Protein AF-A0AAD1W2Z3-F1 (afdb_monomer_lite)

Structure (mmCIF, N/CA/C/O backbone):
data_AF-A0AAD1W2Z3-F1
#
_entry.id   AF-A0AAD1W2Z3-F1
#
loop_
_atom_site.group_PDB
_atom_site.id
_atom_site.type_symbol
_atom_site.label_atom_id
_atom_site.label_alt_id
_atom_site.label_comp_id
_atom_site.label_asym_id
_atom_site.label_entity_id
_atom_site.label_seq_id
_atom_site.pdbx_PDB_ins_code
_atom_site.Cartn_x
_atom_site.Cartn_y
_atom_site.Cartn_z
_atom_site.occupancy
_atom_site.B_iso_or_equiv
_atom_site.auth_seq_id
_atom_site.auth_comp_id
_atom_site.auth_asym_id
_atom_site.auth_atom_id
_atom_site.pdbx_PDB_model_num
ATOM 1 N N . MET A 1 1 ? 22.265 2.080 -60.179 1.00 33.03 1 MET A N 1
ATOM 2 C CA . MET A 1 1 ? 21.782 0.934 -60.979 1.00 33.03 1 MET A CA 1
ATOM 3 C C . MET A 1 1 ? 21.165 -0.090 -60.041 1.00 33.03 1 MET A C 1
ATOM 5 O O . MET A 1 1 ? 21.744 -0.321 -58.994 1.00 33.03 1 MET A O 1
ATOM 9 N N . SER A 1 2 ? 20.045 -0.688 -60.456 1.00 28.44 2 SER A N 1
ATOM 10 C CA . SER A 1 2 ? 19.477 -1.958 -59.969 1.00 28.44 2 SER A CA 1
ATOM 11 C C . SER A 1 2 ? 18.950 -2.053 -58.526 1.00 28.44 2 SER A C 1
ATOM 13 O O . SER A 1 2 ? 19.674 -1.881 -57.555 1.00 28.44 2 SER A O 1
ATOM 15 N N . LYS A 1 3 ? 17.680 -2.465 -58.402 1.00 40.75 3 LYS A N 1
ATOM 16 C CA . LYS A 1 3 ? 17.172 -3.229 -57.248 1.00 40.75 3 LYS A CA 1
ATOM 17 C C . LYS A 1 3 ? 17.923 -4.574 -57.151 1.00 40.75 3 LYS A C 1
ATOM 19 O O . LYS A 1 3 ? 18.176 -5.181 -58.188 1.00 40.75 3 LYS A O 1
ATOM 24 N N . GLY A 1 4 ? 18.210 -5.054 -55.938 1.00 30.83 4 GLY A N 1
ATOM 25 C CA . GLY A 1 4 ? 18.712 -6.411 -55.634 1.00 30.83 4 GLY A CA 1
ATOM 26 C C . GLY A 1 4 ? 19.155 -6.553 -54.162 1.00 30.83 4 GLY A C 1
ATOM 27 O O . GLY A 1 4 ? 19.509 -5.535 -53.583 1.00 30.83 4 GLY A O 1
ATOM 28 N N . PRO A 1 5 ? 19.062 -7.739 -53.528 1.00 42.84 5 PRO A N 1
ATOM 29 C CA . PRO A 1 5 ? 18.796 -7.929 -52.090 1.00 42.84 5 PRO A CA 1
ATOM 30 C C . PRO A 1 5 ? 20.036 -7.811 -51.180 1.00 42.84 5 PRO A C 1
ATOM 32 O O . PRO A 1 5 ? 21.149 -7.999 -51.646 1.00 42.84 5 PRO A O 1
ATOM 35 N N . ASN A 1 6 ? 19.815 -7.533 -49.884 1.00 39.03 6 ASN A N 1
ATOM 36 C CA . ASN A 1 6 ? 20.781 -7.610 -48.771 1.00 39.03 6 ASN A CA 1
ATOM 37 C C . ASN A 1 6 ? 22.239 -7.247 -49.120 1.00 39.03 6 ASN A C 1
ATOM 39 O O . ASN A 1 6 ? 23.076 -8.123 -49.318 1.00 39.03 6 ASN A O 1
ATOM 43 N N . SER A 1 7 ? 22.569 -5.953 -49.131 1.00 40.53 7 SER A N 1
ATOM 44 C CA . SER A 1 7 ? 23.970 -5.526 -49.168 1.00 40.53 7 SER A CA 1
ATOM 45 C C . SER A 1 7 ? 24.615 -5.719 -47.790 1.00 40.53 7 SER A C 1
ATOM 47 O O . SER A 1 7 ? 24.465 -4.873 -46.906 1.00 40.53 7 SER A O 1
ATOM 49 N N . GLU A 1 8 ? 25.340 -6.818 -47.598 1.00 36.75 8 GLU A N 1
ATOM 50 C CA . GLU A 1 8 ? 26.376 -6.884 -46.566 1.00 36.75 8 GLU A CA 1
ATOM 51 C C . GLU A 1 8 ? 27.500 -5.920 -46.964 1.00 36.75 8 GLU A C 1
ATOM 53 O O . GLU A 1 8 ? 28.081 -6.043 -48.041 1.00 36.75 8 GLU A O 1
ATOM 58 N N . ILE A 1 9 ? 27.799 -4.937 -46.113 1.00 44.25 9 ILE A N 1
ATOM 59 C CA . ILE A 1 9 ? 28.992 -4.098 -46.255 1.00 44.25 9 ILE A CA 1
ATOM 60 C C . ILE A 1 9 ? 29.985 -4.561 -45.181 1.00 44.25 9 ILE A C 1
ATOM 62 O O . ILE A 1 9 ? 29.954 -4.040 -44.065 1.00 44.25 9 ILE A O 1
ATOM 66 N N . PRO A 1 10 ? 30.861 -5.544 -45.456 1.00 36.12 10 PRO A N 1
ATOM 67 C CA . PRO A 1 10 ? 31.965 -5.848 -44.561 1.00 36.12 10 PRO A CA 1
ATOM 68 C C . PRO A 1 10 ? 33.021 -4.753 -44.743 1.00 36.12 10 PRO A C 1
ATOM 70 O O . PRO A 1 10 ? 33.795 -4.756 -45.696 1.00 36.12 10 PRO A O 1
ATOM 73 N N . GLY A 1 11 ? 33.022 -3.764 -43.853 1.00 43.03 11 GLY A N 1
ATOM 74 C CA . GLY A 1 11 ? 33.961 -2.650 -43.919 1.00 43.03 11 GLY A CA 1
ATOM 75 C C . GLY A 1 11 ? 34.260 -2.093 -42.538 1.00 43.03 11 GLY A C 1
ATOM 76 O O . GLY A 1 11 ? 33.357 -1.668 -41.824 1.00 43.03 11 GLY A O 1
ATOM 77 N N . ASN A 1 12 ? 35.539 -2.088 -42.168 1.00 44.69 12 ASN A N 1
ATOM 78 C CA . ASN A 1 12 ? 36.035 -1.449 -40.955 1.00 44.69 12 ASN A CA 1
ATOM 79 C C . ASN A 1 12 ? 35.906 0.078 -41.136 1.00 44.69 12 ASN A C 1
ATOM 81 O O . ASN A 1 12 ? 36.722 0.696 -41.820 1.00 44.69 12 ASN A O 1
ATOM 85 N N . ILE A 1 13 ? 34.826 0.674 -40.621 1.00 53.59 13 ILE A N 1
ATOM 86 C CA . ILE A 1 13 ? 34.533 2.108 -40.779 1.00 53.59 13 ILE A CA 1
ATOM 87 C C . ILE A 1 13 ? 35.542 2.915 -39.944 1.00 53.59 13 ILE A C 1
ATOM 89 O O . ILE A 1 13 ? 35.687 2.691 -38.744 1.00 53.59 13 ILE A O 1
ATOM 93 N N . ASN A 1 14 ? 36.254 3.845 -40.586 1.00 45.94 14 ASN A N 1
ATOM 94 C CA . ASN A 1 14 ? 37.273 4.697 -39.961 1.00 45.94 14 ASN A CA 1
ATOM 95 C C . ASN A 1 14 ? 36.638 5.617 -38.879 1.00 45.94 14 ASN A C 1
ATOM 97 O O . ASN A 1 14 ? 35.612 6.230 -39.181 1.00 45.94 14 ASN A O 1
ATOM 101 N N . PRO A 1 15 ? 37.198 5.774 -37.654 1.00 46.66 15 PRO A N 1
ATOM 102 C CA . PRO A 1 15 ? 36.526 6.420 -36.511 1.00 46.66 15 PRO A CA 1
ATOM 103 C C . PRO A 1 15 ? 36.359 7.948 -36.583 1.00 46.66 15 PRO A C 1
ATOM 105 O O . PRO A 1 15 ? 36.029 8.576 -35.577 1.00 46.66 15 PRO A O 1
ATOM 108 N N . SER A 1 16 ? 36.606 8.584 -37.727 1.00 49.56 16 SER A N 1
ATOM 109 C CA . SER A 1 16 ? 36.303 10.006 -37.904 1.00 49.56 16 SER A CA 1
ATOM 110 C C . SER A 1 16 ? 34.781 10.188 -37.910 1.00 49.56 16 SER A C 1
ATOM 112 O O . SER A 1 16 ? 34.094 9.462 -38.629 1.00 49.56 16 SER A O 1
ATOM 114 N N . ILE A 1 17 ? 34.260 11.127 -37.105 1.00 53.41 17 ILE A N 1
ATOM 115 C CA . ILE A 1 17 ? 32.819 11.398 -36.938 1.00 53.41 17 ILE A CA 1
ATOM 116 C C . ILE A 1 17 ? 32.146 11.446 -38.314 1.00 53.41 17 ILE A C 1
ATOM 118 O O . ILE A 1 17 ? 32.292 12.408 -39.065 1.00 53.41 17 ILE A O 1
ATOM 122 N N . SER A 1 18 ? 31.425 10.381 -38.647 1.00 60.53 18 SER A N 1
ATOM 123 C CA . SER A 1 18 ? 30.738 10.215 -39.921 1.00 60.53 18 SER A CA 1
ATOM 124 C C . SER A 1 18 ? 29.245 10.150 -39.639 1.00 60.53 18 SER A C 1
ATOM 126 O O . SER A 1 18 ? 28.770 9.367 -38.815 1.00 60.53 18 SER A O 1
ATOM 128 N N . THR A 1 19 ? 28.497 11.040 -40.288 1.00 70.56 19 THR A N 1
ATOM 129 C CA . THR A 1 19 ? 27.035 10.982 -40.281 1.00 70.56 19 THR A CA 1
ATOM 130 C C . THR A 1 19 ? 26.614 10.009 -41.372 1.00 70.56 19 THR A C 1
ATOM 132 O O . THR A 1 19 ? 26.993 10.187 -42.528 1.00 70.56 19 THR A O 1
ATOM 135 N N . ILE A 1 20 ? 25.847 8.981 -41.015 1.00 73.56 20 ILE A N 1
ATOM 136 C CA . ILE A 1 20 ? 25.391 7.948 -41.949 1.00 73.56 20 ILE A CA 1
ATOM 137 C C . ILE A 1 20 ? 23.883 8.109 -42.152 1.00 73.56 20 ILE A C 1
ATOM 139 O O . ILE A 1 20 ? 23.099 8.006 -41.207 1.00 73.56 20 ILE A O 1
ATOM 143 N N . GLN A 1 21 ? 23.467 8.351 -43.394 1.00 74.75 21 GLN A N 1
ATOM 144 C CA . GLN A 1 21 ? 22.055 8.472 -43.755 1.00 74.75 21 GLN A CA 1
ATOM 145 C C . GLN A 1 21 ? 21.573 7.205 -44.466 1.00 74.75 21 GLN A C 1
ATOM 147 O O . GLN A 1 21 ? 22.132 6.807 -45.487 1.00 74.75 21 GLN A O 1
ATOM 152 N N . VAL A 1 22 ? 20.513 6.584 -43.942 1.00 68.44 22 VAL A N 1
ATOM 153 C CA . VAL A 1 22 ? 19.932 5.349 -44.491 1.00 68.44 22 VAL A CA 1
ATOM 154 C C . VAL A 1 22 ? 18.432 5.539 -44.710 1.00 68.44 22 VAL A C 1
ATOM 156 O O . VAL A 1 22 ? 17.657 5.672 -43.764 1.00 68.44 22 VAL A O 1
ATOM 159 N N . ASN A 1 23 ? 17.994 5.534 -45.969 1.00 65.19 23 ASN A N 1
ATOM 160 C CA . ASN A 1 23 ? 16.582 5.751 -46.299 1.00 65.19 23 ASN A CA 1
ATOM 161 C C . ASN A 1 23 ? 15.768 4.449 -46.274 1.00 65.19 23 ASN A C 1
ATOM 163 O O . ASN A 1 23 ? 14.719 4.404 -45.628 1.00 65.19 23 ASN A O 1
ATOM 167 N N . THR A 1 24 ? 16.235 3.398 -46.957 1.00 62.72 24 THR A N 1
ATOM 168 C CA . THR A 1 24 ? 15.577 2.080 -46.979 1.00 62.72 24 THR A CA 1
ATOM 169 C C . THR A 1 24 ? 16.594 0.969 -47.223 1.00 62.72 24 THR A C 1
ATOM 171 O O . THR A 1 24 ? 17.017 0.773 -48.358 1.00 62.72 24 THR A O 1
ATOM 174 N N . ALA A 1 25 ? 17.015 0.267 -46.166 1.00 62.41 25 ALA A N 1
ATOM 175 C CA . ALA A 1 25 ? 17.936 -0.870 -46.264 1.00 62.41 25 ALA A CA 1
ATOM 176 C C . ALA A 1 25 ? 17.900 -1.754 -45.004 1.00 62.41 25 ALA A C 1
ATOM 178 O O . ALA A 1 25 ? 17.474 -1.306 -43.937 1.00 62.41 25 ALA A O 1
ATOM 179 N N . ALA A 1 26 ? 18.379 -2.994 -45.135 1.00 66.75 26 ALA A N 1
ATOM 180 C CA . ALA A 1 26 ? 18.878 -3.778 -44.010 1.00 66.75 26 ALA A CA 1
ATOM 181 C C . ALA A 1 26 ? 20.394 -3.565 -43.926 1.00 66.75 26 ALA A C 1
ATOM 183 O O . ALA A 1 26 ? 21.077 -3.717 -44.939 1.00 66.75 26 ALA A O 1
ATOM 184 N N . LEU A 1 27 ? 20.910 -3.179 -42.761 1.00 69.31 27 LEU A N 1
ATOM 185 C CA . LEU A 1 27 ? 22.341 -2.938 -42.572 1.00 69.31 27 LEU A CA 1
ATOM 186 C C . LEU A 1 27 ? 22.878 -3.801 -41.425 1.00 69.31 27 LEU A C 1
ATOM 188 O O . LEU A 1 27 ? 22.219 -3.973 -40.397 1.00 69.31 27 LEU A O 1
ATOM 192 N N . TYR A 1 28 ? 24.088 -4.319 -41.610 1.00 74.25 28 TYR A N 1
ATOM 193 C CA . TYR A 1 28 ? 24.794 -5.154 -40.644 1.00 74.25 28 TYR A CA 1
ATOM 194 C C . TYR A 1 28 ? 26.230 -4.657 -40.567 1.00 74.25 28 TYR A C 1
ATOM 196 O O . TYR A 1 28 ? 26.889 -4.551 -41.600 1.00 74.25 28 TYR A O 1
ATOM 204 N N . PHE A 1 29 ? 26.719 -4.334 -39.371 1.00 69.25 29 PHE A N 1
ATOM 205 C CA . PHE A 1 29 ? 28.133 -4.010 -39.198 1.00 69.25 29 PHE A CA 1
ATOM 206 C C . PHE A 1 29 ? 28.670 -4.439 -37.835 1.00 69.25 29 PHE A C 1
ATOM 208 O O . PHE A 1 29 ? 27.967 -4.438 -36.818 1.00 69.25 29 PHE A O 1
ATOM 215 N N . THR A 1 30 ? 29.956 -4.786 -37.843 1.00 71.06 30 THR A N 1
ATOM 216 C CA . THR A 1 30 ? 30.737 -5.144 -36.663 1.00 71.06 30 THR A CA 1
ATOM 217 C C . THR A 1 30 ? 31.925 -4.206 -36.551 1.00 71.06 30 THR A C 1
ATOM 219 O O . THR A 1 30 ? 32.738 -4.130 -37.467 1.00 71.06 30 THR A O 1
ATOM 222 N N . VAL A 1 31 ? 32.025 -3.483 -35.437 1.00 69.75 31 VAL A N 1
ATOM 223 C CA . VAL A 1 31 ? 33.124 -2.539 -35.180 1.00 69.75 31 VAL A CA 1
ATOM 224 C C . VAL A 1 31 ? 33.563 -2.635 -33.721 1.00 69.75 31 VAL A C 1
ATOM 226 O O . VAL A 1 31 ? 32.742 -2.829 -32.830 1.00 69.75 31 VAL A O 1
ATOM 229 N N . ASN A 1 32 ? 34.864 -2.531 -33.447 1.00 71.31 32 ASN A N 1
ATOM 230 C CA . ASN A 1 32 ? 35.372 -2.671 -32.076 1.00 71.31 32 ASN A CA 1
ATOM 231 C C . ASN A 1 32 ? 35.001 -1.447 -31.219 1.00 71.31 32 ASN A C 1
ATOM 233 O O . ASN A 1 32 ? 34.344 -1.581 -30.188 1.00 71.31 32 ASN A O 1
ATOM 237 N N . THR A 1 33 ? 35.344 -0.254 -31.704 1.00 76.00 33 THR A N 1
ATOM 238 C CA . THR A 1 33 ? 35.001 1.022 -31.069 1.00 76.00 33 THR A CA 1
ATOM 239 C C . THR A 1 33 ? 34.386 1.942 -32.108 1.00 76.00 33 THR A C 1
ATOM 241 O O . THR A 1 33 ? 34.975 2.130 -33.171 1.00 76.00 33 THR A O 1
ATOM 244 N N . ALA A 1 34 ? 33.226 2.526 -31.812 1.00 71.38 34 ALA A N 1
ATOM 245 C CA . ALA A 1 34 ? 32.574 3.460 -32.724 1.00 71.38 34 ALA A CA 1
ATOM 246 C C . ALA A 1 34 ? 31.901 4.630 -32.005 1.00 71.38 34 ALA A C 1
ATOM 248 O O . ALA A 1 34 ? 31.237 4.449 -30.981 1.00 71.38 34 ALA A O 1
ATOM 249 N N . ALA A 1 35 ? 32.039 5.812 -32.608 1.00 79.19 35 ALA A N 1
ATOM 250 C CA . ALA A 1 35 ? 31.271 7.008 -32.300 1.00 79.19 35 ALA A CA 1
ATOM 251 C C . ALA A 1 35 ? 30.621 7.517 -33.595 1.00 79.19 35 ALA A C 1
ATOM 253 O O . ALA A 1 35 ? 31.316 8.032 -34.469 1.00 79.19 35 ALA A O 1
ATOM 254 N N . LEU A 1 36 ? 29.313 7.306 -33.758 1.00 76.88 36 LEU A N 1
ATOM 255 C CA . LEU A 1 36 ? 28.609 7.544 -35.025 1.00 76.88 36 LEU A CA 1
ATOM 256 C C . LEU A 1 36 ? 27.226 8.155 -34.795 1.00 76.88 36 LEU A C 1
ATOM 258 O O . LEU A 1 36 ? 26.570 7.884 -33.785 1.00 76.88 36 LEU A O 1
ATOM 262 N N . SER A 1 37 ? 26.767 8.914 -35.788 1.00 80.06 37 SER A N 1
ATOM 263 C CA . SER A 1 37 ? 25.414 9.470 -35.835 1.00 80.06 37 SER A CA 1
ATOM 264 C C . SER A 1 37 ? 24.675 8.946 -37.060 1.00 80.06 37 SER A C 1
ATOM 266 O O . SER A 1 37 ? 25.177 9.036 -38.181 1.00 80.06 37 SER A O 1
ATOM 268 N N . PHE A 1 38 ? 23.468 8.427 -36.852 1.00 77.19 38 PHE A N 1
ATOM 269 C CA . PHE A 1 38 ? 22.635 7.859 -37.904 1.00 77.19 38 PHE A CA 1
ATOM 270 C C . PHE A 1 38 ? 21.320 8.621 -38.047 1.00 77.19 38 PHE A C 1
ATOM 272 O O . PHE A 1 38 ? 20.605 8.832 -37.065 1.00 77.19 38 PHE A O 1
ATOM 279 N N . THR A 1 39 ? 20.958 8.930 -39.290 1.00 80.12 39 THR A N 1
ATOM 280 C CA . THR A 1 39 ? 19.611 9.390 -39.649 1.00 80.12 39 THR A CA 1
ATOM 281 C C . THR A 1 39 ? 18.951 8.324 -40.509 1.00 80.12 39 THR A C 1
ATOM 283 O O . THR A 1 39 ? 19.409 8.037 -41.617 1.00 80.12 39 THR A O 1
ATOM 286 N N . ILE A 1 40 ? 17.887 7.714 -39.988 1.00 73.56 40 ILE A N 1
ATOM 287 C CA . ILE A 1 40 ? 17.267 6.524 -40.575 1.00 73.56 40 ILE A CA 1
ATOM 288 C C . ILE A 1 40 ? 15.772 6.768 -40.799 1.00 73.56 40 ILE A C 1
ATOM 290 O O . ILE A 1 40 ? 15.037 7.057 -39.857 1.00 73.56 40 ILE A O 1
ATOM 294 N N . ASN A 1 41 ? 15.282 6.613 -42.031 1.00 73.38 41 ASN A N 1
ATOM 295 C CA . ASN A 1 41 ? 13.845 6.761 -42.295 1.00 73.38 41 ASN A CA 1
ATOM 296 C C . ASN A 1 41 ? 13.083 5.445 -42.073 1.00 73.38 41 ASN A C 1
ATOM 298 O O . ASN A 1 41 ? 12.209 5.367 -41.211 1.00 73.38 41 ASN A O 1
ATOM 302 N N . THR A 1 42 ? 13.411 4.392 -42.827 1.00 74.69 42 THR A N 1
ATOM 303 C CA . THR A 1 42 ? 12.832 3.053 -42.642 1.00 74.69 42 THR A CA 1
ATOM 304 C C . THR A 1 42 ? 13.897 1.987 -42.824 1.00 74.69 42 THR A C 1
ATOM 306 O O . THR A 1 42 ? 14.367 1.783 -43.935 1.00 74.69 42 THR A O 1
ATOM 309 N N . ALA A 1 43 ? 14.297 1.294 -41.760 1.00 68.12 43 ALA A N 1
ATOM 310 C CA . ALA A 1 43 ? 15.338 0.272 -41.872 1.00 68.12 43 ALA A CA 1
ATOM 311 C C . ALA A 1 43 ? 15.211 -0.839 -40.830 1.00 68.12 43 ALA A C 1
ATOM 313 O O . ALA A 1 43 ? 14.596 -0.666 -39.773 1.00 68.12 43 ALA A O 1
ATOM 314 N N . ALA A 1 44 ? 15.861 -1.959 -41.137 1.00 74.31 44 ALA A N 1
ATOM 315 C CA . ALA A 1 44 ? 16.275 -2.943 -40.150 1.00 74.31 44 ALA A CA 1
ATOM 316 C C . ALA A 1 44 ? 17.791 -2.813 -39.959 1.00 74.31 44 ALA A C 1
ATOM 318 O O . ALA A 1 44 ? 18.536 -2.771 -40.936 1.00 74.31 44 ALA A O 1
ATOM 319 N N . LEU A 1 45 ? 18.261 -2.721 -38.721 1.00 76.38 45 LEU A N 1
ATOM 320 C CA . LEU A 1 45 ? 19.689 -2.580 -38.436 1.00 76.38 45 LEU A CA 1
ATOM 321 C C . LEU A 1 45 ? 20.101 -3.595 -37.380 1.00 76.38 45 LEU A C 1
ATOM 323 O O . LEU A 1 45 ? 19.446 -3.702 -36.346 1.00 76.38 45 LEU A O 1
ATOM 327 N N . SER A 1 46 ? 21.210 -4.286 -37.615 1.00 81.31 46 SER A N 1
ATOM 328 C CA . SER A 1 46 ? 21.867 -5.106 -36.601 1.00 81.31 46 SER A CA 1
ATOM 329 C C . SER A 1 46 ? 23.293 -4.614 -36.380 1.00 81.31 46 SER A C 1
ATOM 331 O O . SER A 1 46 ? 24.082 -4.513 -37.321 1.00 81.31 46 SER A O 1
ATOM 333 N N . VAL A 1 47 ? 23.618 -4.287 -35.132 1.00 78.31 47 VAL A N 1
ATOM 334 C CA . VAL A 1 47 ? 24.912 -3.731 -34.731 1.00 78.31 47 VAL A CA 1
ATOM 335 C C . VAL A 1 47 ? 25.536 -4.632 -33.681 1.00 78.31 47 VAL A C 1
ATOM 337 O O . VAL A 1 47 ? 24.954 -4.841 -32.617 1.00 78.31 47 VAL A O 1
ATOM 340 N N . THR A 1 48 ? 26.742 -5.129 -33.960 1.00 81.75 48 THR A N 1
ATOM 341 C CA . THR A 1 48 ? 27.558 -5.849 -32.971 1.00 81.75 48 THR A CA 1
ATOM 342 C C . THR A 1 48 ? 28.840 -5.077 -32.704 1.00 81.75 48 THR A C 1
ATOM 344 O O . THR A 1 48 ? 29.628 -4.848 -33.617 1.00 81.75 48 THR A O 1
ATOM 347 N N . VAL A 1 49 ? 29.056 -4.649 -31.464 1.00 78.25 49 VAL A N 1
ATOM 348 C CA . VAL A 1 49 ? 30.170 -3.760 -31.096 1.00 78.25 49 VAL A CA 1
ATOM 349 C C . VAL A 1 49 ? 30.765 -4.131 -29.749 1.00 78.25 49 VAL A C 1
ATOM 351 O O . VAL A 1 49 ? 30.087 -4.698 -28.904 1.00 78.25 49 VAL A O 1
ATOM 354 N N . ASN A 1 50 ? 32.032 -3.814 -29.500 1.00 78.38 50 ASN A N 1
ATOM 355 C CA . ASN A 1 50 ? 32.573 -3.959 -28.146 1.00 78.38 50 ASN A CA 1
ATOM 356 C C . ASN A 1 50 ? 32.225 -2.711 -27.322 1.00 78.38 50 ASN A C 1
ATOM 358 O O . ASN A 1 50 ? 31.503 -2.808 -26.331 1.00 78.38 50 ASN A O 1
ATOM 362 N N . THR A 1 51 ? 32.639 -1.535 -27.799 1.00 81.25 51 THR A N 1
ATOM 363 C CA . THR A 1 51 ? 32.347 -0.241 -27.168 1.00 81.25 51 THR A CA 1
ATOM 364 C C . THR A 1 51 ? 31.700 0.708 -28.168 1.00 81.25 51 THR A C 1
ATOM 366 O O . THR A 1 51 ? 32.242 0.954 -29.244 1.00 81.25 51 THR A O 1
ATOM 369 N N . ALA A 1 52 ? 30.552 1.278 -27.817 1.00 78.56 52 ALA A N 1
ATOM 370 C CA . ALA A 1 52 ? 29.813 2.152 -28.720 1.00 78.56 52 ALA A CA 1
ATOM 371 C C . ALA A 1 52 ? 29.257 3.401 -28.037 1.00 78.56 52 ALA A C 1
ATOM 373 O O . ALA A 1 52 ? 28.663 3.317 -26.963 1.00 78.56 52 ALA A O 1
ATOM 374 N N . ALA A 1 53 ? 29.399 4.537 -28.717 1.00 83.62 53 ALA A N 1
ATOM 375 C CA . ALA A 1 53 ? 28.720 5.793 -28.425 1.00 83.62 53 ALA A CA 1
ATOM 376 C C . ALA A 1 53 ? 27.933 6.222 -29.674 1.00 83.62 53 ALA A C 1
ATOM 378 O O . ALA A 1 53 ? 28.498 6.806 -30.594 1.00 83.62 53 ALA A O 1
ATOM 379 N N . LEU A 1 54 ? 26.649 5.875 -29.762 1.00 81.88 54 LEU A N 1
ATOM 380 C CA . LEU A 1 54 ? 25.873 6.059 -30.997 1.00 81.88 54 LEU A CA 1
ATOM 381 C C . LEU A 1 54 ? 24.667 6.959 -30.763 1.00 81.88 54 LEU A C 1
ATOM 383 O O . LEU A 1 54 ? 24.012 6.883 -29.722 1.00 81.88 54 LEU A O 1
ATOM 387 N N . SER A 1 55 ? 24.348 7.767 -31.768 1.00 83.00 55 SER A N 1
ATOM 388 C CA . SER A 1 55 ? 23.167 8.622 -31.765 1.00 83.00 55 SER A CA 1
ATOM 389 C C . SER A 1 55 ? 22.299 8.328 -32.982 1.00 83.00 55 SER A C 1
ATOM 391 O O . SER A 1 55 ? 22.800 8.225 -34.101 1.00 83.00 55 SER A O 1
ATOM 393 N N . PHE A 1 56 ? 20.997 8.170 -32.768 1.00 80.56 56 PHE A N 1
ATOM 394 C CA . PHE A 1 56 ? 20.045 7.773 -33.796 1.00 80.56 56 PHE A CA 1
ATOM 395 C C . PHE A 1 56 ? 18.858 8.731 -33.841 1.00 80.56 56 PHE A C 1
ATOM 397 O O . PHE A 1 56 ? 18.135 8.886 -32.853 1.00 80.56 56 PHE A O 1
ATOM 404 N N . THR A 1 57 ? 18.601 9.285 -35.023 1.00 83.62 57 THR A N 1
ATOM 405 C CA . THR A 1 57 ? 17.342 9.955 -35.358 1.00 83.62 57 THR A CA 1
ATOM 406 C C . THR A 1 57 ? 16.587 9.075 -36.338 1.00 83.62 57 THR A C 1
ATOM 408 O O . THR A 1 57 ? 17.032 8.868 -37.469 1.00 83.62 57 THR A O 1
ATOM 411 N N . VAL A 1 58 ? 15.465 8.508 -35.896 1.00 77.06 58 VAL A N 1
ATOM 412 C CA . VAL A 1 58 ? 14.783 7.437 -36.630 1.00 77.06 58 VAL A CA 1
ATOM 413 C C . VAL A 1 58 ? 13.295 7.728 -36.786 1.00 77.06 58 VAL A C 1
ATOM 415 O O . VAL A 1 58 ? 12.617 8.076 -35.823 1.00 77.06 58 VAL A O 1
ATOM 418 N N . ASN A 1 59 ? 12.743 7.541 -37.983 1.00 79.06 59 ASN A N 1
ATOM 419 C CA . ASN A 1 59 ? 11.292 7.619 -38.162 1.00 79.06 59 ASN A CA 1
ATOM 420 C C . ASN A 1 59 ? 10.627 6.269 -37.846 1.00 79.06 59 ASN A C 1
ATOM 422 O O . ASN A 1 59 ? 9.858 6.163 -36.893 1.00 79.06 59 ASN A O 1
ATOM 426 N N . THR A 1 60 ? 10.949 5.212 -38.595 1.00 80.19 60 THR A N 1
ATOM 427 C CA . THR A 1 60 ? 10.482 3.845 -38.318 1.00 80.19 60 THR A CA 1
ATOM 428 C C . THR A 1 60 ? 11.632 2.849 -38.407 1.00 80.19 60 THR A C 1
ATOM 430 O O . THR A 1 60 ? 12.285 2.776 -39.441 1.00 80.19 60 THR A O 1
ATOM 433 N N . ALA A 1 61 ? 11.877 2.034 -37.378 1.00 75.06 61 ALA A N 1
ATOM 434 C CA . ALA A 1 61 ? 12.867 0.961 -37.508 1.00 75.06 61 ALA A CA 1
ATOM 435 C C . ALA A 1 61 ? 12.654 -0.246 -36.593 1.00 75.06 61 ALA A C 1
ATOM 437 O O . ALA A 1 61 ? 11.994 -0.163 -35.555 1.00 75.06 61 ALA A O 1
ATOM 438 N N . ALA A 1 62 ? 13.291 -1.350 -36.984 1.00 82.56 62 ALA A N 1
ATOM 439 C CA . ALA A 1 62 ? 13.605 -2.476 -36.117 1.00 82.56 62 ALA A CA 1
ATOM 440 C C . ALA A 1 62 ? 15.128 -2.530 -35.925 1.00 82.56 62 ALA A C 1
ATOM 442 O O . ALA A 1 62 ? 15.853 -2.709 -36.904 1.00 82.56 62 ALA A O 1
ATOM 443 N N . LEU A 1 63 ? 15.630 -2.331 -34.704 1.00 81.44 63 LEU A N 1
ATOM 444 C CA . LEU A 1 63 ? 17.077 -2.321 -34.447 1.00 81.44 63 LEU A CA 1
ATOM 445 C C . LEU A 1 63 ? 17.464 -3.391 -33.419 1.00 81.44 63 LEU A C 1
ATOM 447 O O . LEU A 1 63 ? 16.813 -3.542 -32.384 1.00 81.44 63 LEU A O 1
ATOM 451 N N . TYR A 1 64 ? 18.562 -4.087 -33.688 1.00 85.75 64 TYR A N 1
A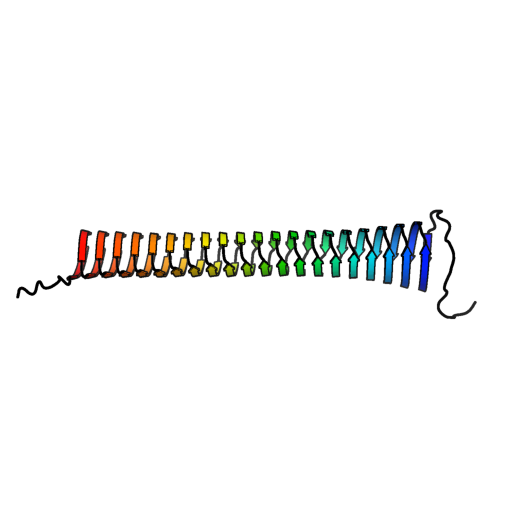TOM 452 C CA . TYR A 1 64 ? 19.141 -5.109 -32.826 1.00 85.75 64 TYR A CA 1
ATOM 453 C C . TYR A 1 64 ? 20.564 -4.703 -32.460 1.00 85.75 64 TYR A C 1
ATOM 455 O O . TYR A 1 64 ? 21.389 -4.451 -33.337 1.00 85.75 64 TYR A O 1
ATOM 463 N N . PHE A 1 65 ? 20.850 -4.626 -31.164 1.00 83.44 65 PHE A N 1
ATOM 464 C CA . PHE A 1 65 ? 22.157 -4.233 -30.652 1.00 83.44 65 PHE A CA 1
ATOM 465 C C . PHE A 1 65 ? 22.729 -5.320 -29.756 1.00 83.44 65 PHE A C 1
ATOM 467 O O . PHE A 1 65 ? 22.104 -5.701 -28.764 1.00 83.44 65 PHE A O 1
ATOM 474 N N . THR A 1 66 ? 23.950 -5.736 -30.069 1.00 85.62 66 THR A N 1
ATOM 475 C CA . THR A 1 66 ? 24.787 -6.562 -29.203 1.00 85.62 66 THR A CA 1
ATOM 476 C C . THR A 1 66 ? 26.045 -5.774 -28.865 1.00 85.62 66 THR A C 1
ATOM 478 O O . THR A 1 66 ? 26.824 -5.446 -29.760 1.00 85.62 66 THR A O 1
ATOM 481 N N . ALA A 1 67 ? 26.242 -5.433 -27.591 1.00 84.25 67 ALA A N 1
ATOM 482 C CA . ALA A 1 67 ? 27.388 -4.633 -27.161 1.00 84.25 67 ALA A CA 1
ATOM 483 C C . ALA A 1 67 ? 27.993 -5.105 -25.838 1.00 84.25 67 ALA A C 1
ATOM 485 O O . ALA A 1 67 ? 27.269 -5.522 -24.946 1.00 84.25 67 ALA A O 1
ATOM 486 N N . ASN A 1 68 ? 29.303 -4.981 -25.629 1.00 83.56 68 ASN A N 1
ATOM 487 C CA . ASN A 1 68 ? 29.831 -5.128 -24.267 1.00 83.56 68 ASN A CA 1
ATOM 488 C C . ASN A 1 68 ? 29.497 -3.869 -23.447 1.00 83.56 68 ASN A C 1
ATOM 490 O O . ASN A 1 68 ? 28.834 -3.953 -22.414 1.00 83.56 68 ASN A O 1
ATOM 494 N N . THR A 1 69 ? 29.869 -2.692 -23.957 1.00 85.75 69 THR A N 1
ATOM 495 C CA . THR A 1 69 ? 29.546 -1.390 -23.358 1.00 85.75 69 THR A CA 1
ATOM 496 C C . THR A 1 69 ? 28.903 -0.467 -24.388 1.00 85.75 69 THR A C 1
ATOM 498 O O . THR A 1 69 ? 29.463 -0.244 -25.461 1.00 85.75 69 THR A O 1
ATOM 501 N N . ALA A 1 70 ? 27.743 0.103 -24.063 1.00 84.44 70 ALA A N 1
ATOM 502 C CA . ALA A 1 70 ? 27.034 1.012 -24.960 1.00 84.44 70 ALA A CA 1
ATOM 503 C C . ALA A 1 70 ? 26.542 2.281 -24.251 1.00 84.44 70 ALA A C 1
ATOM 505 O O . ALA A 1 70 ? 25.928 2.210 -23.187 1.00 84.44 70 ALA A O 1
ATOM 506 N N . ALA A 1 71 ? 26.759 3.430 -24.885 1.00 87.25 71 ALA A N 1
ATOM 507 C CA . ALA A 1 71 ? 26.111 4.699 -24.585 1.00 87.25 71 ALA A CA 1
ATOM 508 C C . ALA A 1 71 ? 25.295 5.117 -25.814 1.00 87.25 71 ALA A C 1
ATOM 510 O O . ALA A 1 71 ? 25.868 5.476 -26.842 1.00 87.25 71 ALA A O 1
ATOM 511 N N . LEU A 1 72 ? 23.967 5.006 -25.753 1.00 85.12 72 LEU A N 1
ATOM 512 C CA . LEU A 1 72 ? 23.118 5.193 -26.933 1.00 85.12 72 LEU A CA 1
ATOM 513 C C . LEU A 1 72 ? 22.053 6.260 -26.703 1.00 85.12 72 LEU A C 1
ATOM 515 O O . LEU A 1 72 ? 21.394 6.287 -25.662 1.00 85.12 72 LEU A O 1
ATOM 519 N N . TYR A 1 73 ? 21.858 7.090 -27.722 1.00 86.69 73 TYR A N 1
ATOM 520 C CA . TYR A 1 73 ? 20.867 8.157 -27.747 1.00 86.69 73 TYR A CA 1
ATOM 521 C C . TYR A 1 73 ? 19.908 7.936 -28.912 1.00 86.69 73 TYR A C 1
ATOM 523 O O . TYR A 1 73 ? 20.328 7.740 -30.051 1.00 86.69 73 TYR A O 1
ATOM 531 N N . PHE A 1 74 ? 18.612 7.969 -28.626 1.00 83.75 74 PHE A N 1
ATOM 532 C CA . PHE A 1 74 ? 17.563 7.671 -29.589 1.00 83.75 74 PHE A CA 1
ATOM 533 C C . PHE A 1 74 ? 16.491 8.758 -29.570 1.00 83.75 74 PHE A C 1
ATOM 535 O O . PHE A 1 74 ? 15.808 8.954 -28.565 1.00 83.75 74 PHE A O 1
ATOM 542 N N . THR A 1 75 ? 16.298 9.412 -30.713 1.00 86.25 75 THR A N 1
ATOM 543 C CA . THR A 1 75 ? 15.112 10.227 -31.000 1.00 86.25 75 THR A CA 1
ATOM 544 C C . THR A 1 75 ? 14.308 9.512 -32.074 1.00 86.25 75 THR A C 1
ATOM 546 O O . THR A 1 75 ? 14.738 9.445 -33.227 1.00 86.25 75 THR A O 1
ATOM 549 N N . VAL A 1 76 ? 13.180 8.901 -31.697 1.00 80.25 76 VAL A N 1
ATOM 550 C CA . VAL A 1 76 ? 12.489 7.939 -32.575 1.00 80.25 76 VAL A CA 1
ATOM 551 C C . VAL A 1 76 ? 10.988 8.166 -32.612 1.00 80.25 76 VAL A C 1
ATOM 553 O O . VAL A 1 76 ? 10.342 8.255 -31.575 1.00 80.25 76 VAL A O 1
ATOM 556 N N . ASN A 1 77 ? 10.384 8.193 -33.798 1.00 82.44 77 ASN A N 1
ATOM 557 C CA . ASN A 1 77 ? 8.923 8.236 -33.883 1.00 82.44 77 ASN A CA 1
ATOM 558 C C . ASN A 1 77 ? 8.320 6.857 -33.547 1.00 82.44 77 ASN A C 1
ATOM 560 O O . ASN A 1 77 ? 7.557 6.726 -32.588 1.00 82.44 77 ASN A O 1
ATOM 564 N N . ARG A 1 78 ? 8.717 5.800 -34.269 1.00 83.50 78 ARG A N 1
ATOM 565 C CA . ARG A 1 78 ? 8.262 4.426 -34.011 1.00 83.50 78 ARG A CA 1
ATOM 566 C C . ARG A 1 78 ? 9.396 3.412 -34.108 1.00 83.50 78 ARG A C 1
ATOM 568 O O . ARG A 1 78 ? 10.020 3.296 -35.156 1.00 83.50 78 ARG A O 1
ATOM 575 N N . ALA A 1 79 ? 9.622 2.607 -33.072 1.00 79.88 79 ALA A N 1
ATOM 576 C CA . ALA A 1 79 ? 10.595 1.519 -33.183 1.00 79.88 79 ALA A CA 1
ATOM 577 C C . ALA A 1 79 ? 10.277 0.267 -32.368 1.00 79.88 79 ALA A C 1
ATOM 579 O O . ALA A 1 79 ? 9.631 0.322 -31.323 1.00 79.88 79 ALA A O 1
ATOM 580 N N . GLY A 1 80 ? 10.779 -0.861 -32.869 1.00 83.94 80 GLY A N 1
ATOM 581 C CA . GLY A 1 80 ? 11.023 -2.066 -32.086 1.00 83.94 80 GLY A CA 1
ATOM 582 C C . GLY A 1 80 ? 12.527 -2.218 -31.887 1.00 83.94 80 GLY A C 1
ATOM 583 O O . GLY A 1 80 ? 13.254 -2.268 -32.876 1.00 83.94 80 GLY A O 1
ATOM 584 N N . LEU A 1 81 ? 13.009 -2.260 -30.647 1.00 84.31 81 LEU A N 1
ATOM 585 C CA . LEU A 1 81 ? 14.441 -2.397 -30.377 1.00 84.31 81 LEU A CA 1
ATOM 586 C C . LEU A 1 81 ? 14.712 -3.569 -29.442 1.00 84.31 81 LEU A C 1
ATOM 588 O O . LEU A 1 81 ? 13.976 -3.794 -28.481 1.00 84.31 81 LEU A O 1
ATOM 592 N N . SER A 1 82 ? 15.805 -4.274 -29.701 1.00 87.12 82 SER A N 1
ATOM 593 C CA . SER A 1 82 ? 16.311 -5.327 -28.829 1.00 87.12 82 SER A CA 1
ATOM 594 C C . SER A 1 82 ? 17.766 -5.049 -28.483 1.00 87.12 82 SER A C 1
ATOM 596 O O . SER A 1 82 ? 18.598 -4.881 -29.375 1.00 87.12 82 SER A O 1
ATOM 598 N N . PHE A 1 83 ? 18.070 -5.022 -27.189 1.00 84.62 83 PHE A N 1
ATOM 599 C CA . PHE A 1 83 ? 19.401 -4.748 -26.664 1.00 84.62 83 PHE A CA 1
ATOM 600 C C . PHE A 1 83 ? 19.901 -5.927 -25.841 1.00 84.62 83 PHE A C 1
ATOM 602 O O . PHE A 1 83 ? 19.299 -6.293 -24.829 1.00 84.62 83 PHE A O 1
ATOM 609 N N . THR A 1 84 ? 21.046 -6.461 -26.254 1.00 87.56 84 THR A N 1
ATOM 610 C CA . THR A 1 84 ? 21.846 -7.401 -25.474 1.00 87.56 84 THR A CA 1
ATOM 611 C C . THR A 1 84 ? 23.172 -6.738 -25.144 1.00 87.56 84 THR A C 1
ATOM 613 O O . THR A 1 84 ? 23.953 -6.427 -26.041 1.00 87.56 84 THR A O 1
ATOM 616 N N . ALA A 1 85 ? 23.428 -6.475 -23.866 1.00 84.81 85 ALA A N 1
ATOM 617 C CA . ALA A 1 85 ? 24.669 -5.826 -23.461 1.00 84.81 85 ALA A CA 1
ATOM 618 C C . ALA A 1 85 ? 25.120 -6.144 -22.040 1.00 84.81 85 ALA A C 1
ATOM 620 O O . ALA A 1 85 ? 24.310 -6.399 -21.154 1.00 84.81 85 ALA A O 1
ATOM 621 N N . ASN A 1 86 ? 26.424 -6.076 -21.783 1.00 85.00 86 ASN A N 1
ATOM 622 C CA . ASN A 1 86 ? 26.913 -6.192 -20.412 1.00 85.00 86 ASN A CA 1
ATOM 623 C C . ASN A 1 86 ? 26.614 -4.899 -19.633 1.00 85.00 86 ASN A C 1
ATOM 625 O O . ASN A 1 86 ? 25.952 -4.936 -18.598 1.00 85.00 86 ASN A O 1
ATOM 629 N N . THR A 1 87 ? 27.019 -3.740 -20.156 1.00 87.31 87 THR A N 1
ATOM 630 C CA . THR A 1 87 ? 26.698 -2.432 -19.565 1.00 87.31 87 THR A CA 1
ATOM 631 C C . THR A 1 87 ? 26.096 -1.491 -20.600 1.00 87.31 87 THR A C 1
ATOM 633 O O . THR A 1 87 ? 26.663 -1.298 -21.674 1.00 87.31 87 THR A O 1
ATOM 636 N N . ALA A 1 88 ? 24.966 -0.868 -20.266 1.00 86.69 88 ALA A N 1
ATOM 637 C CA . ALA A 1 88 ? 24.312 0.101 -21.135 1.00 86.69 88 ALA A CA 1
ATOM 638 C C . ALA A 1 88 ? 23.886 1.370 -20.382 1.00 86.69 88 ALA A C 1
ATOM 640 O O . ALA A 1 88 ? 23.279 1.298 -19.313 1.00 86.69 88 ALA A O 1
ATOM 641 N N . THR A 1 89 ? 24.154 2.523 -20.990 1.00 89.00 89 THR A N 1
ATOM 642 C CA . THR A 1 89 ? 23.563 3.813 -20.627 1.00 89.00 89 THR A CA 1
ATOM 643 C C . THR A 1 89 ? 22.750 4.303 -21.813 1.00 89.00 89 THR A C 1
ATOM 645 O O . THR A 1 89 ? 23.288 4.487 -22.903 1.00 89.00 89 THR A O 1
ATOM 648 N N . LEU A 1 90 ? 21.448 4.479 -21.624 1.00 87.44 90 LEU A N 1
ATOM 649 C CA . LEU A 1 90 ? 20.527 4.693 -22.731 1.00 87.44 90 LEU A CA 1
ATOM 650 C C . LEU A 1 90 ? 19.624 5.896 -22.487 1.00 87.44 90 LEU A C 1
ATOM 652 O O . LEU A 1 90 ? 19.094 6.077 -21.389 1.00 87.44 90 LEU A O 1
ATOM 656 N N . TYR A 1 91 ? 19.408 6.669 -23.546 1.00 88.94 91 TYR A N 1
ATOM 657 C CA . TYR A 1 91 ? 18.516 7.820 -23.550 1.00 88.94 91 TYR A CA 1
ATOM 658 C C . TYR A 1 91 ? 17.542 7.714 -24.713 1.00 88.94 91 TYR A C 1
ATOM 660 O O . TYR A 1 91 ? 17.953 7.598 -25.869 1.00 88.94 91 TYR A O 1
ATOM 668 N N . PHE A 1 92 ? 16.251 7.775 -24.406 1.00 85.44 92 PHE A N 1
ATOM 669 C CA . PHE A 1 92 ? 15.188 7.687 -25.399 1.00 85.44 92 PHE A CA 1
ATOM 670 C C . PHE A 1 92 ? 14.216 8.849 -25.273 1.00 85.44 92 PHE A C 1
ATOM 672 O O . PHE A 1 92 ? 13.638 9.075 -24.210 1.00 85.44 92 PHE A O 1
ATOM 679 N N . THR A 1 93 ? 13.959 9.490 -26.404 1.00 87.56 93 THR A N 1
ATOM 680 C CA . THR A 1 93 ? 12.805 10.360 -26.614 1.00 87.56 93 THR A CA 1
ATOM 681 C C . THR A 1 93 ? 12.010 9.769 -27.762 1.00 87.56 93 THR A C 1
ATOM 683 O O . THR A 1 93 ? 12.434 9.844 -28.919 1.00 87.56 93 THR A O 1
ATOM 686 N N . VAL A 1 94 ? 10.893 9.109 -27.449 1.00 83.56 94 VAL A N 1
ATOM 687 C CA . VAL A 1 94 ? 10.157 8.322 -28.444 1.00 83.56 94 VAL A CA 1
ATOM 688 C C . VAL A 1 94 ? 8.652 8.540 -28.403 1.00 83.56 94 VAL A C 1
ATOM 690 O O . VAL A 1 94 ? 8.073 8.708 -27.341 1.00 83.56 94 VAL A O 1
ATOM 693 N N . ASN A 1 95 ? 7.972 8.517 -29.549 1.00 84.81 95 ASN A N 1
ATOM 694 C CA . ASN A 1 95 ? 6.506 8.580 -29.543 1.00 84.81 95 ASN A CA 1
ATOM 695 C C . ASN A 1 95 ? 5.917 7.205 -29.182 1.00 84.81 95 ASN A C 1
ATOM 697 O O . ASN A 1 95 ? 5.264 7.061 -28.147 1.00 84.81 95 ASN A O 1
ATOM 701 N N . LYS A 1 96 ? 6.221 6.172 -29.980 1.00 86.25 96 LYS A N 1
ATOM 702 C CA . LYS A 1 96 ? 5.775 4.793 -29.735 1.00 86.25 96 LYS A CA 1
ATOM 703 C C . LYS A 1 96 ? 6.927 3.803 -29.823 1.00 86.25 96 LYS A C 1
ATOM 705 O O . LYS A 1 96 ? 7.638 3.766 -30.827 1.00 86.25 96 LYS A O 1
ATOM 710 N N . VAL A 1 97 ? 7.068 2.935 -28.825 1.00 85.38 97 VAL A N 1
ATOM 711 C CA . VAL A 1 97 ? 8.152 1.947 -28.837 1.00 85.38 97 VAL A CA 1
ATOM 712 C C . VAL A 1 97 ? 7.773 0.602 -28.226 1.00 85.38 97 VAL A C 1
ATOM 714 O O . VAL A 1 97 ? 6.966 0.532 -27.298 1.00 85.38 97 VAL A O 1
ATOM 717 N N . ALA A 1 98 ? 8.422 -0.450 -28.719 1.00 87.94 98 ALA A N 1
ATOM 718 C CA . ALA A 1 98 ? 8.555 -1.726 -28.029 1.00 87.94 98 ALA A CA 1
ATOM 719 C C . ALA A 1 98 ? 10.045 -2.011 -27.793 1.00 87.94 98 ALA A C 1
ATOM 721 O O . ALA A 1 98 ? 10.808 -2.049 -28.760 1.00 87.94 98 ALA A O 1
ATOM 722 N N . LEU A 1 99 ? 10.471 -2.182 -26.538 1.00 86.00 99 LEU A N 1
ATOM 723 C CA . LEU A 1 99 ? 11.874 -2.454 -26.198 1.00 86.00 99 LEU A CA 1
ATOM 724 C C . LEU A 1 99 ? 12.024 -3.767 -25.439 1.00 86.00 99 LEU A C 1
ATOM 726 O O . LEU A 1 99 ? 11.258 -4.050 -24.518 1.00 86.00 99 LEU A O 1
ATOM 730 N N . TYR A 1 100 ? 13.074 -4.504 -25.781 1.00 88.69 100 TYR A N 1
ATOM 731 C CA . TYR A 1 100 ? 13.506 -5.703 -25.076 1.00 88.69 100 TYR A CA 1
ATOM 732 C C . TYR A 1 100 ? 14.946 -5.520 -24.604 1.00 88.69 100 TYR A C 1
ATOM 734 O O . TYR A 1 100 ? 15.842 -5.245 -25.403 1.00 88.69 100 TYR A O 1
ATOM 742 N N . PHE A 1 101 ? 15.164 -5.665 -23.300 1.00 85.56 101 PHE A N 1
ATOM 743 C CA . PHE A 1 101 ? 16.463 -5.519 -22.658 1.00 85.56 101 PHE A CA 1
ATOM 744 C C . PHE A 1 101 ? 16.878 -6.825 -21.995 1.00 85.56 101 PHE A C 1
ATOM 746 O O . PHE A 1 101 ? 16.259 -7.248 -21.019 1.00 85.56 101 PHE A O 1
ATOM 753 N N . THR A 1 102 ? 17.970 -7.409 -22.485 1.00 87.81 102 THR A N 1
ATOM 754 C CA . THR A 1 102 ? 18.698 -8.486 -21.805 1.00 87.81 102 THR A CA 1
ATOM 755 C C . THR A 1 102 ? 20.093 -7.973 -21.479 1.00 87.81 102 THR A C 1
ATOM 757 O O . THR A 1 102 ? 21.010 -8.050 -22.295 1.00 87.81 102 THR A O 1
ATOM 760 N N . VAL A 1 103 ? 20.240 -7.346 -20.312 1.00 82.56 103 VAL A N 1
ATOM 761 C CA . VAL A 1 103 ? 21.467 -6.621 -19.951 1.00 82.56 103 VAL A CA 1
ATOM 762 C C . VAL A 1 103 ? 21.896 -6.886 -18.515 1.00 82.56 103 VAL A C 1
ATOM 764 O O . VAL A 1 103 ? 21.063 -6.989 -17.620 1.00 82.56 103 VAL A O 1
ATOM 767 N N . ASN A 1 104 ? 23.201 -6.978 -18.259 1.00 84.81 104 ASN A N 1
ATOM 768 C CA . ASN A 1 104 ? 23.687 -7.188 -16.892 1.00 84.81 104 ASN A CA 1
ATOM 769 C C . ASN A 1 104 ? 23.485 -5.916 -16.048 1.00 84.81 104 ASN A C 1
ATOM 771 O O . ASN A 1 104 ? 22.848 -5.959 -14.996 1.00 84.81 104 ASN A O 1
ATOM 775 N N . LYS A 1 105 ? 23.936 -4.757 -16.540 1.00 88.56 105 LYS A N 1
ATOM 776 C CA . LYS A 1 105 ? 23.745 -3.459 -15.881 1.00 88.56 105 LYS A CA 1
ATOM 777 C C . LYS A 1 105 ? 23.187 -2.423 -16.847 1.00 88.56 105 LYS A C 1
ATOM 779 O O . LYS A 1 105 ? 23.769 -2.189 -17.905 1.00 88.56 105 LYS A O 1
ATOM 784 N N . VAL A 1 106 ? 22.116 -1.739 -16.449 1.00 87.88 106 VAL A N 1
ATOM 785 C CA . VAL A 1 106 ? 21.544 -0.648 -17.248 1.00 87.88 106 VAL A CA 1
ATOM 786 C C . VAL A 1 106 ? 21.189 0.583 -16.431 1.00 87.88 106 VAL A C 1
ATOM 788 O O . VAL A 1 106 ? 20.608 0.490 -15.349 1.00 87.88 106 VAL A O 1
ATOM 791 N N . ALA A 1 107 ? 21.534 1.740 -16.988 1.00 89.50 107 ALA A N 1
ATOM 792 C CA . ALA A 1 107 ? 20.970 3.030 -16.634 1.00 89.50 107 ALA A CA 1
ATOM 793 C C . ALA A 1 107 ? 20.169 3.538 -17.836 1.00 89.50 107 ALA A C 1
ATOM 795 O O . ALA A 1 107 ? 20.704 3.642 -18.940 1.00 89.50 107 ALA A O 1
ATOM 796 N N . LEU A 1 108 ? 18.885 3.821 -17.645 1.00 87.75 108 LEU A N 1
ATOM 797 C CA . LEU A 1 108 ? 18.006 4.244 -18.731 1.00 87.75 108 LEU A CA 1
ATOM 798 C C . LEU A 1 108 ? 17.180 5.454 -18.298 1.00 87.75 108 LEU A C 1
ATOM 800 O O . LEU A 1 108 ? 16.499 5.420 -17.273 1.00 87.75 108 LEU A O 1
ATOM 804 N N . SER A 1 109 ? 17.238 6.503 -19.114 1.00 89.38 109 SER A N 1
ATOM 805 C CA . SER A 1 109 ? 16.329 7.643 -19.055 1.00 89.38 109 SER A CA 1
ATOM 806 C C . SER A 1 109 ? 15.446 7.632 -20.292 1.00 89.38 109 SER A C 1
ATOM 808 O O . SER A 1 109 ? 15.934 7.503 -21.420 1.00 89.38 109 SER A O 1
ATOM 810 N N . PHE A 1 110 ? 14.139 7.702 -20.086 1.00 85.75 110 PHE A N 1
ATOM 811 C CA . PHE A 1 110 ? 13.197 7.422 -21.152 1.00 85.75 110 PHE A CA 1
ATOM 812 C C . PHE A 1 110 ? 11.940 8.275 -21.033 1.00 85.75 110 PHE A C 1
ATOM 814 O O . PHE A 1 110 ? 11.221 8.240 -20.030 1.00 85.75 110 PHE A O 1
ATOM 821 N N . THR A 1 111 ? 11.653 8.979 -22.122 1.00 89.62 111 THR A N 1
ATOM 822 C CA . THR A 1 111 ? 10.455 9.789 -22.298 1.00 89.62 111 THR A CA 1
ATOM 823 C C . THR A 1 111 ? 9.661 9.245 -23.474 1.00 89.62 111 THR A C 1
ATOM 825 O O . THR A 1 111 ? 10.192 9.166 -24.587 1.00 89.62 111 THR A O 1
ATOM 828 N N . ALA A 1 112 ? 8.391 8.887 -23.252 1.00 87.31 112 ALA A N 1
ATOM 829 C CA . ALA A 1 112 ? 7.525 8.495 -24.360 1.00 87.31 112 ALA A CA 1
ATOM 830 C C . ALA A 1 112 ? 6.038 8.771 -24.185 1.00 87.31 112 ALA A C 1
ATOM 832 O O . ALA A 1 112 ? 5.531 8.936 -23.078 1.00 87.31 112 ALA A O 1
ATOM 833 N N . ASN A 1 113 ? 5.310 8.731 -25.300 1.00 86.62 113 ASN A N 1
ATOM 834 C CA . ASN A 1 113 ? 3.855 8.691 -25.248 1.00 86.62 113 ASN A CA 1
ATOM 835 C C . ASN A 1 113 ? 3.369 7.269 -24.918 1.00 86.62 113 ASN A C 1
ATOM 837 O O . ASN A 1 113 ? 2.692 7.050 -23.915 1.00 86.62 113 ASN A O 1
ATOM 841 N N . THR A 1 114 ? 3.790 6.271 -25.696 1.00 88.94 114 THR A N 1
ATOM 842 C CA . THR A 1 114 ? 3.408 4.869 -25.474 1.00 88.94 114 THR A CA 1
ATOM 843 C C . THR A 1 114 ? 4.627 3.965 -25.522 1.00 88.94 114 THR A C 1
ATOM 845 O O . THR A 1 114 ? 5.426 4.027 -26.460 1.00 88.94 114 THR A O 1
ATOM 848 N N . ALA A 1 115 ? 4.753 3.086 -24.531 1.00 88.69 115 ALA A N 1
ATOM 849 C CA . ALA A 1 115 ? 5.878 2.167 -24.449 1.00 88.69 115 ALA A CA 1
ATOM 850 C C . ALA A 1 115 ? 5.445 0.787 -23.963 1.00 88.69 115 ALA A C 1
ATOM 852 O O . ALA A 1 1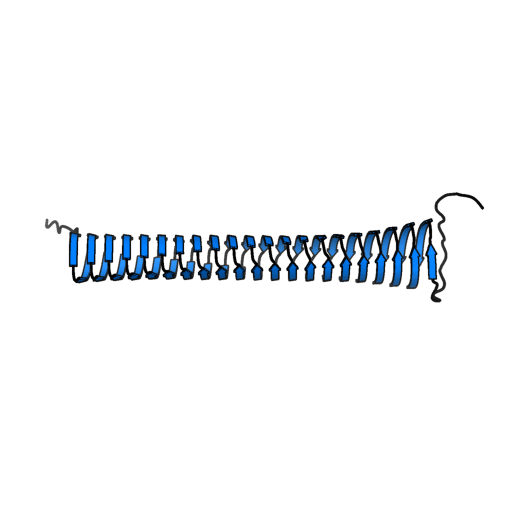15 ? 4.731 0.667 -22.971 1.00 88.69 115 ALA A O 1
ATOM 853 N N . THR A 1 116 ? 5.937 -0.255 -24.626 1.00 92.19 116 THR A N 1
ATOM 854 C CA . THR A 1 116 ? 5.900 -1.626 -24.108 1.00 92.19 116 THR A CA 1
ATOM 855 C C . THR A 1 116 ? 7.329 -2.089 -23.888 1.00 92.19 116 THR A C 1
ATOM 857 O O . THR A 1 116 ? 8.081 -2.212 -24.852 1.00 92.19 116 THR A O 1
ATOM 860 N N . LEU A 1 117 ? 7.730 -2.303 -22.636 1.00 89.25 117 LEU A N 1
ATOM 861 C CA . LEU A 1 117 ? 9.127 -2.584 -22.301 1.00 89.25 117 LEU A CA 1
ATOM 862 C C . LEU A 1 117 ? 9.254 -3.885 -21.513 1.00 89.25 117 LEU A C 1
ATOM 864 O O . LEU A 1 117 ? 8.513 -4.115 -20.556 1.00 89.25 117 LEU A O 1
ATOM 868 N N . TYR A 1 118 ? 10.242 -4.691 -21.887 1.00 91.88 118 TYR A N 1
ATOM 869 C CA . TYR A 1 118 ? 10.605 -5.927 -21.206 1.00 91.88 118 TYR A CA 1
ATOM 870 C C . TYR A 1 118 ? 12.048 -5.834 -20.724 1.00 91.88 118 TYR A C 1
ATOM 872 O O . TYR A 1 118 ? 12.957 -5.575 -21.513 1.00 91.88 118 TYR A O 1
ATOM 880 N N . PHE A 1 119 ? 12.252 -6.056 -19.430 1.00 88.19 119 PHE A N 1
ATOM 881 C CA . PHE A 1 119 ? 13.557 -6.026 -18.787 1.00 88.19 119 PHE A CA 1
ATOM 882 C C . PHE A 1 119 ? 13.850 -7.367 -18.130 1.00 88.19 119 PHE A C 1
ATOM 884 O O . PHE A 1 119 ? 13.211 -7.734 -17.146 1.00 88.19 119 PHE A O 1
ATOM 891 N N . THR A 1 120 ? 14.878 -8.048 -18.623 1.00 91.56 120 THR A N 1
ATOM 892 C CA . THR A 1 120 ? 15.513 -9.184 -17.956 1.00 91.56 120 THR A CA 1
ATOM 893 C C . THR A 1 120 ? 16.943 -8.781 -17.627 1.00 91.56 120 THR A C 1
ATOM 895 O O . THR A 1 120 ? 17.831 -8.844 -18.478 1.00 91.56 120 THR A O 1
ATOM 898 N N . VAL A 1 121 ? 17.153 -8.252 -16.417 1.00 87.50 121 VAL A N 1
ATOM 899 C CA . VAL A 1 121 ? 18.396 -7.537 -16.080 1.00 87.50 121 VAL A CA 1
ATOM 900 C C . VAL A 1 121 ? 18.882 -7.818 -14.666 1.00 87.50 121 VAL A C 1
ATOM 902 O O . VAL A 1 121 ? 18.085 -7.967 -13.747 1.00 87.50 121 VAL A O 1
ATOM 905 N N . ASN A 1 122 ? 20.197 -7.864 -14.445 1.00 88.44 122 ASN A N 1
ATOM 906 C CA . ASN A 1 122 ? 20.713 -8.074 -13.088 1.00 88.44 122 ASN A CA 1
ATOM 907 C C . ASN A 1 122 ? 20.551 -6.795 -12.253 1.00 88.44 122 ASN A C 1
ATOM 909 O O . ASN A 1 122 ? 19.889 -6.805 -11.217 1.00 88.44 122 ASN A O 1
ATOM 913 N N . LYS A 1 123 ? 21.083 -5.666 -12.732 1.00 91.12 123 LYS A N 1
ATOM 914 C CA . LYS A 1 123 ? 20.994 -4.377 -12.040 1.00 91.12 123 LYS A CA 1
ATOM 915 C C . LYS A 1 123 ? 20.464 -3.281 -12.945 1.00 91.12 123 LYS A C 1
ATOM 917 O O . LYS A 1 123 ? 20.967 -3.071 -14.048 1.00 91.12 123 LYS A O 1
ATOM 922 N N . VAL A 1 124 ? 19.500 -2.525 -12.434 1.00 90.81 124 VAL A N 1
ATOM 923 C CA . VAL A 1 124 ? 18.820 -1.498 -13.214 1.00 90.81 124 VAL A CA 1
ATOM 924 C C . VAL A 1 124 ? 18.546 -0.229 -12.417 1.00 90.81 124 VAL A C 1
ATOM 926 O O . VAL A 1 124 ? 18.106 -0.283 -11.270 1.00 90.81 124 VAL A O 1
ATOM 929 N N . ALA A 1 125 ? 18.828 0.911 -13.046 1.00 92.44 125 ALA A N 1
ATOM 930 C CA . ALA A 1 125 ? 18.448 2.240 -12.588 1.00 92.44 125 ALA A CA 1
ATOM 931 C C . ALA A 1 125 ? 17.636 2.933 -13.690 1.00 92.44 125 ALA A C 1
ATOM 933 O O . ALA A 1 125 ? 18.159 3.151 -14.785 1.00 92.44 125 ALA A O 1
ATOM 934 N N . LEU A 1 126 ? 16.366 3.246 -13.423 1.00 89.50 126 LEU A N 1
ATOM 935 C CA . LEU A 1 126 ? 15.445 3.784 -14.432 1.00 89.50 126 LEU A CA 1
ATOM 936 C C . LEU A 1 126 ? 14.842 5.100 -13.996 1.00 89.50 126 LEU A C 1
ATOM 938 O O . LEU A 1 126 ? 14.382 5.233 -12.862 1.00 89.50 126 LEU A O 1
ATOM 942 N N . TYR A 1 127 ? 14.763 6.010 -14.958 1.00 91.75 127 TYR A N 1
ATOM 943 C CA . TYR A 1 127 ? 13.961 7.214 -14.874 1.00 91.75 127 TYR A CA 1
ATOM 944 C C . TYR A 1 127 ? 13.005 7.268 -16.065 1.00 91.75 127 TYR A C 1
ATOM 946 O O . TYR A 1 127 ? 13.432 7.311 -17.221 1.00 91.75 127 TYR A O 1
ATOM 954 N N . PHE A 1 128 ? 11.709 7.239 -15.775 1.00 88.00 128 PHE A N 1
ATOM 955 C CA . PHE A 1 128 ? 10.656 7.156 -16.773 1.00 88.00 128 PHE A CA 1
ATOM 956 C C . PHE A 1 128 ? 9.650 8.288 -16.637 1.00 88.00 128 PHE A C 1
ATOM 958 O O . PHE A 1 128 ? 8.997 8.426 -15.600 1.00 88.00 128 PHE A O 1
ATOM 965 N N . THR A 1 129 ? 9.439 8.987 -17.749 1.00 90.69 129 THR A N 1
ATOM 966 C CA . THR A 1 129 ? 8.313 9.901 -17.942 1.00 90.69 129 THR A CA 1
ATOM 967 C C . THR A 1 129 ? 7.507 9.419 -19.142 1.00 90.69 129 THR A C 1
ATOM 969 O O . THR A 1 129 ? 7.843 9.714 -20.290 1.00 90.69 129 THR A O 1
ATOM 972 N N . VAL A 1 130 ? 6.474 8.606 -18.902 1.00 84.81 130 VAL A N 1
ATOM 973 C CA . VAL A 1 130 ? 5.721 7.948 -19.984 1.00 84.81 130 VAL A CA 1
ATOM 974 C C . VAL A 1 130 ? 4.225 8.108 -19.789 1.00 84.81 130 VAL A C 1
ATOM 976 O O . VAL A 1 130 ? 3.710 7.810 -18.720 1.00 84.81 130 VAL A O 1
ATOM 979 N N . ASN A 1 131 ? 3.497 8.520 -20.827 1.00 87.31 131 ASN A N 1
ATOM 980 C CA . ASN A 1 131 ? 2.045 8.676 -20.719 1.00 87.31 131 ASN A CA 1
ATOM 981 C C . ASN A 1 131 ? 1.364 7.308 -20.500 1.00 87.31 131 ASN A C 1
ATOM 983 O O . ASN A 1 131 ? 0.653 7.125 -19.515 1.00 87.31 131 ASN A O 1
ATOM 987 N N . THR A 1 132 ? 1.653 6.321 -21.355 1.00 92.25 132 THR A N 1
ATOM 988 C CA . THR A 1 132 ? 0.994 4.999 -21.343 1.00 92.25 132 THR A CA 1
ATOM 989 C C . THR A 1 132 ? 1.973 3.814 -21.404 1.00 92.25 132 THR A C 1
ATOM 991 O O . THR A 1 132 ? 2.096 3.161 -22.446 1.00 92.25 132 THR A O 1
ATOM 994 N N . PRO A 1 133 ? 2.736 3.521 -20.331 1.00 91.31 133 PRO A N 1
ATOM 995 C CA . PRO A 1 133 ? 3.632 2.372 -20.323 1.00 91.31 133 PRO A CA 1
ATOM 996 C C . PRO A 1 133 ? 2.932 1.056 -19.950 1.00 91.31 133 PRO A C 1
ATOM 998 O O . PRO A 1 133 ? 2.106 0.986 -19.039 1.00 91.31 133 PRO A O 1
ATOM 1001 N N . THR A 1 134 ? 3.358 -0.023 -20.602 1.00 94.69 134 THR A N 1
ATOM 1002 C CA . THR A 1 134 ? 3.197 -1.405 -20.134 1.00 94.69 134 THR A CA 1
ATOM 1003 C C . THR A 1 134 ? 4.582 -2.002 -19.919 1.00 94.69 134 THR A C 1
ATOM 1005 O O . THR A 1 134 ? 5.348 -2.106 -20.879 1.00 94.69 134 THR A O 1
ATOM 1008 N N . LEU A 1 135 ? 4.930 -2.359 -18.682 1.00 91.62 135 LEU A N 1
ATOM 1009 C CA . LEU A 1 135 ? 6.294 -2.784 -18.347 1.00 91.62 135 LEU A CA 1
ATOM 1010 C C . LEU A 1 135 ? 6.321 -4.141 -17.662 1.00 91.62 135 LEU A C 1
ATOM 1012 O O . LEU A 1 135 ? 5.515 -4.410 -16.772 1.00 91.62 135 LEU A O 1
ATOM 1016 N N . TYR A 1 136 ? 7.320 -4.934 -18.028 1.00 94.31 136 TYR A N 1
ATOM 1017 C CA . TYR A 1 136 ? 7.620 -6.222 -17.424 1.00 94.31 136 TYR A CA 1
ATOM 1018 C C . TYR A 1 136 ? 9.064 -6.227 -16.937 1.00 94.31 136 TYR A C 1
ATOM 1020 O O . TYR A 1 136 ? 9.993 -6.007 -17.716 1.00 94.31 136 TYR A O 1
ATOM 1028 N N . PHE A 1 137 ? 9.247 -6.484 -15.648 1.00 90.62 137 PHE A N 1
ATOM 1029 C CA . PHE A 1 137 ? 10.542 -6.520 -14.987 1.00 90.62 137 PHE A CA 1
ATOM 1030 C C . PHE A 1 137 ? 10.790 -7.891 -14.374 1.00 90.62 137 PHE A C 1
ATOM 1032 O O . PHE A 1 137 ? 10.071 -8.311 -13.473 1.00 90.62 137 PHE A O 1
ATOM 1039 N N . THR A 1 138 ? 11.862 -8.543 -14.803 1.00 94.06 138 THR A N 1
ATOM 1040 C CA . THR A 1 138 ? 12.461 -9.699 -14.134 1.00 94.06 138 THR A CA 1
ATOM 1041 C C . THR A 1 138 ? 13.894 -9.333 -13.790 1.00 94.06 138 THR A C 1
ATOM 1043 O O . THR A 1 138 ? 14.781 -9.406 -14.645 1.00 94.06 138 THR A O 1
ATOM 1046 N N . VAL A 1 139 ? 14.112 -8.835 -12.569 1.00 90.75 139 VAL A N 1
ATOM 1047 C CA . VAL A 1 139 ? 15.382 -8.183 -12.220 1.00 90.75 139 VAL A CA 1
ATOM 1048 C C . VAL A 1 139 ? 15.892 -8.559 -10.836 1.00 90.75 139 VAL A C 1
ATOM 1050 O O . VAL A 1 139 ? 15.114 -8.820 -9.926 1.00 90.75 139 VAL A O 1
ATOM 1053 N N . ASN A 1 140 ? 17.208 -8.578 -10.638 1.00 91.12 140 ASN A N 1
ATOM 1054 C CA . ASN A 1 140 ? 17.751 -8.858 -9.307 1.00 91.12 140 ASN A CA 1
ATOM 1055 C C . ASN A 1 140 ? 17.690 -7.597 -8.430 1.00 91.12 140 ASN A C 1
ATOM 1057 O O . ASN A 1 140 ? 17.055 -7.597 -7.383 1.00 91.12 140 ASN A O 1
ATOM 1061 N N . THR A 1 141 ? 18.285 -6.488 -8.873 1.00 93.69 141 THR A N 1
ATOM 1062 C CA . THR A 1 141 ? 18.277 -5.215 -8.132 1.00 93.69 141 THR A CA 1
ATOM 1063 C C . THR A 1 141 ? 17.738 -4.075 -8.981 1.00 93.69 141 THR A C 1
ATOM 1065 O O . THR A 1 141 ? 18.268 -3.813 -10.063 1.00 93.69 141 THR A O 1
ATOM 1068 N N . ALA A 1 142 ? 16.754 -3.341 -8.460 1.00 92.88 142 ALA A N 1
ATOM 1069 C CA . ALA A 1 142 ? 16.150 -2.207 -9.148 1.00 92.88 142 ALA A CA 1
ATOM 1070 C C . ALA A 1 142 ? 16.100 -0.934 -8.298 1.00 92.88 142 ALA A C 1
ATOM 1072 O O . ALA A 1 142 ? 15.688 -0.968 -7.140 1.00 92.88 142 ALA A O 1
ATOM 1073 N N . ALA A 1 143 ? 16.450 0.192 -8.919 1.00 95.69 143 ALA A N 1
ATOM 1074 C CA . ALA A 1 143 ? 16.140 1.538 -8.447 1.00 95.69 143 ALA A CA 1
ATOM 1075 C C . ALA A 1 143 ? 15.327 2.257 -9.530 1.00 95.69 143 ALA A C 1
ATOM 1077 O O . ALA A 1 143 ? 15.817 2.475 -10.639 1.00 95.69 143 ALA A O 1
ATOM 1078 N N . LEU A 1 144 ? 14.069 2.566 -9.241 1.00 93.62 144 LEU A N 1
ATOM 1079 C CA . LEU A 1 144 ? 13.089 2.920 -10.261 1.00 93.62 144 LEU A CA 1
ATOM 1080 C C . LEU A 1 144 ? 12.350 4.203 -9.901 1.00 93.62 144 LEU A C 1
ATOM 1082 O O . LEU A 1 144 ? 11.816 4.327 -8.800 1.00 93.62 144 LEU A O 1
ATOM 1086 N N . TYR A 1 145 ? 12.270 5.115 -10.865 1.00 96.06 145 TYR A N 1
ATOM 1087 C CA . TYR A 1 145 ? 11.528 6.364 -10.764 1.00 96.06 145 TYR A CA 1
ATOM 1088 C C . TYR A 1 145 ? 10.570 6.477 -11.946 1.00 96.06 145 TYR A C 1
ATOM 1090 O O . TYR A 1 145 ? 11.004 6.526 -13.098 1.00 96.06 145 TYR A O 1
ATOM 1098 N N . PHE A 1 146 ? 9.271 6.524 -11.664 1.00 93.81 146 PHE A N 1
ATOM 1099 C CA . PHE A 1 146 ? 8.222 6.639 -12.672 1.00 93.81 146 PHE A CA 1
ATOM 1100 C C . PHE A 1 146 ? 7.337 7.850 -12.413 1.00 93.81 146 PHE A C 1
ATOM 1102 O O . PHE A 1 146 ? 6.797 8.013 -11.320 1.00 93.81 146 PHE A O 1
ATOM 1109 N N . THR A 1 147 ? 7.122 8.638 -13.461 1.00 95.56 147 THR A N 1
ATOM 1110 C CA . THR A 1 147 ? 6.038 9.618 -13.555 1.00 95.56 147 THR A CA 1
ATOM 1111 C C . THR A 1 147 ? 5.220 9.292 -14.795 1.00 95.56 147 THR A C 1
ATOM 1113 O O . THR A 1 147 ? 5.720 9.378 -15.918 1.00 95.56 147 THR A O 1
ATOM 1116 N N . VAL A 1 148 ? 3.983 8.842 -14.606 1.00 93.50 148 VAL A N 1
ATOM 1117 C CA . VAL A 1 148 ? 3.167 8.282 -15.692 1.00 93.50 148 VAL A CA 1
ATOM 1118 C C . VAL A 1 148 ? 1.720 8.752 -15.612 1.00 93.50 148 VAL A C 1
ATOM 1120 O O . VAL A 1 148 ? 1.263 9.187 -14.563 1.00 93.50 148 VAL A O 1
ATOM 1123 N N . ASN A 1 149 ? 0.970 8.679 -16.709 1.00 92.62 149 ASN A N 1
ATOM 1124 C CA . ASN A 1 149 ? -0.468 8.952 -16.656 1.00 92.62 149 ASN A CA 1
ATOM 1125 C C . ASN A 1 149 ? -1.226 7.659 -16.340 1.00 92.62 149 ASN A C 1
ATOM 1127 O O . ASN A 1 149 ? -1.833 7.538 -15.279 1.00 92.62 149 ASN A O 1
ATOM 1131 N N . THR A 1 150 ? -1.111 6.658 -17.213 1.00 94.81 150 THR A N 1
ATOM 1132 C CA . THR A 1 150 ? -1.777 5.360 -17.065 1.00 94.81 150 THR A CA 1
ATOM 1133 C C . THR A 1 150 ? -0.778 4.235 -17.252 1.00 94.81 150 THR A C 1
ATOM 1135 O O . THR A 1 150 ? -0.211 4.104 -18.331 1.00 94.81 150 THR A O 1
ATOM 1138 N N . ALA A 1 151 ? -0.581 3.398 -16.238 1.00 93.69 151 ALA A N 1
ATOM 1139 C CA . ALA A 1 151 ? 0.418 2.337 -16.295 1.00 93.69 151 ALA A CA 1
ATOM 1140 C C . ALA A 1 151 ? -0.122 0.961 -15.912 1.00 93.69 151 ALA A C 1
ATOM 1142 O O . ALA A 1 151 ? -0.934 0.822 -14.995 1.00 93.69 151 ALA A O 1
ATOM 1143 N N . VAL A 1 152 ? 0.419 -0.057 -16.583 1.00 96.44 152 VAL A N 1
ATOM 1144 C CA . VAL A 1 152 ? 0.292 -1.464 -16.191 1.00 96.44 152 VAL A CA 1
ATOM 1145 C C . VAL A 1 152 ? 1.691 -2.036 -16.010 1.00 96.44 152 VAL A C 1
ATOM 1147 O O . VAL A 1 152 ? 2.444 -2.137 -16.982 1.00 96.44 152 VAL A O 1
ATOM 1150 N N . LEU A 1 153 ? 2.064 -2.363 -14.773 1.00 93.81 153 LEU A N 1
ATOM 1151 C CA . LEU A 1 153 ? 3.423 -2.805 -14.460 1.00 93.81 153 LEU A CA 1
ATOM 1152 C C . LEU A 1 153 ? 3.436 -4.179 -13.788 1.00 93.81 153 LEU A C 1
ATOM 1154 O O . LEU A 1 153 ? 2.672 -4.434 -12.857 1.00 93.81 153 LEU A O 1
ATOM 1158 N N . TYR A 1 154 ? 4.372 -5.020 -14.218 1.00 96.06 154 TYR A N 1
ATOM 1159 C CA . TYR A 1 154 ? 4.647 -6.330 -13.642 1.00 96.06 154 TYR A CA 1
ATOM 1160 C C . TYR A 1 154 ? 6.091 -6.385 -13.155 1.00 96.06 154 TYR A C 1
ATOM 1162 O O . TYR A 1 154 ? 7.027 -6.153 -13.922 1.00 96.06 154 TYR A O 1
ATOM 1170 N N . PHE A 1 155 ? 6.266 -6.710 -11.880 1.00 93.00 155 PHE A N 1
ATOM 1171 C CA . PHE A 1 155 ? 7.551 -6.754 -11.202 1.00 93.00 155 PHE A CA 1
ATOM 1172 C C . PHE A 1 155 ? 7.785 -8.120 -10.571 1.00 93.00 155 PHE A C 1
ATOM 1174 O O . PHE A 1 155 ? 7.085 -8.514 -9.643 1.00 93.00 155 PHE A O 1
ATOM 1181 N N . THR A 1 156 ? 8.832 -8.799 -11.022 1.00 95.81 156 THR A N 1
ATOM 1182 C CA . THR A 1 156 ? 9.457 -9.934 -10.345 1.00 95.81 156 THR A CA 1
ATOM 1183 C C . THR A 1 156 ? 10.877 -9.518 -9.989 1.00 95.81 156 THR A C 1
ATOM 1185 O O . THR A 1 156 ? 11.756 -9.489 -10.855 1.00 95.81 156 THR A O 1
ATOM 1188 N N . VAL A 1 157 ? 11.089 -9.102 -8.737 1.00 91.44 157 VAL A N 1
ATOM 1189 C CA . VAL A 1 157 ? 12.334 -8.439 -8.318 1.00 91.44 157 VAL A CA 1
ATOM 1190 C C . VAL A 1 157 ? 12.881 -9.036 -7.029 1.00 91.44 157 VAL A C 1
ATOM 1192 O O . VAL A 1 157 ? 12.122 -9.302 -6.111 1.00 91.44 157 VAL A O 1
ATOM 1195 N N . ASN A 1 158 ? 14.193 -9.221 -6.897 1.00 92.31 158 ASN A N 1
ATOM 1196 C CA . ASN A 1 158 ? 14.742 -9.604 -5.591 1.00 92.31 158 ASN A CA 1
ATOM 1197 C C . ASN A 1 158 ? 14.766 -8.387 -4.647 1.00 92.31 158 ASN A C 1
ATOM 1199 O O . ASN A 1 158 ? 14.095 -8.392 -3.621 1.00 92.31 158 ASN A O 1
ATOM 1203 N N . THR A 1 159 ? 15.436 -7.303 -5.040 1.00 95.06 159 THR A N 1
ATOM 1204 C CA . THR A 1 159 ? 15.516 -6.061 -4.254 1.00 95.06 159 THR A CA 1
ATOM 1205 C C . THR A 1 159 ? 15.056 -4.859 -5.069 1.00 95.06 159 THR A C 1
ATOM 1207 O O . THR A 1 159 ? 15.629 -4.572 -6.123 1.00 95.06 159 THR A O 1
ATOM 1210 N N . ALA A 1 160 ? 14.057 -4.126 -4.577 1.00 93.19 160 ALA A N 1
ATOM 1211 C CA . ALA A 1 160 ? 13.504 -2.959 -5.260 1.00 93.19 160 ALA A CA 1
ATOM 1212 C C . ALA A 1 160 ? 13.458 -1.712 -4.366 1.00 93.19 160 ALA A C 1
ATOM 1214 O O . ALA A 1 160 ? 12.955 -1.757 -3.244 1.00 93.19 160 ALA A O 1
ATOM 1215 N N . ALA A 1 161 ? 13.904 -0.586 -4.918 1.00 96.50 161 ALA A N 1
ATOM 1216 C CA . ALA A 1 161 ? 13.555 0.754 -4.466 1.00 96.50 161 ALA A CA 1
ATOM 1217 C C . ALA A 1 161 ? 12.737 1.436 -5.570 1.00 96.50 161 ALA A C 1
ATOM 1219 O O . ALA A 1 161 ? 13.213 1.564 -6.701 1.00 96.50 161 ALA A O 1
ATOM 1220 N N . LEU A 1 162 ? 11.508 1.846 -5.262 1.00 95.00 162 LEU A N 1
ATOM 1221 C CA . LEU A 1 162 ? 10.573 2.392 -6.244 1.00 95.00 162 LEU A CA 1
ATOM 1222 C C . LEU A 1 162 ? 9.953 3.697 -5.757 1.00 95.00 162 LEU A C 1
ATOM 1224 O O . LEU A 1 162 ? 9.372 3.745 -4.676 1.00 95.00 162 LEU A O 1
ATOM 1228 N N . TYR A 1 163 ? 9.990 4.703 -6.624 1.00 97.25 163 TYR A N 1
ATOM 1229 C CA . TYR A 1 163 ? 9.189 5.916 -6.536 1.00 97.25 163 TYR A CA 1
ATOM 1230 C C . TYR A 1 163 ? 8.271 5.982 -7.748 1.00 97.25 163 TYR A C 1
ATOM 1232 O O . TYR A 1 163 ? 8.732 5.955 -8.891 1.00 97.25 163 TYR A O 1
ATOM 1240 N N . PHE A 1 164 ? 6.968 6.046 -7.507 1.00 96.50 164 PHE A N 1
ATOM 1241 C CA . PHE A 1 164 ? 5.976 5.946 -8.563 1.00 96.50 164 PHE A CA 1
ATOM 1242 C C . PHE A 1 164 ? 4.849 6.956 -8.364 1.00 96.50 164 PHE A C 1
ATOM 1244 O O . PHE A 1 164 ? 4.119 6.919 -7.371 1.00 96.50 164 PHE A O 1
ATOM 1251 N N . THR A 1 165 ? 4.683 7.818 -9.362 1.00 97.75 165 THR A N 1
ATOM 1252 C CA . THR A 1 165 ? 3.604 8.801 -9.437 1.00 97.75 165 THR A CA 1
ATOM 1253 C C . THR A 1 165 ? 2.747 8.519 -10.663 1.00 97.75 165 THR A C 1
ATOM 1255 O O . THR A 1 165 ? 3.279 8.463 -11.775 1.00 97.75 165 THR A O 1
ATOM 1258 N N . ALA A 1 166 ? 1.432 8.354 -10.477 1.00 96.44 166 ALA A N 1
ATOM 1259 C CA . ALA A 1 166 ? 0.512 8.125 -11.592 1.00 96.44 166 ALA A CA 1
ATOM 1260 C C . ALA A 1 166 ? -0.900 8.681 -11.402 1.00 96.44 166 ALA A C 1
ATOM 1262 O O . ALA A 1 166 ? -1.392 8.803 -10.283 1.00 96.44 166 ALA A O 1
ATOM 1263 N N . ASN A 1 167 ? -1.615 8.912 -12.505 1.00 95.62 167 ASN A N 1
ATOM 1264 C CA . ASN A 1 167 ? -3.063 9.115 -12.432 1.00 95.62 167 ASN A CA 1
ATOM 1265 C C . ASN A 1 167 ? -3.786 7.774 -12.257 1.00 95.62 167 ASN A C 1
ATOM 1267 O O . ASN A 1 167 ? -4.639 7.625 -11.386 1.00 95.62 167 ASN A O 1
ATOM 1271 N N . THR A 1 168 ? -3.423 6.764 -13.042 1.00 97.12 168 THR A N 1
ATOM 1272 C CA . THR A 1 168 ? -4.027 5.434 -12.959 1.00 97.12 168 THR A CA 1
ATOM 1273 C C . THR A 1 168 ? -2.960 4.360 -13.045 1.00 97.12 168 THR A C 1
ATOM 1275 O O . THR A 1 168 ? -2.100 4.398 -13.926 1.00 97.12 168 THR A O 1
ATOM 1278 N N . ALA A 1 169 ? -3.015 3.384 -12.144 1.00 96.56 169 ALA A N 1
ATOM 1279 C CA . ALA A 1 169 ? -2.046 2.301 -12.127 1.00 96.56 169 ALA A CA 1
ATOM 1280 C C . ALA A 1 169 ? -2.672 0.951 -11.783 1.00 96.56 169 ALA A C 1
ATOM 1282 O O . ALA A 1 169 ? -3.442 0.831 -10.829 1.00 96.56 169 ALA A O 1
ATOM 1283 N N . VAL A 1 170 ? -2.265 -0.072 -12.531 1.00 97.75 170 VAL A N 1
ATOM 1284 C CA . VAL A 1 170 ? -2.441 -1.478 -12.165 1.00 97.75 170 VAL A CA 1
ATOM 1285 C C . VAL A 1 170 ? -1.057 -2.086 -12.005 1.00 97.75 170 VAL A C 1
ATOM 1287 O O . VAL A 1 170 ? -0.305 -2.157 -12.978 1.00 97.75 170 VAL A O 1
ATOM 1290 N N . LEU A 1 171 ? -0.700 -2.491 -10.787 1.00 95.50 171 LEU A N 1
ATOM 1291 C CA . LEU A 1 171 ? 0.644 -2.988 -10.497 1.00 95.50 171 LEU A CA 1
ATOM 1292 C C . LEU A 1 171 ? 0.603 -4.376 -9.862 1.00 95.50 171 LEU A C 1
ATOM 1294 O O . LEU A 1 171 ? -0.150 -4.620 -8.919 1.00 95.50 171 LEU A O 1
ATOM 1298 N N . TYR A 1 172 ? 1.483 -5.246 -10.345 1.00 96.50 172 TYR A N 1
ATOM 1299 C CA . TYR A 1 172 ? 1.710 -6.582 -9.811 1.00 96.50 172 TYR A CA 1
ATOM 1300 C C . TYR A 1 172 ? 3.156 -6.696 -9.343 1.00 96.50 172 TYR A C 1
ATOM 1302 O O . TYR A 1 172 ? 4.083 -6.518 -10.131 1.00 96.50 172 TYR A O 1
ATOM 1310 N N . PHE A 1 173 ? 3.347 -7.016 -8.069 1.00 92.94 173 PHE A N 1
ATOM 1311 C CA . PHE A 1 173 ? 4.653 -7.155 -7.442 1.00 92.94 173 PHE A CA 1
ATOM 1312 C C . PHE A 1 173 ? 4.813 -8.538 -6.830 1.00 92.94 173 PHE A C 1
ATOM 1314 O O . PHE A 1 173 ? 4.058 -8.939 -5.950 1.00 92.94 173 PHE A O 1
ATOM 1321 N N . THR A 1 174 ? 5.855 -9.234 -7.262 1.00 95.88 174 THR A N 1
ATOM 1322 C CA . THR A 1 174 ? 6.448 -10.379 -6.577 1.00 95.88 174 THR A CA 1
ATOM 1323 C C . THR A 1 174 ? 7.873 -9.989 -6.216 1.00 95.88 174 THR A C 1
ATOM 1325 O O . THR A 1 174 ? 8.740 -9.942 -7.092 1.00 95.88 174 THR A O 1
ATOM 1328 N N . VAL A 1 175 ? 8.104 -9.614 -4.954 1.00 91.38 175 VAL A N 1
ATOM 1329 C CA . VAL A 1 175 ? 9.387 -9.034 -4.528 1.00 91.38 175 VAL A CA 1
ATOM 1330 C C . VAL A 1 175 ? 9.907 -9.678 -3.249 1.00 91.38 175 VAL A C 1
ATOM 1332 O O . VAL A 1 175 ? 9.135 -9.949 -2.340 1.00 91.38 175 VAL A O 1
ATOM 1335 N N . ASN A 1 176 ? 11.212 -9.918 -3.126 1.00 93.19 176 ASN A N 1
ATOM 1336 C CA . ASN A 1 176 ? 11.755 -10.374 -1.843 1.00 93.19 176 ASN A CA 1
ATOM 1337 C C . ASN A 1 176 ? 11.852 -9.195 -0.858 1.00 93.19 176 ASN A C 1
ATOM 1339 O O . ASN A 1 176 ? 11.177 -9.195 0.166 1.00 93.19 176 ASN A O 1
ATOM 1343 N N . THR A 1 177 ? 12.592 -8.144 -1.208 1.00 95.44 177 THR A N 1
ATOM 1344 C CA . THR A 1 177 ? 12.754 -6.943 -0.376 1.00 95.44 177 THR A CA 1
ATOM 1345 C C . THR A 1 177 ? 12.374 -5.685 -1.146 1.00 95.44 177 THR A C 1
ATOM 1347 O O . THR A 1 177 ? 12.911 -5.423 -2.225 1.00 95.44 177 THR A O 1
ATOM 1350 N N . ALA A 1 178 ? 11.472 -4.881 -0.585 1.00 93.69 178 ALA A N 1
ATOM 1351 C CA . ALA A 1 178 ? 10.944 -3.698 -1.253 1.00 93.69 178 ALA A CA 1
ATOM 1352 C C . ALA A 1 178 ? 10.905 -2.462 -0.342 1.00 93.69 178 ALA A C 1
ATOM 1354 O O . ALA A 1 178 ? 10.403 -2.524 0.779 1.00 93.69 178 ALA A O 1
ATOM 1355 N N . ALA A 1 179 ? 11.363 -1.326 -0.871 1.00 97.19 179 ALA A N 1
ATOM 1356 C CA . ALA A 1 179 ? 11.082 0.011 -0.356 1.00 97.19 179 ALA A CA 1
ATOM 1357 C C . ALA A 1 179 ? 10.311 0.790 -1.428 1.00 97.19 179 ALA A C 1
ATOM 1359 O O . ALA A 1 179 ? 10.844 1.072 -2.504 1.00 97.19 179 ALA A O 1
ATOM 1360 N N . LEU A 1 180 ? 9.039 1.082 -1.166 1.00 95.50 180 LEU A N 1
ATOM 1361 C CA . LEU A 1 180 ? 8.099 1.541 -2.182 1.00 95.50 180 LEU A CA 1
ATOM 1362 C C . LEU A 1 180 ? 7.404 2.834 -1.754 1.00 95.50 180 LEU A C 1
ATOM 1364 O O . LEU A 1 180 ? 6.852 2.921 -0.657 1.00 95.50 180 LEU A O 1
ATOM 1368 N N . TYR A 1 181 ? 7.381 3.804 -2.663 1.00 97.88 181 TYR A N 1
ATOM 1369 C CA . TYR A 1 181 ? 6.711 5.087 -2.506 1.00 97.88 181 TYR A CA 1
ATOM 1370 C C . TYR A 1 181 ? 5.758 5.308 -3.675 1.00 97.88 181 TYR A C 1
ATOM 1372 O O . TYR A 1 181 ? 6.186 5.393 -4.828 1.00 97.88 181 TYR A O 1
ATOM 1380 N N . PHE A 1 182 ? 4.469 5.417 -3.370 1.00 97.12 182 PHE A N 1
ATOM 1381 C CA . PHE A 1 182 ? 3.413 5.605 -4.356 1.00 97.12 182 PHE A CA 1
ATOM 1382 C C . PHE A 1 182 ? 2.580 6.846 -4.060 1.00 97.12 182 PHE A C 1
ATOM 1384 O O . PHE A 1 182 ? 2.043 6.998 -2.961 1.00 97.12 182 PHE A O 1
ATOM 1391 N N . THR A 1 183 ? 2.388 7.659 -5.094 1.00 98.06 183 THR A N 1
ATOM 1392 C CA . THR A 1 183 ? 1.395 8.735 -5.128 1.00 98.06 183 THR A CA 1
ATOM 1393 C C . THR A 1 183 ? 0.527 8.527 -6.360 1.00 98.06 183 THR A C 1
ATOM 1395 O O . THR A 1 183 ? 0.963 8.785 -7.483 1.00 98.06 183 THR A O 1
ATOM 1398 N N . VAL A 1 184 ? -0.686 8.003 -6.176 1.00 96.69 184 VAL A N 1
ATOM 1399 C CA . VAL A 1 184 ? -1.534 7.581 -7.299 1.00 96.69 184 VAL A CA 1
ATOM 1400 C C . VAL A 1 184 ? -2.962 8.079 -7.130 1.00 96.69 184 VAL A C 1
ATOM 1402 O O . VAL A 1 184 ? -3.528 7.930 -6.061 1.00 96.69 184 VAL A O 1
ATOM 1405 N N . ASN A 1 185 ? -3.602 8.623 -8.166 1.00 96.75 185 ASN A N 1
ATOM 1406 C CA . ASN A 1 185 ? -5.021 8.984 -8.049 1.00 96.75 185 ASN A CA 1
ATOM 1407 C C . ASN A 1 185 ? -5.902 7.718 -7.916 1.00 96.75 185 ASN A C 1
ATOM 1409 O O . ASN A 1 185 ? -6.594 7.549 -6.911 1.00 96.75 185 ASN A O 1
ATOM 1413 N N . THR A 1 186 ? -5.804 6.779 -8.862 1.00 97.62 186 THR A N 1
ATOM 1414 C CA . THR A 1 186 ? -6.518 5.490 -8.824 1.00 97.62 186 THR A CA 1
ATOM 1415 C C . THR A 1 186 ? -5.566 4.308 -8.975 1.00 97.62 186 THR A C 1
ATOM 1417 O O . THR A 1 186 ? -4.851 4.211 -9.973 1.00 97.62 186 THR A O 1
ATOM 1420 N N . ALA A 1 187 ? -5.575 3.385 -8.012 1.00 96.44 187 ALA A N 1
ATOM 1421 C CA . ALA A 1 187 ? -4.676 2.235 -8.010 1.00 96.44 187 ALA A CA 1
ATOM 1422 C C . ALA A 1 187 ? -5.395 0.898 -7.789 1.00 96.44 187 ALA A C 1
ATOM 1424 O O . ALA A 1 187 ? -6.262 0.777 -6.920 1.00 96.44 187 ALA A O 1
ATOM 1425 N N . VAL A 1 188 ? -4.943 -0.124 -8.515 1.00 97.56 188 VAL A N 1
ATOM 1426 C CA . VAL A 1 188 ? -5.177 -1.535 -8.191 1.00 97.56 188 VAL A CA 1
ATOM 1427 C C . VAL A 1 188 ? -3.823 -2.206 -8.016 1.00 97.56 188 VAL A C 1
ATOM 1429 O O . VAL A 1 188 ? -3.058 -2.296 -8.977 1.00 97.56 188 VAL A O 1
ATOM 1432 N N . LEU A 1 189 ? -3.509 -2.650 -6.799 1.00 95.12 189 LEU A N 1
ATOM 1433 C CA . LEU A 1 189 ? -2.198 -3.216 -6.481 1.00 95.12 189 LEU A CA 1
ATOM 1434 C C . LEU A 1 189 ? -2.306 -4.641 -5.949 1.00 95.12 189 LEU A C 1
ATOM 1436 O O . LEU A 1 189 ? -3.095 -4.914 -5.044 1.00 95.12 189 LEU A O 1
ATOM 1440 N N . TYR A 1 190 ? -1.438 -5.509 -6.462 1.00 96.44 190 TYR A N 1
ATOM 1441 C CA . TYR A 1 190 ? -1.240 -6.871 -5.983 1.00 96.44 190 TYR A CA 1
ATOM 1442 C C . TYR A 1 190 ? 0.208 -7.047 -5.539 1.00 96.44 190 TYR A C 1
ATOM 1444 O O . TYR A 1 190 ? 1.131 -6.913 -6.344 1.00 96.44 190 TYR A O 1
ATOM 1452 N N . PHE A 1 191 ? 0.407 -7.367 -4.266 1.00 92.44 191 PHE A N 1
ATOM 1453 C CA . PHE A 1 191 ? 1.716 -7.558 -3.658 1.00 92.44 191 PHE A CA 1
ATOM 1454 C C . PHE A 1 191 ? 1.846 -8.953 -3.069 1.00 92.44 191 PHE A C 1
ATOM 1456 O O . PHE A 1 191 ? 1.098 -9.337 -2.176 1.00 92.44 191 PHE A O 1
ATOM 1463 N N . THR A 1 192 ? 2.866 -9.671 -3.518 1.00 95.44 192 THR A N 1
ATOM 1464 C CA . THR A 1 192 ? 3.435 -10.828 -2.830 1.00 95.44 192 THR A CA 1
ATOM 1465 C C . THR A 1 192 ? 4.865 -10.467 -2.461 1.00 95.44 192 THR A C 1
ATOM 1467 O O . THR A 1 192 ? 5.730 -10.404 -3.338 1.00 95.44 192 THR A O 1
ATOM 1470 N N . VAL A 1 193 ? 5.108 -10.136 -1.190 1.00 90.19 193 VAL A N 1
ATOM 1471 C CA . VAL A 1 193 ? 6.407 -9.602 -0.750 1.00 90.19 193 VAL A CA 1
ATOM 1472 C C . VAL A 1 193 ? 6.915 -10.306 0.504 1.00 90.19 193 VAL A C 1
ATOM 1474 O O . VAL A 1 193 ? 6.141 -10.582 1.409 1.00 90.19 193 VAL A O 1
ATOM 1477 N N . ASN A 1 194 ? 8.212 -10.596 0.609 1.00 92.44 194 ASN A N 1
ATOM 1478 C CA . ASN A 1 194 ? 8.749 -11.119 1.869 1.00 92.44 194 ASN A CA 1
ATOM 1479 C C . ASN A 1 194 ? 8.917 -9.980 2.891 1.00 92.44 194 ASN A C 1
ATOM 1481 O O . ASN A 1 194 ? 8.264 -9.987 3.930 1.00 92.44 194 ASN A O 1
ATOM 1485 N N . THR A 1 195 ? 9.704 -8.955 2.564 1.00 94.88 195 THR A N 1
ATOM 1486 C CA . THR A 1 195 ? 9.913 -7.771 3.411 1.00 94.88 195 THR A CA 1
ATOM 1487 C C . THR A 1 195 ? 9.544 -6.491 2.668 1.00 94.88 195 THR A C 1
ATOM 1489 O O . THR A 1 195 ? 10.105 -6.207 1.608 1.00 94.88 195 THR A O 1
ATOM 1492 N N . ALA A 1 196 ? 8.631 -5.695 3.227 1.00 92.62 196 ALA A N 1
ATOM 1493 C CA . ALA A 1 196 ? 8.170 -4.453 2.611 1.00 92.62 196 ALA A CA 1
ATOM 1494 C C . ALA A 1 196 ? 8.212 -3.255 3.570 1.00 92.62 196 ALA A C 1
ATOM 1496 O O . ALA A 1 196 ? 7.701 -3.323 4.687 1.00 92.62 196 ALA A O 1
ATOM 1497 N N . ALA A 1 197 ? 8.732 -2.131 3.078 1.00 96.69 197 ALA A N 1
ATOM 1498 C CA . ALA A 1 197 ? 8.435 -0.797 3.583 1.00 96.69 197 ALA A CA 1
ATOM 1499 C C . ALA A 1 197 ? 7.646 -0.041 2.506 1.00 96.69 197 ALA A C 1
ATOM 1501 O O . ALA A 1 197 ? 8.135 0.135 1.388 1.00 96.69 197 ALA A O 1
ATOM 1502 N N . LEU A 1 198 ? 6.422 0.379 2.825 1.00 95.44 198 LEU A N 1
ATOM 1503 C CA . LEU A 1 198 ? 5.511 1.004 1.869 1.00 95.44 198 LEU A CA 1
ATOM 1504 C C . LEU A 1 198 ? 4.966 2.325 2.400 1.00 95.44 198 LEU A C 1
ATOM 1506 O O . LEU A 1 198 ? 4.377 2.370 3.478 1.00 95.44 198 LEU A O 1
ATOM 1510 N N . TYR A 1 199 ? 5.065 3.355 1.567 1.00 97.94 199 TYR A N 1
ATOM 1511 C CA . TYR A 1 199 ? 4.324 4.602 1.699 1.00 97.94 199 TYR A CA 1
ATOM 1512 C C . TYR A 1 199 ? 3.396 4.748 0.500 1.00 97.94 199 TYR A C 1
ATOM 1514 O O . TYR A 1 199 ? 3.846 4.755 -0.647 1.00 97.94 199 TYR A O 1
ATOM 1522 N N . PHE A 1 200 ? 2.098 4.849 0.759 1.00 97.44 200 PHE A N 1
ATOM 1523 C CA . PHE A 1 200 ? 1.090 4.872 -0.287 1.00 97.44 200 PHE A CA 1
ATOM 1524 C C . PHE A 1 200 ? 0.049 5.960 -0.029 1.00 97.44 200 PHE A C 1
ATOM 1526 O O . PHE A 1 200 ? -0.672 5.937 0.970 1.00 97.44 200 PHE A O 1
ATOM 1533 N N . THR A 1 201 ? -0.053 6.886 -0.978 1.00 98.38 201 THR A N 1
ATOM 1534 C CA . THR A 1 201 ? -1.071 7.936 -0.998 1.00 98.38 201 THR A CA 1
ATOM 1535 C C . THR A 1 201 ? -1.960 7.764 -2.221 1.00 98.38 201 THR A C 1
ATOM 1537 O O . THR A 1 201 ? -1.443 7.703 -3.341 1.00 98.38 201 THR A O 1
ATOM 1540 N N . ALA A 1 202 ? -3.284 7.720 -2.025 1.00 97.38 202 ALA A N 1
ATOM 1541 C CA . ALA A 1 202 ? -4.219 7.695 -3.149 1.00 97.38 202 ALA A CA 1
ATOM 1542 C C . ALA A 1 202 ? -5.604 8.294 -2.897 1.00 97.38 202 ALA A C 1
ATOM 1544 O O . ALA A 1 202 ? -6.079 8.380 -1.768 1.00 97.38 202 ALA A O 1
ATOM 1545 N N . ASN A 1 203 ? -6.311 8.635 -3.977 1.00 96.69 203 ASN A N 1
ATOM 1546 C CA . ASN A 1 203 ? -7.733 8.970 -3.875 1.00 96.69 203 ASN A CA 1
ATOM 1547 C C . ASN A 1 203 ? -8.590 7.702 -3.829 1.00 96.69 203 ASN A C 1
ATOM 1549 O O . ASN A 1 203 ? -9.517 7.597 -3.026 1.00 96.69 203 ASN A O 1
ATOM 1553 N N . THR A 1 204 ? -8.287 6.713 -4.666 1.00 97.62 204 THR A N 1
ATOM 1554 C CA . THR A 1 204 ? -9.004 5.436 -4.685 1.00 97.62 204 THR A CA 1
ATOM 1555 C C . THR A 1 204 ? -8.028 4.286 -4.829 1.00 97.62 204 THR A C 1
ATOM 1557 O O . THR A 1 204 ? -7.196 4.286 -5.737 1.00 97.62 204 THR A O 1
ATOM 1560 N N . ALA A 1 205 ? -8.137 3.296 -3.945 1.00 96.94 205 ALA A N 1
ATOM 1561 C CA . ALA A 1 205 ? -7.252 2.143 -3.963 1.00 96.94 205 ALA A CA 1
ATOM 1562 C C . ALA A 1 205 ? -7.987 0.831 -3.685 1.00 96.94 205 ALA A C 1
ATOM 1564 O O . ALA A 1 205 ? -8.736 0.723 -2.713 1.00 96.94 205 ALA A O 1
ATOM 1565 N N . ALA A 1 206 ? -7.704 -0.173 -4.515 1.00 97.56 206 ALA A N 1
ATOM 1566 C CA . ALA A 1 206 ? -7.986 -1.576 -4.243 1.00 97.56 206 ALA A CA 1
ATOM 1567 C C . ALA A 1 206 ? -6.653 -2.313 -4.080 1.00 97.56 206 ALA A C 1
ATOM 1569 O O . ALA A 1 206 ? -5.865 -2.383 -5.026 1.00 97.56 206 ALA A O 1
ATOM 1570 N N . LEU A 1 207 ? -6.375 -2.814 -2.879 1.00 95.00 207 LEU A N 1
ATOM 1571 C CA . LEU A 1 207 ? -5.062 -3.341 -2.527 1.00 95.00 207 LEU A CA 1
ATOM 1572 C C . LEU A 1 207 ? -5.148 -4.769 -1.992 1.00 95.00 207 LEU A C 1
ATOM 1574 O O . LEU A 1 207 ? -5.915 -5.049 -1.072 1.00 95.00 207 LEU A O 1
ATOM 1578 N N . TYR A 1 208 ? -4.299 -5.640 -2.530 1.00 96.19 208 TYR A N 1
ATOM 1579 C CA . TYR A 1 208 ? -4.173 -7.035 -2.130 1.00 96.19 208 TYR A CA 1
ATOM 1580 C C . TYR A 1 208 ? -2.729 -7.317 -1.734 1.00 96.19 208 TYR A C 1
ATOM 1582 O O . TYR A 1 208 ? -1.815 -7.164 -2.546 1.00 96.19 208 TYR A O 1
ATOM 1590 N N . PHE A 1 209 ? -2.524 -7.729 -0.489 1.00 91.75 209 PHE A N 1
ATOM 1591 C CA . PHE A 1 20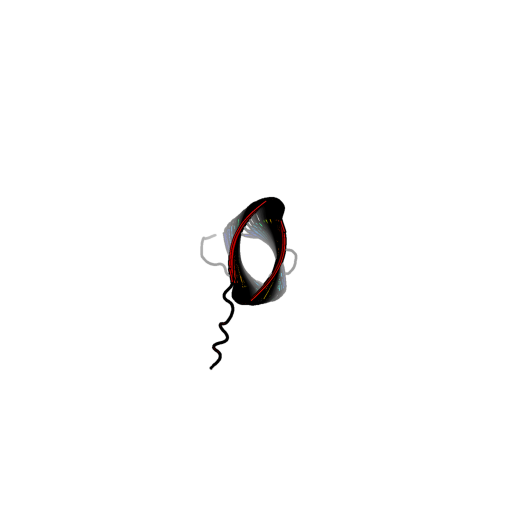9 ? -1.205 -7.962 0.083 1.00 91.75 209 PHE A CA 1
ATOM 1592 C C . PHE A 1 209 ? -1.106 -9.348 0.706 1.00 91.75 209 PHE A C 1
ATOM 1594 O O . PHE A 1 209 ? -1.851 -9.682 1.625 1.00 91.75 209 PHE A O 1
ATOM 1601 N N . THR A 1 210 ? -0.091 -10.086 0.274 1.00 94.94 210 THR A N 1
ATOM 1602 C CA . THR A 1 210 ? 0.441 -11.266 0.950 1.00 94.94 210 THR A CA 1
ATOM 1603 C C . THR A 1 210 ? 1.880 -10.951 1.335 1.00 94.94 210 THR A C 1
ATOM 1605 O O . THR A 1 210 ? 2.749 -10.884 0.462 1.00 94.94 210 THR A O 1
ATOM 1608 N N . VAL A 1 211 ? 2.133 -10.682 2.621 1.00 90.12 211 VAL A N 1
ATOM 1609 C CA . VAL A 1 211 ? 3.451 -10.214 3.083 1.00 90.12 211 VAL A CA 1
ATOM 1610 C C . VAL A 1 211 ? 3.942 -10.976 4.311 1.00 90.12 211 VAL A C 1
ATOM 1612 O O . VAL A 1 211 ? 3.165 -11.268 5.210 1.00 90.12 211 VAL A O 1
ATOM 1615 N N . ASN A 1 212 ? 5.234 -11.295 4.398 1.00 92.44 212 ASN A N 1
ATOM 1616 C CA . ASN A 1 212 ? 5.776 -11.873 5.632 1.00 92.44 212 ASN A CA 1
ATOM 1617 C C . ASN A 1 212 ? 6.008 -10.775 6.683 1.00 92.44 212 ASN A C 1
ATOM 1619 O O . ASN A 1 212 ? 5.364 -10.780 7.726 1.00 92.44 212 ASN A O 1
ATOM 1623 N N . THR A 1 213 ? 6.843 -9.781 6.379 1.00 94.38 213 THR A N 1
ATOM 1624 C CA . THR A 1 213 ? 7.128 -8.647 7.271 1.00 94.38 213 THR A CA 1
ATOM 1625 C C . THR A 1 213 ? 6.845 -7.323 6.575 1.00 94.38 213 THR A C 1
ATOM 1627 O O . THR A 1 213 ? 7.374 -7.063 5.492 1.00 94.38 213 THR A O 1
ATOM 1630 N N . ALA A 1 214 ? 6.032 -6.470 7.195 1.00 92.50 214 ALA A N 1
ATOM 1631 C CA . ALA A 1 214 ? 5.599 -5.219 6.587 1.00 92.50 214 ALA A CA 1
ATOM 1632 C C . ALA A 1 214 ? 5.632 -4.031 7.556 1.00 92.50 214 ALA A C 1
ATOM 1634 O O . ALA A 1 214 ? 5.127 -4.118 8.676 1.00 92.50 214 ALA A O 1
ATOM 1635 N N . VAL A 1 215 ? 6.139 -2.895 7.074 1.00 96.44 215 VAL A N 1
ATOM 1636 C CA . VAL A 1 215 ? 5.882 -1.564 7.638 1.00 96.44 215 VAL A CA 1
ATOM 1637 C C . VAL A 1 215 ? 5.134 -0.751 6.589 1.00 96.44 215 VAL A C 1
ATOM 1639 O O . VAL A 1 215 ? 5.663 -0.490 5.507 1.00 96.44 215 VAL A O 1
ATOM 1642 N N . LEU A 1 216 ? 3.890 -0.386 6.885 1.00 94.31 216 LEU A N 1
ATOM 1643 C CA . LEU A 1 216 ? 2.958 0.157 5.904 1.00 94.31 216 LEU A CA 1
ATOM 1644 C C . LEU A 1 216 ? 2.352 1.479 6.382 1.00 94.31 216 LEU A C 1
ATOM 1646 O O . LEU A 1 216 ? 1.794 1.556 7.476 1.00 94.31 216 LEU A O 1
ATOM 1650 N N . TYR A 1 217 ? 2.405 2.488 5.518 1.00 97.50 217 TYR A N 1
ATOM 1651 C CA . TYR A 1 217 ? 1.784 3.793 5.712 1.00 97.50 217 TYR A CA 1
ATOM 1652 C C . TYR A 1 217 ? 0.826 4.079 4.561 1.00 97.50 217 TYR A C 1
ATOM 1654 O O . TYR A 1 217 ? 1.243 4.171 3.405 1.00 97.50 217 TYR A O 1
ATOM 1662 N N . PHE A 1 218 ? -0.453 4.244 4.886 1.00 96.38 218 PHE A N 1
ATOM 1663 C CA . PHE A 1 218 ? -1.506 4.525 3.920 1.00 96.38 218 PHE A CA 1
ATOM 1664 C C . PHE A 1 218 ? -2.248 5.813 4.260 1.00 96.38 218 PHE A C 1
ATOM 1666 O O . PHE A 1 218 ? -2.774 5.963 5.364 1.00 96.38 218 PHE A O 1
ATOM 1673 N N . THR A 1 219 ? -2.375 6.678 3.259 1.00 97.88 219 THR A N 1
ATOM 1674 C CA . THR A 1 219 ? -3.275 7.834 3.272 1.00 97.88 219 THR A CA 1
ATOM 1675 C C . THR A 1 219 ? -4.176 7.735 2.051 1.00 97.88 219 THR A C 1
ATOM 1677 O O . THR A 1 219 ? -3.742 8.008 0.931 1.00 97.88 219 THR A O 1
ATOM 1680 N N . VAL A 1 220 ? -5.419 7.289 2.239 1.00 96.06 220 VAL A N 1
ATOM 1681 C CA . VAL A 1 220 ? -6.316 6.974 1.119 1.00 96.06 220 VAL A CA 1
ATOM 1682 C C . VAL A 1 220 ? -7.698 7.575 1.324 1.00 96.06 220 VAL A C 1
ATOM 1684 O O . VAL A 1 220 ? -8.297 7.371 2.365 1.00 96.06 220 VAL A O 1
ATOM 1687 N N . ASN A 1 221 ? -8.271 8.266 0.337 1.00 95.50 221 ASN A N 1
ATOM 1688 C CA . ASN A 1 221 ? -9.649 8.754 0.483 1.00 95.50 221 ASN A CA 1
ATOM 1689 C C . ASN A 1 221 ? -10.657 7.581 0.527 1.00 95.50 221 ASN A C 1
ATOM 1691 O O . ASN A 1 221 ? -11.368 7.418 1.518 1.00 95.50 221 ASN A O 1
ATOM 1695 N N . THR A 1 222 ? -10.679 6.730 -0.504 1.00 97.06 222 THR A N 1
ATOM 1696 C CA . THR A 1 222 ? -11.521 5.519 -0.562 1.00 97.06 222 THR A CA 1
ATOM 1697 C C . THR A 1 222 ? -10.685 4.267 -0.771 1.00 97.06 222 THR A C 1
ATOM 1699 O O . THR A 1 222 ? -9.910 4.180 -1.725 1.00 97.06 222 THR A O 1
ATOM 1702 N N . ALA A 1 223 ? -10.860 3.287 0.107 1.00 95.50 223 ALA A N 1
ATOM 1703 C CA . ALA A 1 223 ? -9.950 2.163 0.205 1.00 95.50 223 ALA A CA 1
ATOM 1704 C C . ALA A 1 223 ? -10.695 0.824 0.358 1.00 95.50 223 ALA A C 1
ATOM 1706 O O . ALA A 1 223 ? -11.547 0.679 1.235 1.00 95.50 223 ALA A O 1
ATOM 1707 N N . ALA A 1 224 ? -10.326 -0.161 -0.461 1.00 96.44 224 ALA A N 1
ATOM 1708 C CA . ALA A 1 224 ? -10.671 -1.569 -0.283 1.00 96.44 224 ALA A CA 1
ATOM 1709 C C . ALA A 1 224 ? -9.375 -2.371 -0.132 1.00 96.44 224 ALA A C 1
ATOM 1711 O O . ALA A 1 224 ? -8.545 -2.369 -1.043 1.00 96.44 224 ALA A O 1
ATOM 1712 N N . LEU A 1 225 ? -9.162 -3.005 1.022 1.00 93.44 225 LEU A N 1
ATOM 1713 C CA . LEU A 1 225 ? -7.889 -3.655 1.326 1.00 93.44 225 LEU A CA 1
ATOM 1714 C C . LEU A 1 225 ? -8.082 -5.072 1.846 1.00 93.44 225 LEU A C 1
ATOM 1716 O O . LEU A 1 225 ? -8.896 -5.31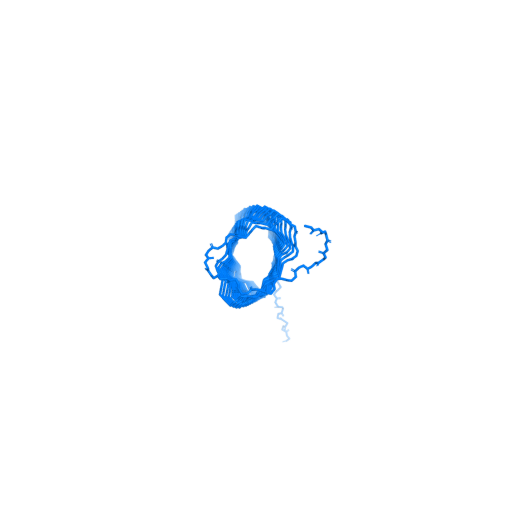7 2.735 1.00 93.44 225 LEU A O 1
ATOM 1720 N N . TYR A 1 226 ? -7.251 -5.968 1.324 1.00 95.19 226 TYR A N 1
ATOM 1721 C CA . TYR A 1 226 ? -7.141 -7.357 1.738 1.00 95.19 226 TYR A CA 1
ATOM 1722 C C . TYR A 1 226 ? -5.689 -7.655 2.098 1.00 95.19 226 TYR A C 1
ATOM 1724 O O . TYR A 1 226 ? -4.799 -7.571 1.250 1.00 95.19 226 TYR A O 1
ATOM 1732 N N . PHE A 1 227 ? -5.455 -8.010 3.357 1.00 90.50 227 PHE A N 1
ATOM 1733 C CA . PHE A 1 227 ? -4.132 -8.303 3.890 1.00 90.50 227 PHE A CA 1
ATOM 1734 C C . PHE A 1 227 ? -4.074 -9.698 4.490 1.00 90.50 227 PHE A C 1
ATOM 1736 O O . PHE A 1 227 ? -4.823 -10.020 5.409 1.00 90.50 227 PHE A O 1
ATOM 1743 N N . THR A 1 228 ? -3.103 -10.476 4.031 1.00 94.12 228 THR A N 1
ATOM 1744 C CA . THR A 1 228 ? -2.597 -11.663 4.717 1.00 94.12 228 THR A CA 1
ATOM 1745 C C . THR A 1 228 ? -1.148 -11.389 5.089 1.00 94.12 228 THR A C 1
ATOM 1747 O O . THR A 1 228 ? -0.286 -11.332 4.210 1.00 94.12 228 THR A O 1
ATOM 1750 N N . VAL A 1 229 ? -0.874 -11.143 6.373 1.00 88.50 229 VAL A N 1
ATOM 1751 C CA . VAL A 1 229 ? 0.464 -10.733 6.827 1.00 88.50 229 VAL A CA 1
ATOM 1752 C C . VAL A 1 229 ? 0.931 -11.553 8.025 1.00 88.50 229 VAL A C 1
ATOM 1754 O O . VAL A 1 229 ? 0.152 -11.839 8.924 1.00 88.50 229 VAL A O 1
ATOM 1757 N N . ASN A 1 230 ? 2.206 -11.939 8.087 1.00 90.69 230 ASN A N 1
ATOM 1758 C CA . ASN A 1 230 ? 2.724 -12.584 9.297 1.00 90.69 230 ASN A CA 1
ATOM 1759 C C . ASN A 1 230 ? 3.023 -11.532 10.381 1.00 90.69 230 ASN A C 1
ATOM 1761 O O . ASN A 1 230 ? 2.415 -11.560 11.445 1.00 90.69 230 ASN A O 1
ATOM 1765 N N . THR A 1 231 ? 3.877 -10.550 10.091 1.00 92.69 231 THR A N 1
ATOM 1766 C CA . THR A 1 231 ? 4.211 -9.445 11.004 1.00 92.69 231 THR A CA 1
ATOM 1767 C C . THR A 1 231 ? 3.952 -8.094 10.348 1.00 92.69 231 THR A C 1
ATOM 1769 O O . THR A 1 231 ? 4.517 -7.799 9.293 1.00 92.69 231 THR A O 1
ATOM 1772 N N . ALA A 1 232 ? 3.123 -7.256 10.973 1.00 90.56 232 ALA A N 1
ATOM 1773 C CA . ALA A 1 232 ? 2.759 -5.945 10.438 1.00 90.56 232 ALA A CA 1
ATOM 1774 C C . ALA A 1 232 ? 2.910 -4.812 11.463 1.00 90.56 232 ALA A C 1
ATOM 1776 O O . ALA A 1 232 ? 2.391 -4.897 12.576 1.00 90.56 232 ALA A O 1
ATOM 1777 N N . ALA A 1 233 ? 3.522 -3.711 11.031 1.00 94.81 233 ALA A N 1
ATOM 1778 C CA . ALA A 1 233 ? 3.306 -2.382 11.588 1.00 94.81 233 ALA A CA 1
ATOM 1779 C C . ALA A 1 233 ? 2.534 -1.551 10.556 1.00 94.81 233 ALA A C 1
ATOM 1781 O O . ALA A 1 233 ? 3.023 -1.338 9.445 1.00 94.81 233 ALA A O 1
ATOM 1782 N N . LEU A 1 234 ? 1.321 -1.115 10.892 1.00 92.94 234 LEU A N 1
ATOM 1783 C CA . LEU A 1 234 ? 0.430 -0.439 9.950 1.00 92.94 234 LEU A CA 1
ATOM 1784 C C . LEU A 1 234 ? -0.088 0.884 10.520 1.00 92.94 234 LEU A C 1
ATOM 1786 O O . LEU A 1 234 ? -0.654 0.926 11.609 1.00 92.94 234 LEU A O 1
ATOM 1790 N N . TYR A 1 235 ? 0.041 1.939 9.723 1.00 96.50 235 TYR A N 1
ATOM 1791 C CA . TYR A 1 235 ? -0.593 3.233 9.937 1.00 96.50 235 TYR A CA 1
ATOM 1792 C C . TYR A 1 235 ? -1.511 3.527 8.760 1.00 96.50 235 TYR A C 1
ATOM 1794 O O . TYR A 1 235 ? -1.070 3.555 7.609 1.00 96.50 235 TYR A O 1
ATOM 1802 N N . PHE A 1 236 ? -2.791 3.736 9.039 1.00 95.44 236 PHE A N 1
ATOM 1803 C CA . PHE A 1 236 ? -3.793 3.882 7.997 1.00 95.44 236 PHE A CA 1
ATOM 1804 C C . PHE A 1 236 ? -4.745 5.032 8.300 1.00 95.44 236 PHE A C 1
ATOM 1806 O O . PHE A 1 236 ? -5.434 5.041 9.321 1.00 95.44 236 PHE A O 1
ATOM 1813 N N . THR A 1 237 ? -4.811 5.983 7.373 1.00 97.56 237 THR A N 1
ATOM 1814 C CA . THR A 1 237 ? -5.752 7.101 7.409 1.00 97.56 237 THR A CA 1
ATOM 1815 C C . THR A 1 237 ? -6.657 7.052 6.188 1.00 97.56 237 THR A C 1
ATOM 1817 O O . THR A 1 237 ? -6.156 6.997 5.061 1.00 97.56 237 THR A O 1
ATOM 1820 N N . ALA A 1 238 ? -7.978 7.096 6.396 1.00 96.00 238 ALA A N 1
ATOM 1821 C CA . ALA A 1 238 ? -8.923 7.173 5.286 1.00 96.00 238 ALA A CA 1
ATOM 1822 C C . ALA A 1 238 ? -10.244 7.884 5.579 1.00 96.00 238 ALA A C 1
ATOM 1824 O O . ALA A 1 238 ? -10.683 7.984 6.720 1.00 96.00 238 ALA A O 1
ATOM 1825 N N . ASN A 1 239 ? -10.942 8.308 4.523 1.00 94.06 239 ASN A N 1
ATOM 1826 C CA . ASN A 1 239 ? -12.332 8.744 4.667 1.00 94.06 239 ASN A CA 1
ATOM 1827 C C . ASN A 1 239 ? -13.273 7.537 4.675 1.00 94.06 239 ASN A C 1
ATOM 1829 O O . ASN A 1 239 ? -14.093 7.408 5.579 1.00 94.06 239 ASN A O 1
ATOM 1833 N N . THR A 1 240 ? -13.134 6.634 3.706 1.00 95.75 240 THR A N 1
ATOM 1834 C CA . THR A 1 240 ? -13.942 5.411 3.626 1.00 95.75 240 THR A CA 1
ATOM 1835 C C . THR A 1 240 ? -13.047 4.199 3.449 1.00 95.75 240 THR A C 1
ATOM 1837 O O . THR A 1 240 ? -12.202 4.177 2.552 1.00 95.75 240 THR A O 1
ATOM 1840 N N . ALA A 1 241 ? -13.249 3.182 4.284 1.00 95.25 241 ALA A N 1
ATOM 1841 C CA . ALA A 1 241 ? -12.443 1.973 4.264 1.00 95.25 241 ALA A CA 1
ATOM 1842 C C . ALA A 1 241 ? -13.294 0.705 4.402 1.00 95.25 241 ALA A C 1
ATOM 1844 O O . ALA A 1 241 ? -14.108 0.591 5.320 1.00 95.25 241 ALA A O 1
ATOM 1845 N N . VAL A 1 242 ? -13.049 -0.265 3.521 1.00 96.38 242 VAL A N 1
ATOM 1846 C CA . VAL A 1 242 ? -13.486 -1.658 3.670 1.00 96.38 242 VAL A CA 1
ATOM 1847 C C . VAL A 1 242 ? -12.238 -2.518 3.776 1.00 96.38 242 VAL A C 1
ATOM 1849 O O . VAL A 1 242 ? -11.480 -2.624 2.810 1.00 96.38 242 VAL A O 1
ATOM 1852 N N . LEU A 1 243 ? -11.994 -3.086 4.955 1.00 93.31 243 LEU A N 1
ATOM 1853 C CA . LEU A 1 243 ? -10.729 -3.744 5.262 1.00 93.31 243 LEU A CA 1
ATOM 1854 C C . LEU A 1 243 ? -10.927 -5.170 5.769 1.00 93.31 243 LEU A C 1
ATOM 1856 O O . LEU A 1 243 ? -11.710 -5.409 6.690 1.00 93.31 243 LEU A O 1
ATOM 1860 N N . TYR A 1 244 ? -10.125 -6.080 5.225 1.00 94.69 244 TYR A N 1
ATOM 1861 C CA . TYR A 1 244 ? -10.018 -7.467 5.655 1.00 94.69 244 TYR A CA 1
ATOM 1862 C C . TYR A 1 244 ? -8.564 -7.793 5.988 1.00 94.69 244 TYR A C 1
ATOM 1864 O O . TYR A 1 244 ? -7.679 -7.685 5.138 1.00 94.69 244 TYR A O 1
ATOM 1872 N N . PHE A 1 245 ? -8.327 -8.200 7.230 1.00 91.06 245 PHE A N 1
ATOM 1873 C CA . PHE A 1 245 ? -7.003 -8.505 7.755 1.00 91.06 245 PHE A CA 1
ATOM 1874 C C . PHE A 1 245 ? -6.962 -9.901 8.365 1.00 91.06 245 PHE A C 1
ATOM 1876 O O . PHE A 1 245 ? -7.701 -10.208 9.300 1.00 91.06 245 PHE A O 1
ATOM 1883 N N . THR A 1 246 ? -6.017 -10.706 7.897 1.00 93.69 246 THR A N 1
ATOM 1884 C CA . THR A 1 246 ? -5.563 -11.927 8.557 1.00 93.69 246 THR A CA 1
ATOM 1885 C C . THR A 1 246 ? -4.099 -11.732 8.920 1.00 93.69 246 THR A C 1
ATOM 1887 O O . THR A 1 246 ? -3.245 -11.699 8.032 1.00 93.69 246 THR A O 1
ATOM 1890 N N . VAL A 1 247 ? -3.806 -11.528 10.209 1.00 88.69 247 VAL A N 1
ATOM 1891 C CA . VAL A 1 247 ? -2.450 -11.176 10.659 1.00 88.69 247 VAL A CA 1
ATOM 1892 C C . VAL A 1 247 ? -2.000 -12.021 11.844 1.00 88.69 247 VAL A C 1
ATOM 1894 O O . VAL A 1 247 ? -2.737 -12.169 12.807 1.00 88.69 247 VAL A O 1
ATOM 1897 N N . ASN A 1 248 ? -0.784 -12.567 11.830 1.00 89.81 248 ASN A N 1
ATOM 1898 C CA . ASN A 1 248 ? -0.294 -13.300 13.003 1.00 89.81 248 ASN A CA 1
ATOM 1899 C C . ASN A 1 248 ? 0.072 -12.323 14.135 1.00 89.81 248 ASN A C 1
ATOM 1901 O O . ASN A 1 248 ? -0.552 -12.343 15.192 1.00 89.81 248 ASN A O 1
ATOM 1905 N N . THR A 1 249 ? 1.014 -11.412 13.892 1.00 90.44 249 THR A N 1
ATOM 1906 C CA . THR A 1 249 ? 1.427 -10.377 14.851 1.00 90.44 249 THR A CA 1
ATOM 1907 C C . THR A 1 249 ? 1.254 -8.987 14.259 1.00 90.44 249 THR A C 1
ATOM 1909 O O . THR A 1 249 ? 1.759 -8.706 13.170 1.00 90.44 249 THR A O 1
ATOM 1912 N N . SER A 1 250 ? 0.567 -8.094 14.972 1.00 88.81 250 SER A N 1
ATOM 1913 C CA . SER A 1 250 ? 0.304 -6.750 14.453 1.00 88.81 250 SER A CA 1
ATOM 1914 C C . SER A 1 250 ? 0.397 -5.635 15.490 1.00 88.81 250 SER A C 1
ATOM 1916 O O . SER A 1 250 ? -0.183 -5.739 16.570 1.00 88.81 250 SER A O 1
ATOM 1918 N N . ALA A 1 251 ? 1.004 -4.518 15.096 1.00 93.31 251 ALA A N 1
ATOM 1919 C CA . ALA A 1 251 ? 0.809 -3.212 15.713 1.00 93.31 251 ALA A CA 1
ATOM 1920 C C . ALA A 1 251 ? 0.121 -2.300 14.691 1.00 93.31 251 ALA A C 1
ATOM 1922 O O . ALA A 1 251 ? 0.698 -2.010 13.640 1.00 93.31 251 ALA A O 1
ATOM 1923 N N . ILE A 1 252 ? -1.121 -1.890 14.954 1.00 90.50 252 ILE A N 1
ATOM 1924 C CA . ILE A 1 252 ? -1.910 -1.151 13.962 1.00 90.50 252 ILE A CA 1
ATOM 1925 C C . ILE A 1 252 ? -2.543 0.104 14.551 1.00 90.50 252 ILE A C 1
ATOM 1927 O O . ILE A 1 252 ? -3.127 0.066 15.632 1.00 90.50 252 ILE A O 1
ATOM 1931 N N . SER A 1 253 ? -2.473 1.198 13.794 1.00 94.25 253 SER A N 1
ATOM 1932 C CA . SER A 1 253 ? -3.171 2.449 14.060 1.00 94.25 253 SER A CA 1
ATOM 1933 C C . SER A 1 253 ? -4.056 2.846 12.877 1.00 94.25 253 SER A C 1
ATOM 1935 O O . SER A 1 253 ? -3.589 2.943 11.738 1.00 94.25 253 SER A O 1
ATOM 1937 N N . PHE A 1 254 ? -5.337 3.084 13.159 1.00 91.75 254 PHE A N 1
ATOM 1938 C CA . PHE A 1 254 ? -6.358 3.488 12.200 1.00 91.75 254 PHE A CA 1
ATOM 1939 C C . PHE A 1 254 ? -7.003 4.813 12.590 1.00 91.75 254 PHE A C 1
ATOM 1941 O O . PHE A 1 254 ? -7.549 4.945 13.686 1.00 91.75 254 PHE A O 1
ATOM 1948 N N . THR A 1 255 ? -7.064 5.731 11.629 1.00 95.81 255 THR A N 1
ATOM 1949 C CA . THR A 1 255 ? -7.878 6.948 11.701 1.00 95.81 255 THR A CA 1
ATOM 1950 C C . THR A 1 255 ? -8.809 6.981 10.498 1.00 95.81 255 THR A C 1
ATOM 1952 O O . THR A 1 255 ? -8.366 7.234 9.377 1.00 95.81 255 THR A O 1
ATOM 1955 N N . VAL A 1 256 ? -10.095 6.678 10.693 1.00 92.38 256 VAL A N 1
ATOM 1956 C CA . VAL A 1 256 ? -11.037 6.519 9.573 1.00 92.38 256 VAL A CA 1
ATOM 1957 C C . VAL A 1 256 ? -12.360 7.237 9.827 1.00 92.38 256 VAL A C 1
ATOM 1959 O O . VAL A 1 256 ? -12.900 7.174 10.922 1.00 92.38 256 VAL A O 1
ATOM 1962 N N . ASN A 1 257 ? -12.948 7.899 8.830 1.00 91.50 257 ASN A N 1
ATOM 1963 C CA . ASN A 1 257 ? -14.297 8.450 9.012 1.00 91.50 257 ASN A CA 1
ATOM 1964 C C . ASN A 1 257 ? -15.350 7.322 9.010 1.00 91.50 257 ASN A C 1
ATOM 1966 O O . ASN A 1 257 ? -15.998 7.080 10.023 1.00 91.50 257 ASN A O 1
ATOM 1970 N N . THR A 1 258 ? -15.480 6.567 7.917 1.00 94.44 258 THR A N 1
ATOM 1971 C CA . THR A 1 258 ? -16.388 5.409 7.828 1.00 94.44 258 THR A CA 1
ATOM 1972 C C . THR A 1 258 ? -15.617 4.126 7.552 1.00 94.44 258 THR A C 1
ATOM 1974 O O . THR A 1 258 ? -14.918 4.028 6.544 1.00 94.44 258 THR A O 1
ATOM 1977 N N . ALA A 1 259 ? -15.765 3.130 8.425 1.00 92.88 259 ALA A N 1
ATOM 1978 C CA . ALA A 1 259 ? -15.040 1.872 8.322 1.00 92.88 259 ALA A CA 1
ATOM 1979 C C . ALA A 1 259 ? -15.963 0.649 8.426 1.00 92.88 259 ALA A C 1
ATOM 1981 O O . ALA A 1 259 ? -16.778 0.551 9.346 1.00 92.88 259 ALA A O 1
ATOM 1982 N N . ALA A 1 260 ? -15.776 -0.303 7.513 1.00 95.00 260 ALA A N 1
ATOM 1983 C CA . ALA A 1 260 ? -16.218 -1.685 7.647 1.00 95.00 260 ALA A CA 1
ATOM 1984 C C . ALA A 1 260 ? -14.974 -2.573 7.745 1.00 95.00 260 ALA A C 1
ATOM 1986 O O . ALA A 1 260 ? -14.140 -2.596 6.839 1.00 95.00 260 ALA A O 1
ATOM 1987 N N . LEU A 1 261 ? -14.817 -3.248 8.876 1.00 92.56 261 LEU A N 1
ATOM 1988 C CA . LEU A 1 261 ? -13.560 -3.842 9.298 1.00 92.56 261 LEU A CA 1
ATOM 1989 C C . LEU A 1 261 ? -13.761 -5.299 9.701 1.00 92.56 261 LEU A C 1
ATOM 1991 O O . LEU A 1 261 ? -14.626 -5.605 10.518 1.00 92.56 261 LEU A O 1
ATOM 1995 N N . SER A 1 262 ? -12.913 -6.182 9.184 1.00 93.62 262 SER A N 1
ATOM 1996 C CA . SER A 1 262 ? -12.836 -7.577 9.604 1.00 93.62 262 SER A CA 1
ATOM 1997 C C . SER A 1 262 ? -11.392 -7.958 9.895 1.00 93.62 262 SER A C 1
ATOM 1999 O O . SER A 1 262 ? -10.538 -7.905 9.012 1.00 93.62 262 SER A O 1
ATOM 2001 N N . PHE A 1 263 ? -11.129 -8.377 11.128 1.00 90.81 263 PHE A N 1
ATOM 2002 C CA . PHE A 1 263 ? -9.813 -8.790 11.597 1.00 90.81 263 PHE A CA 1
ATOM 2003 C C . PHE A 1 263 ? -9.859 -10.212 12.138 1.00 90.81 263 PHE A C 1
ATOM 2005 O O . PHE A 1 263 ? -10.734 -10.577 12.922 1.00 90.81 263 PHE A O 1
ATOM 2012 N N . THR A 1 264 ? -8.873 -11.005 11.747 1.00 93.56 264 THR A N 1
ATOM 2013 C CA . THR A 1 264 ? -8.518 -12.274 12.376 1.00 93.56 264 THR A CA 1
ATOM 2014 C C . THR A 1 264 ? -7.045 -12.198 12.725 1.00 93.56 264 THR A C 1
ATOM 2016 O O . THR A 1 264 ? -6.202 -12.187 11.825 1.00 93.56 264 THR A O 1
ATOM 2019 N N . VAL A 1 265 ? -6.737 -12.077 14.015 1.00 90.62 265 VAL A N 1
ATOM 2020 C CA . VAL A 1 265 ? -5.364 -11.864 14.476 1.00 90.62 265 VAL A CA 1
ATOM 2021 C C . VAL A 1 265 ? -4.948 -12.829 15.577 1.00 90.62 265 VAL A C 1
ATOM 2023 O O . VAL A 1 265 ? -5.753 -13.185 16.424 1.00 90.62 265 VAL A O 1
ATOM 2026 N N . ASN A 1 266 ? -3.694 -13.280 15.605 1.00 90.56 266 ASN A N 1
ATOM 2027 C CA . ASN A 1 266 ? -3.231 -14.081 16.744 1.00 90.56 266 ASN A CA 1
ATOM 2028 C C . ASN A 1 266 ? -2.869 -13.156 17.911 1.00 90.56 266 ASN A C 1
ATOM 2030 O O . ASN A 1 266 ? -3.505 -13.213 18.958 1.00 90.56 266 ASN A O 1
ATOM 2034 N N . THR A 1 267 ? -1.907 -12.255 17.711 1.00 91.06 267 THR A N 1
ATOM 2035 C CA . THR A 1 267 ? -1.477 -11.278 18.719 1.00 91.06 267 THR A CA 1
ATOM 2036 C C . THR A 1 267 ? -1.510 -9.868 18.147 1.00 91.06 267 THR A C 1
ATOM 2038 O O . THR A 1 267 ? -0.916 -9.602 17.100 1.00 91.06 267 THR A O 1
ATOM 2041 N N . SER A 1 268 ? -2.174 -8.941 18.836 1.00 90.31 268 SER A N 1
ATOM 2042 C CA . SER A 1 268 ? -2.308 -7.574 18.332 1.00 90.31 268 SER A CA 1
ATOM 2043 C C . SER A 1 268 ? -2.279 -6.489 19.403 1.00 90.31 268 SER A C 1
ATOM 2045 O O . SER A 1 268 ? -2.912 -6.635 20.448 1.00 90.31 268 SER A O 1
ATOM 2047 N N . ALA A 1 269 ? -1.653 -5.360 19.070 1.00 93.81 269 ALA A N 1
ATOM 2048 C CA . ALA A 1 269 ? -1.860 -4.066 19.713 1.00 93.81 269 ALA A C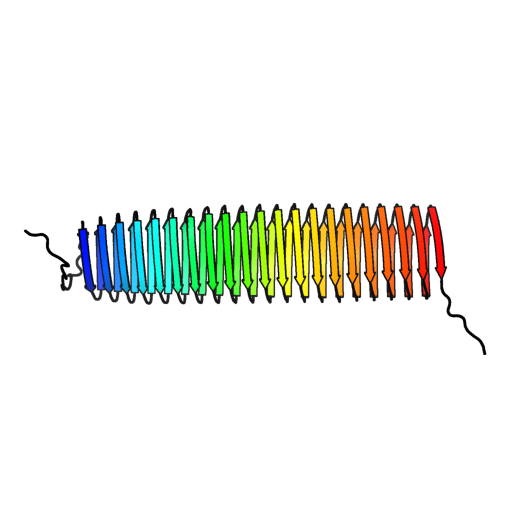A 1
ATOM 2049 C C . ALA A 1 269 ? -2.494 -3.106 18.698 1.00 93.81 269 ALA A C 1
ATOM 2051 O O . ALA A 1 269 ? -1.906 -2.827 17.650 1.00 93.81 269 ALA A O 1
ATOM 2052 N N . LEU A 1 270 ? -3.710 -2.642 18.977 1.00 92.00 270 LEU A N 1
ATOM 2053 C CA . LEU A 1 270 ? -4.533 -1.926 18.007 1.00 92.00 270 LEU A CA 1
ATOM 2054 C C . LEU A 1 270 ? -5.059 -0.613 18.569 1.00 92.00 270 LEU A C 1
ATOM 2056 O O . LEU A 1 270 ? -5.563 -0.559 19.690 1.00 92.00 270 LEU A O 1
ATOM 2060 N N . TYR A 1 271 ? -5.005 0.422 17.739 1.00 95.31 271 TYR A N 1
ATOM 2061 C CA . TYR A 1 271 ? -5.514 1.753 18.028 1.00 95.31 271 TYR A CA 1
ATOM 2062 C C . TYR A 1 271 ? -6.460 2.175 16.907 1.00 95.31 271 TYR A C 1
ATOM 2064 O O . TYR A 1 271 ? -6.068 2.238 15.745 1.00 95.31 271 TYR A O 1
ATOM 2072 N N . PHE A 1 272 ? -7.707 2.471 17.249 1.00 93.56 272 PHE A N 1
ATOM 2073 C CA . PHE A 1 272 ? -8.724 2.923 16.308 1.00 93.56 272 PHE A CA 1
ATOM 2074 C C . PHE A 1 272 ? -9.311 4.252 16.767 1.00 93.56 272 PHE A C 1
ATOM 2076 O O . PHE A 1 272 ? -9.800 4.377 17.889 1.00 93.56 272 PHE A O 1
ATOM 2083 N N . THR A 1 273 ? -9.325 5.219 15.858 1.00 96.12 273 THR A N 1
ATOM 2084 C CA . THR A 1 273 ? -10.121 6.442 15.949 1.00 96.12 273 THR A CA 1
ATOM 2085 C C . THR A 1 273 ? -11.038 6.475 14.738 1.00 96.12 273 THR A C 1
ATOM 2087 O O . THR A 1 273 ? -10.584 6.717 13.619 1.00 96.12 273 THR A O 1
ATOM 2090 N N . VAL A 1 274 ? -12.322 6.164 14.935 1.00 93.12 274 VAL A N 1
ATOM 2091 C CA . VAL A 1 274 ? -13.268 6.001 13.825 1.00 93.12 274 VAL A CA 1
ATOM 2092 C C . VAL A 1 274 ? -14.558 6.768 14.072 1.00 93.12 274 VAL A C 1
ATOM 2094 O O . VAL A 1 274 ? -15.142 6.635 15.133 1.00 93.12 274 VAL A O 1
ATOM 2097 N N . ASN A 1 275 ? -15.076 7.542 13.117 1.00 91.94 275 ASN A N 1
ATOM 2098 C CA . ASN A 1 275 ? -16.376 8.196 13.333 1.00 91.94 275 ASN A CA 1
ATOM 2099 C C . ASN A 1 275 ? -17.513 7.156 13.325 1.00 91.94 275 ASN A C 1
ATOM 2101 O O . ASN A 1 275 ? -18.199 6.984 14.332 1.00 91.94 275 ASN A O 1
ATOM 2105 N N . LYS A 1 276 ? -17.656 6.396 12.233 1.00 94.56 276 LYS A N 1
ATOM 2106 C CA . LYS A 1 276 ? -18.628 5.305 12.093 1.00 94.56 276 LYS A CA 1
ATOM 2107 C C . LYS A 1 276 ? -17.928 3.986 11.785 1.00 94.56 276 LYS A C 1
ATOM 2109 O O . LYS A 1 276 ? -17.294 3.853 10.741 1.00 94.56 276 LYS A O 1
ATOM 2114 N N . ALA A 1 277 ? -18.094 3.004 12.662 1.00 93.69 277 ALA A N 1
ATOM 2115 C CA . ALA A 1 277 ? -17.448 1.705 12.541 1.00 93.69 277 ALA A CA 1
ATOM 2116 C C . ALA A 1 277 ? -18.446 0.545 12.567 1.00 93.69 277 ALA A C 1
ATOM 2118 O O . ALA A 1 277 ? -19.299 0.465 13.453 1.00 93.69 277 ALA A O 1
ATOM 2119 N N . ALA A 1 278 ? -18.258 -0.394 11.644 1.00 94.50 278 ALA A N 1
ATOM 2120 C CA . ALA A 1 278 ? -18.674 -1.781 11.790 1.00 94.50 278 ALA A CA 1
ATOM 2121 C C . ALA A 1 278 ? -17.407 -2.641 11.892 1.00 94.50 278 ALA A C 1
ATOM 2123 O O . ALA A 1 278 ? -16.584 -2.612 10.978 1.00 94.50 278 ALA A O 1
ATOM 2124 N N . LEU A 1 279 ? -17.225 -3.366 12.997 1.00 92.94 279 LEU A N 1
ATOM 2125 C CA . LEU A 1 279 ? -16.019 -4.160 13.250 1.00 92.94 279 LEU A CA 1
ATOM 2126 C C . LEU A 1 279 ? -16.374 -5.587 13.650 1.00 92.94 279 LEU A C 1
ATOM 2128 O O . LEU A 1 279 ? -17.068 -5.811 14.639 1.00 92.94 279 LEU A O 1
ATOM 2132 N N . TYR A 1 280 ? -15.808 -6.547 12.934 1.00 94.25 280 TYR A N 1
ATOM 2133 C CA . TYR A 1 280 ? -15.706 -7.930 13.366 1.00 94.25 280 TYR A CA 1
ATOM 2134 C C . TYR A 1 280 ? -14.247 -8.232 13.706 1.00 94.25 280 TYR A C 1
ATOM 2136 O O . TYR A 1 280 ? -13.364 -8.076 12.862 1.00 94.25 280 TYR A O 1
ATOM 2144 N N . PHE A 1 281 ? -13.974 -8.630 14.945 1.00 91.94 281 PHE A N 1
ATOM 2145 C CA . PHE A 1 281 ? -12.614 -8.797 15.438 1.00 91.94 281 PHE A CA 1
ATOM 2146 C C . PHE A 1 281 ? -12.449 -10.125 16.170 1.00 91.94 281 PHE A C 1
ATOM 2148 O O . PHE A 1 281 ? -12.921 -10.291 17.290 1.00 91.94 281 PHE A O 1
ATOM 2155 N N . THR A 1 282 ? -11.746 -11.062 15.541 1.00 93.50 282 THR A N 1
ATOM 2156 C CA . THR A 1 282 ? -11.370 -12.338 16.153 1.00 93.50 282 THR A CA 1
ATOM 2157 C C . THR A 1 282 ? -9.911 -12.297 16.573 1.00 93.50 282 THR A C 1
ATOM 2159 O O . THR A 1 282 ? -9.057 -11.999 15.733 1.00 93.50 282 THR A O 1
ATOM 2162 N N . ALA A 1 283 ? -9.613 -12.622 17.836 1.00 92.00 283 ALA A N 1
ATOM 2163 C CA . ALA A 1 283 ? -8.224 -12.714 18.278 1.00 92.00 283 ALA A CA 1
ATOM 2164 C C . ALA A 1 283 ? -7.919 -13.770 19.340 1.00 92.00 283 ALA A C 1
ATOM 2166 O O . ALA A 1 283 ? -8.771 -14.119 20.153 1.00 92.00 283 ALA A O 1
ATOM 2167 N N . ASN A 1 284 ? -6.666 -14.230 19.387 1.00 90.44 284 ASN A N 1
ATOM 2168 C CA . ASN A 1 284 ? -6.180 -14.990 20.539 1.00 90.44 284 ASN A CA 1
ATOM 2169 C C . ASN A 1 284 ? -5.768 -14.040 21.676 1.00 90.44 284 ASN A C 1
ATOM 2171 O O . ASN A 1 284 ? -6.303 -14.132 22.773 1.00 90.44 284 ASN A O 1
ATOM 2175 N N . THR A 1 285 ? -4.894 -13.073 21.400 1.00 91.50 285 THR A N 1
ATOM 2176 C CA . THR A 1 285 ? -4.472 -12.049 22.364 1.00 91.50 285 THR A CA 1
ATOM 2177 C C . THR A 1 285 ? -4.598 -10.662 21.749 1.00 91.50 285 THR A C 1
ATOM 2179 O O . THR A 1 285 ? -4.002 -10.387 20.706 1.00 91.50 285 THR A O 1
ATOM 2182 N N . ALA A 1 286 ? -5.337 -9.765 22.399 1.00 91.50 286 ALA A N 1
ATOM 2183 C CA . ALA A 1 286 ? -5.515 -8.406 21.905 1.00 91.50 286 ALA A CA 1
ATOM 2184 C C . ALA A 1 286 ? -5.416 -7.345 23.002 1.00 91.50 286 ALA A C 1
ATOM 2186 O O . ALA A 1 286 ? -6.071 -7.436 24.039 1.00 91.50 286 ALA A O 1
ATOM 2187 N N . VAL A 1 287 ? -4.656 -6.291 22.710 1.00 94.31 287 VAL A N 1
ATOM 2188 C CA . VAL A 1 287 ? -4.778 -4.985 23.358 1.00 94.31 287 VAL A CA 1
ATOM 2189 C C . VAL A 1 287 ? -5.426 -4.037 22.357 1.00 94.31 287 VAL A C 1
ATOM 2191 O O . VAL A 1 287 ? -4.924 -3.879 21.243 1.00 94.31 287 VAL A O 1
ATOM 2194 N N . LEU A 1 288 ? -6.541 -3.420 22.735 1.00 92.75 288 LEU A N 1
ATOM 2195 C CA . LEU A 1 288 ? -7.316 -2.550 21.856 1.00 92.75 288 LEU A CA 1
ATOM 2196 C C . LEU A 1 288 ? -7.642 -1.228 22.537 1.00 92.75 288 LEU A C 1
ATOM 2198 O O . LEU A 1 288 ? -8.247 -1.211 23.604 1.00 92.75 288 LEU A O 1
ATOM 2202 N N . TYR A 1 289 ? -7.355 -0.135 21.844 1.00 95.44 289 TYR A N 1
ATOM 2203 C CA . TYR A 1 289 ? -7.877 1.190 22.140 1.00 95.44 289 TYR A CA 1
ATOM 2204 C C . TYR A 1 289 ? -8.799 1.608 21.005 1.00 95.44 289 TYR A C 1
ATOM 2206 O O . TYR A 1 289 ? -8.387 1.650 19.846 1.00 95.44 289 TYR A O 1
ATOM 2214 N N . PHE A 1 290 ? -10.052 1.906 21.321 1.00 94.12 290 PHE A N 1
ATOM 2215 C CA . PHE A 1 290 ? -11.068 2.183 20.321 1.00 94.12 290 PHE A CA 1
ATOM 2216 C C . PHE A 1 290 ? -11.891 3.406 20.710 1.00 94.12 290 PHE A C 1
ATOM 2218 O O . PHE A 1 290 ? -12.617 3.409 21.703 1.00 94.12 290 PHE A O 1
ATOM 2225 N N . THR A 1 291 ? -11.795 4.445 19.889 1.00 96.12 291 THR A N 1
ATOM 2226 C CA . THR A 1 291 ? -12.582 5.668 20.021 1.00 96.12 291 THR A CA 1
ATOM 2227 C C . THR A 1 291 ? -13.525 5.787 18.838 1.00 96.12 291 THR A C 1
ATOM 2229 O O . THR A 1 291 ? -13.065 5.749 17.694 1.00 96.12 291 THR A O 1
ATOM 2232 N N . ALA A 1 292 ? -14.827 5.951 19.095 1.00 94.75 292 ALA A N 1
ATOM 2233 C CA . ALA A 1 292 ? -15.779 6.193 18.018 1.00 94.75 292 ALA A CA 1
ATOM 2234 C C . ALA A 1 292 ? -17.004 7.034 18.368 1.00 94.75 292 ALA A C 1
ATOM 2236 O O . ALA A 1 292 ? -17.437 7.107 19.513 1.00 94.75 292 ALA A O 1
ATOM 2237 N N . ASN A 1 293 ? -17.626 7.631 17.351 1.00 91.56 293 ASN A N 1
ATOM 2238 C CA . ASN A 1 293 ? -18.936 8.256 17.525 1.00 91.56 293 ASN A CA 1
ATOM 2239 C C . ASN A 1 293 ? -20.054 7.206 17.438 1.00 91.56 293 ASN A C 1
ATOM 2241 O O . ASN A 1 293 ? -20.947 7.155 18.278 1.00 91.56 293 ASN A O 1
ATOM 2245 N N . THR A 1 294 ? -19.997 6.318 16.449 1.00 93.06 294 THR A N 1
ATOM 2246 C CA . THR A 1 294 ? -20.958 5.223 16.292 1.00 93.06 294 THR A CA 1
ATOM 2247 C C . THR A 1 294 ? -20.236 3.924 15.988 1.00 93.06 294 THR A C 1
ATOM 2249 O O . THR A 1 294 ? -19.429 3.857 15.062 1.00 93.06 294 THR A O 1
ATOM 2252 N N . ALA A 1 295 ? -20.548 2.883 16.753 1.00 93.38 295 ALA A N 1
ATOM 2253 C CA . ALA A 1 295 ? -19.864 1.604 16.676 1.00 93.38 295 ALA A CA 1
ATOM 2254 C C . ALA A 1 295 ? -20.852 0.433 16.731 1.00 93.38 295 ALA A C 1
ATOM 2256 O O . ALA A 1 295 ? -21.652 0.336 17.659 1.00 93.38 295 ALA A O 1
ATOM 2257 N N . ALA A 1 296 ? -20.753 -0.477 15.765 1.00 94.19 296 ALA A N 1
ATOM 2258 C CA . ALA A 1 296 ? -21.354 -1.805 15.814 1.00 94.19 296 ALA A CA 1
ATOM 2259 C C . ALA A 1 296 ? -20.224 -2.836 15.785 1.00 94.19 296 ALA A C 1
ATOM 2261 O O . ALA A 1 296 ? -19.568 -2.992 14.753 1.00 94.19 296 ALA A O 1
ATOM 2262 N N . LEU A 1 297 ? -19.937 -3.479 16.918 1.00 92.00 297 LEU A N 1
ATOM 2263 C CA . LEU A 1 297 ? -18.731 -4.296 17.058 1.00 92.00 297 LEU A CA 1
ATOM 2264 C C . LEU A 1 297 ? -19.036 -5.705 17.577 1.00 92.00 297 LEU A C 1
ATOM 2266 O O . LEU A 1 297 ? -19.883 -5.881 18.452 1.00 92.00 297 LEU A O 1
ATOM 2270 N N . SER A 1 298 ? -18.296 -6.691 17.073 1.00 93.00 298 SER A N 1
ATOM 2271 C CA . SER A 1 298 ? -18.360 -8.092 17.491 1.00 93.00 298 SER A CA 1
ATOM 2272 C C . SER A 1 298 ? -16.962 -8.642 17.757 1.00 93.00 298 SER A C 1
ATOM 2274 O O . SER A 1 298 ? -16.096 -8.579 16.883 1.00 93.00 298 SER A O 1
ATOM 2276 N N . PHE A 1 299 ? -16.764 -9.210 18.945 1.00 88.00 299 PHE A N 1
ATOM 2277 C CA . PHE A 1 299 ? -15.462 -9.618 19.471 1.00 88.00 299 PHE A CA 1
ATOM 2278 C C . PHE A 1 299 ? -15.476 -11.040 20.051 1.00 88.00 299 PHE A C 1
ATOM 2280 O O . PHE A 1 299 ? -15.724 -11.208 21.248 1.00 88.00 299 PHE A O 1
ATOM 2287 N N . PRO A 1 300 ? -15.183 -12.068 19.245 1.00 91.06 300 PRO A N 1
ATOM 2288 C CA . PRO A 1 300 ? -14.729 -13.362 19.748 1.00 91.06 300 PRO A CA 1
ATOM 2289 C C . PRO A 1 300 ? -13.219 -13.326 20.045 1.00 91.06 300 PRO A C 1
ATOM 2291 O O . PRO A 1 300 ? -12.392 -13.360 19.133 1.00 91.06 300 PRO A O 1
ATOM 2294 N N . VAL A 1 301 ? -12.835 -13.239 21.322 1.00 87.81 301 VAL A N 1
ATOM 2295 C CA . VAL A 1 301 ? -11.421 -13.109 21.726 1.00 87.81 301 VAL A CA 1
ATOM 2296 C C . VAL A 1 301 ? -11.071 -14.070 22.862 1.00 87.81 301 VAL A C 1
ATOM 2298 O O . VAL A 1 301 ? -11.855 -14.247 23.782 1.00 87.81 301 VAL A O 1
ATOM 2301 N N . ASN A 1 302 ? -9.890 -14.690 22.857 1.00 88.38 302 ASN A N 1
ATOM 2302 C CA . ASN A 1 302 ? -9.470 -15.507 24.003 1.00 88.38 302 ASN A CA 1
ATOM 2303 C C . ASN A 1 302 ? -9.015 -14.612 25.173 1.00 88.38 302 ASN A C 1
ATOM 2305 O O . ASN A 1 302 ? -9.681 -14.566 26.202 1.00 88.38 302 ASN A O 1
ATOM 2309 N N . THR A 1 303 ? -7.947 -13.834 25.003 1.00 90.19 303 THR A N 1
ATOM 2310 C CA . THR A 1 303 ? -7.422 -12.910 26.022 1.00 90.19 303 THR A CA 1
ATOM 2311 C C . THR A 1 303 ? -7.449 -11.470 25.521 1.00 90.19 303 THR A C 1
ATOM 2313 O O . THR A 1 303 ? -6.918 -11.168 24.451 1.00 90.19 303 THR A O 1
ATOM 2316 N N . ALA A 1 304 ? -8.052 -10.567 26.293 1.00 89.44 304 ALA A N 1
ATOM 2317 C CA . ALA A 1 304 ? -8.290 -9.197 25.860 1.00 89.44 304 ALA A CA 1
ATOM 2318 C C . ALA A 1 304 ? -8.022 -8.151 26.953 1.00 89.44 304 ALA A C 1
ATOM 2320 O O . ALA A 1 304 ? -8.493 -8.286 28.081 1.00 89.44 304 ALA A O 1
ATOM 2321 N N . ALA A 1 305 ? -7.356 -7.059 26.578 1.00 92.88 305 ALA A N 1
ATOM 2322 C CA . ALA A 1 305 ? -7.374 -5.788 27.298 1.00 92.88 305 ALA A CA 1
ATOM 2323 C C . ALA A 1 305 ? -7.966 -4.717 26.372 1.00 92.88 305 ALA A C 1
ATOM 2325 O O . ALA A 1 305 ? -7.317 -4.314 25.404 1.00 92.88 305 ALA A O 1
ATOM 2326 N N . LEU A 1 306 ? -9.210 -4.298 26.613 1.00 91.19 306 LEU A N 1
ATOM 2327 C CA . LEU A 1 306 ? -9.927 -3.405 25.696 1.00 91.19 306 LEU A CA 1
ATOM 2328 C C . LEU A 1 306 ? -10.336 -2.102 26.384 1.00 91.19 306 LEU A C 1
ATOM 2330 O O . LEU A 1 306 ? -10.898 -2.110 27.478 1.00 91.19 306 LEU A O 1
ATOM 2334 N N . TYR A 1 307 ? -10.104 -0.993 25.690 1.00 94.19 307 TYR A N 1
ATOM 2335 C CA . TYR A 1 307 ? -10.412 0.363 26.120 1.00 94.19 307 TYR A CA 1
ATOM 2336 C C . TYR A 1 307 ? -11.303 1.024 25.074 1.00 94.19 307 TYR A C 1
ATOM 2338 O O . TYR A 1 307 ? -10.875 1.259 23.943 1.00 94.19 307 TYR A O 1
ATOM 2346 N N . PHE A 1 308 ? -12.538 1.332 25.450 1.00 92.19 308 PHE A N 1
ATOM 2347 C CA . PHE A 1 308 ? -13.540 1.908 24.566 1.00 92.19 308 PHE A CA 1
ATOM 2348 C C . PHE A 1 308 ? -14.004 3.273 25.058 1.00 92.19 308 PHE A C 1
ATOM 2350 O O . PHE A 1 308 ? -14.482 3.408 26.184 1.00 92.19 308 PHE A O 1
ATOM 2357 N N . THR A 1 309 ? -13.966 4.250 24.157 1.00 94.94 309 THR A N 1
ATOM 2358 C CA . THR A 1 309 ? -14.614 5.554 24.324 1.00 94.94 309 THR A CA 1
ATOM 2359 C C . THR A 1 309 ? -15.571 5.751 23.160 1.00 94.94 309 THR A C 1
ATOM 2361 O O . THR A 1 309 ? -15.141 6.041 22.043 1.00 94.94 309 THR A O 1
ATOM 2364 N N . VAL A 1 310 ? -16.870 5.534 23.381 1.00 91.44 310 VAL A N 1
ATOM 2365 C CA . VAL A 1 310 ? -17.853 5.514 22.288 1.00 91.44 310 VAL A CA 1
ATOM 2366 C C . VAL A 1 310 ? -19.082 6.356 22.610 1.00 91.44 310 VAL A C 1
ATOM 2368 O O . VAL A 1 310 ? -19.635 6.258 23.696 1.00 91.44 310 VAL A O 1
ATOM 2371 N N . ASN A 1 311 ? -19.570 7.168 21.672 1.00 90.00 311 ASN A N 1
ATOM 2372 C CA . ASN A 1 311 ? -20.827 7.887 21.900 1.00 90.00 311 ASN A CA 1
ATOM 2373 C C . ASN A 1 311 ? -22.035 6.934 21.795 1.00 90.00 311 ASN A C 1
ATOM 2375 O O . ASN A 1 311 ? -22.760 6.757 22.767 1.00 90.00 311 ASN A O 1
ATOM 2379 N N . THR A 1 312 ? -22.223 6.257 20.660 1.00 91.88 312 THR A N 1
ATOM 2380 C CA . THR A 1 312 ? -23.293 5.260 20.469 1.00 91.88 312 THR A CA 1
ATOM 2381 C C . THR A 1 312 ? -22.717 3.898 20.102 1.00 91.88 312 THR A C 1
ATOM 2383 O O . THR A 1 312 ? -22.002 3.780 19.106 1.00 91.88 312 THR A O 1
ATOM 2386 N N . ALA A 1 313 ? -23.036 2.864 20.879 1.00 90.12 313 ALA A N 1
ATOM 2387 C CA . ALA A 1 313 ? -22.454 1.538 20.717 1.00 90.12 313 ALA A CA 1
ATOM 2388 C C . ALA A 1 313 ? -23.504 0.414 20.720 1.00 90.12 313 ALA A C 1
ATOM 2390 O O . ALA A 1 313 ? -24.358 0.355 21.603 1.00 90.12 313 ALA A O 1
ATOM 2391 N N . ALA A 1 314 ? -23.377 -0.518 19.778 1.00 92.50 314 ALA A N 1
ATOM 2392 C CA . ALA A 1 314 ? -23.990 -1.842 19.821 1.00 92.50 314 ALA A CA 1
ATOM 2393 C C . ALA A 1 314 ? -22.864 -2.881 19.815 1.00 92.50 314 ALA A C 1
ATOM 2395 O O . ALA A 1 314 ? -22.197 -3.058 18.793 1.00 92.50 314 ALA A O 1
ATOM 2396 N N . LEU A 1 315 ? -22.595 -3.509 20.961 1.00 88.88 315 LEU A N 1
ATOM 2397 C CA . LEU A 1 315 ? -21.413 -4.354 21.130 1.00 88.88 315 LEU A CA 1
ATOM 2398 C C . LEU A 1 315 ? -21.781 -5.777 21.540 1.00 88.88 315 LEU A C 1
ATOM 2400 O O . LEU A 1 315 ? -22.591 -5.982 22.446 1.00 88.88 315 LEU A O 1
ATOM 2404 N N . TYR A 1 316 ? -21.117 -6.741 20.912 1.00 91.25 316 TYR A N 1
ATOM 2405 C CA . TYR A 1 316 ? -21.193 -8.156 21.242 1.00 91.25 316 TYR A CA 1
ATOM 2406 C C . TYR A 1 316 ? -19.800 -8.694 21.569 1.00 91.25 316 TYR A C 1
ATOM 2408 O O . TYR A 1 316 ? -18.888 -8.634 20.743 1.00 91.25 316 TYR A O 1
ATOM 2416 N N . PHE A 1 317 ? -19.633 -9.236 22.769 1.00 87.12 317 PHE A N 1
ATOM 2417 C CA . PHE A 1 317 ? -18.372 -9.790 23.247 1.00 87.12 317 PHE A CA 1
ATOM 2418 C C . PHE A 1 317 ? -18.552 -11.243 23.665 1.00 87.12 317 PHE A C 1
ATOM 2420 O O . PHE A 1 317 ? -19.412 -11.566 24.482 1.00 87.12 317 PHE A O 1
ATOM 2427 N N . THR A 1 318 ? -17.688 -12.106 23.142 1.00 90.69 318 THR A N 1
ATOM 2428 C CA . THR A 1 318 ? -17.470 -13.467 23.634 1.00 90.69 318 THR A CA 1
ATOM 2429 C C . THR A 1 318 ? -15.995 -13.584 23.978 1.00 90.69 318 THR A C 1
ATOM 2431 O O . THR A 1 318 ? -15.162 -13.682 23.077 1.00 90.69 318 THR A O 1
ATOM 2434 N N . VAL A 1 319 ? -15.659 -13.495 25.268 1.00 85.44 319 VAL A N 1
ATOM 2435 C CA . VAL A 1 319 ? -14.260 -13.418 25.712 1.00 85.44 319 VAL A CA 1
ATOM 2436 C C . VAL A 1 319 ? -13.947 -14.458 26.782 1.00 85.44 319 VAL A C 1
ATOM 2438 O O . VAL A 1 319 ? -14.740 -14.660 27.694 1.00 85.44 319 VAL A O 1
ATOM 2441 N N . ASN A 1 320 ? -12.800 -15.134 26.714 1.00 87.25 320 ASN A N 1
ATOM 2442 C CA . ASN A 1 320 ? -12.413 -16.051 27.792 1.00 87.25 320 ASN A CA 1
ATOM 2443 C C . ASN A 1 320 ? -11.873 -15.262 28.995 1.00 87.25 320 ASN A C 1
ATOM 2445 O O . ASN A 1 320 ? -12.464 -15.301 30.069 1.00 87.25 320 ASN A O 1
ATOM 2449 N N . THR A 1 321 ? -10.827 -14.462 28.798 1.00 88.19 321 THR A N 1
ATOM 2450 C CA . THR A 1 321 ? -10.221 -13.629 29.844 1.00 88.19 321 THR A CA 1
ATOM 2451 C C . THR A 1 321 ? -10.181 -12.176 29.398 1.00 88.19 321 THR A C 1
ATOM 2453 O O . THR A 1 321 ? -9.594 -11.861 28.362 1.00 88.19 321 THR A O 1
ATOM 2456 N N . ALA A 1 322 ? -10.789 -11.279 30.172 1.00 86.12 322 ALA A N 1
ATOM 2457 C CA . ALA A 1 322 ? -10.942 -9.885 29.778 1.00 86.12 322 ALA A CA 1
ATOM 2458 C C . ALA A 1 322 ? -10.619 -8.896 30.904 1.00 86.12 322 ALA A C 1
ATOM 2460 O O . ALA A 1 322 ? -11.104 -9.036 32.026 1.00 86.12 322 ALA A O 1
ATOM 2461 N N . VAL A 1 323 ? -9.894 -7.832 30.562 1.00 91.31 323 VAL A N 1
ATOM 2462 C CA . VAL A 1 323 ? -9.892 -6.568 31.308 1.00 91.31 323 VAL A CA 1
ATOM 2463 C C . VAL A 1 323 ? -10.486 -5.503 30.399 1.00 91.31 323 VAL A C 1
ATOM 2465 O O . VAL A 1 323 ? -9.902 -5.179 29.364 1.00 91.31 323 VAL A O 1
ATOM 2468 N N . LEU A 1 324 ? -11.663 -4.983 30.747 1.00 87.75 324 LEU A N 1
ATOM 2469 C CA . LEU A 1 324 ? -12.400 -4.068 29.879 1.00 87.75 324 LEU A CA 1
ATOM 2470 C C . LEU A 1 324 ? -12.682 -2.734 30.566 1.00 87.75 324 LEU A C 1
ATOM 2472 O O . LEU A 1 324 ? -13.198 -2.702 31.682 1.00 87.75 324 LEU A O 1
ATOM 2476 N N . TYR A 1 325 ? -12.419 -1.648 29.846 1.00 91.44 325 TYR A N 1
ATOM 2477 C CA . TYR A 1 325 ? -12.740 -0.281 30.237 1.00 91.44 325 TYR A CA 1
ATOM 2478 C C . TYR A 1 325 ? -13.653 0.349 29.191 1.00 91.44 325 TYR A C 1
ATOM 2480 O O . TYR A 1 325 ? -13.294 0.442 28.018 1.00 91.44 325 TYR A O 1
ATOM 2488 N N . PHE A 1 326 ? -14.820 0.814 29.620 1.00 88.38 326 PHE A N 1
ATOM 2489 C CA . PHE A 1 326 ? -15.814 1.437 28.756 1.00 88.38 326 PHE A CA 1
ATOM 2490 C C . PHE A 1 326 ? -16.235 2.797 29.298 1.00 88.38 326 PHE A C 1
ATOM 2492 O O . PHE A 1 326 ? -16.737 2.903 30.415 1.00 88.38 326 PHE A O 1
ATOM 2499 N N . THR A 1 327 ? -16.126 3.810 28.447 1.00 92.06 327 THR A N 1
ATOM 2500 C CA . THR A 1 327 ? -16.790 5.104 28.601 1.00 92.06 327 THR A CA 1
ATOM 2501 C C . THR A 1 327 ? -17.760 5.256 27.439 1.00 92.06 327 THR A C 1
ATOM 2503 O O . THR A 1 327 ? -17.332 5.473 26.303 1.00 92.06 327 THR A O 1
ATOM 2506 N N . VAL A 1 328 ? -19.061 5.079 27.691 1.00 87.25 328 VAL A N 1
ATOM 2507 C CA . VAL A 1 328 ? -20.074 5.066 26.624 1.00 87.25 328 VAL A CA 1
ATOM 2508 C C . VAL A 1 328 ? -21.252 5.979 26.947 1.00 87.25 328 VAL A C 1
ATOM 2510 O O . VAL A 1 328 ? -21.755 5.974 28.063 1.00 87.25 328 VAL A O 1
ATOM 2513 N N . ASN A 1 329 ? -21.737 6.769 25.987 1.00 87.94 329 ASN A N 1
ATOM 2514 C CA . ASN A 1 329 ? -22.931 7.585 26.231 1.00 87.94 329 ASN A CA 1
ATOM 2515 C C . ASN A 1 329 ? -24.207 6.738 26.097 1.00 87.94 329 ASN A C 1
ATOM 2517 O O . ASN A 1 329 ? -24.948 6.591 27.062 1.00 87.94 329 ASN A O 1
ATOM 2521 N N . THR A 1 330 ? -24.438 6.121 24.939 1.00 88.62 330 THR A N 1
ATOM 2522 C CA . THR A 1 330 ? -25.582 5.228 24.695 1.00 88.62 330 THR A CA 1
ATOM 2523 C C . THR A 1 330 ? -25.101 3.852 24.258 1.00 88.62 330 THR A C 1
ATOM 2525 O O . THR A 1 330 ? -24.356 3.740 23.283 1.00 88.62 330 THR A O 1
ATOM 2528 N N . ALA A 1 331 ? -25.525 2.803 24.961 1.00 85.94 331 ALA A N 1
ATOM 2529 C CA . ALA A 1 331 ? -25.013 1.456 24.746 1.00 85.94 331 ALA A CA 1
ATOM 2530 C C . ALA A 1 331 ? -26.110 0.381 24.728 1.00 85.94 331 ALA A C 1
ATOM 2532 O O . ALA A 1 331 ? -26.967 0.342 25.610 1.00 85.94 331 ALA A O 1
ATOM 2533 N N . ALA A 1 332 ? -26.017 -0.548 23.779 1.00 89.69 332 ALA A N 1
ATOM 2534 C CA . ALA A 1 332 ? -26.618 -1.875 23.861 1.00 89.69 332 ALA A CA 1
ATOM 2535 C C . ALA A 1 332 ? -25.482 -2.903 23.877 1.00 89.69 332 ALA A C 1
ATOM 2537 O O . ALA A 1 332 ? -24.796 -3.076 22.866 1.00 89.69 332 ALA A O 1
ATOM 2538 N N . LEU A 1 333 ? -25.236 -3.532 25.027 1.00 86.19 333 LEU A N 1
ATOM 2539 C CA . LEU A 1 333 ? -24.079 -4.407 25.217 1.00 86.19 333 LEU A CA 1
ATOM 2540 C C . LEU A 1 333 ? -24.500 -5.829 25.578 1.00 86.19 333 LEU A C 1
ATOM 2542 O O . LEU A 1 333 ? -25.330 -6.033 26.464 1.00 86.19 333 LEU A O 1
ATOM 2546 N N . TYR A 1 334 ? -23.854 -6.794 24.932 1.00 89.19 334 TYR A N 1
ATOM 2547 C CA . TYR A 1 334 ? -24.002 -8.220 25.188 1.00 89.19 334 TYR A CA 1
ATOM 2548 C C . TYR A 1 334 ? -22.630 -8.825 25.473 1.00 89.19 334 TYR A C 1
ATOM 2550 O O . TYR A 1 334 ? -21.730 -8.762 24.635 1.00 89.19 334 TYR A O 1
ATOM 2558 N N . PHE A 1 335 ? -22.478 -9.420 26.651 1.00 85.62 335 PHE A N 1
ATOM 2559 C CA . PHE A 1 335 ? -21.234 -10.020 27.113 1.00 85.62 335 PHE A CA 1
ATOM 2560 C C . PHE A 1 335 ? -21.451 -11.474 27.510 1.00 85.62 335 PHE A C 1
ATOM 2562 O O . PHE A 1 335 ? -22.252 -11.771 28.392 1.00 85.62 335 PHE A O 1
ATOM 2569 N N . THR A 1 336 ? -20.670 -12.365 26.910 1.00 88.88 336 THR A N 1
ATOM 2570 C CA . THR A 1 336 ? -20.430 -13.723 27.402 1.00 88.88 336 THR A CA 1
ATOM 2571 C C . THR A 1 336 ? -18.954 -13.818 27.764 1.00 88.88 336 THR A C 1
ATOM 2573 O O . THR A 1 336 ? -18.107 -13.805 26.870 1.00 88.88 336 THR A O 1
ATOM 2576 N N . VAL A 1 337 ? -18.625 -13.832 29.060 1.00 83.38 337 VAL A N 1
ATOM 2577 C CA . VAL A 1 337 ? -17.224 -13.791 29.511 1.00 83.38 337 VAL A CA 1
ATOM 2578 C C . VAL A 1 337 ? -16.935 -14.854 30.564 1.00 83.38 337 VAL A C 1
ATOM 2580 O O . VAL A 1 337 ? -17.682 -14.991 31.524 1.00 83.38 337 VAL A O 1
ATOM 2583 N N . ASN A 1 338 ? -15.844 -15.610 30.433 1.00 85.62 338 ASN A N 1
ATOM 2584 C CA . ASN A 1 338 ? -15.490 -16.588 31.466 1.00 85.62 338 ASN A CA 1
ATOM 2585 C C . ASN A 1 338 ? -14.878 -15.887 32.693 1.00 85.62 338 ASN A C 1
ATOM 2587 O O . ASN A 1 338 ? -15.443 -15.948 33.777 1.00 85.62 338 ASN A O 1
ATOM 2591 N N . THR A 1 339 ? -13.781 -15.151 32.522 1.00 85.38 339 THR A N 1
ATOM 2592 C CA . THR A 1 339 ? -13.126 -14.385 33.592 1.00 85.38 339 THR A CA 1
ATOM 2593 C C . THR A 1 339 ? -13.003 -12.920 33.197 1.00 85.38 339 THR A C 1
ATOM 2595 O O . T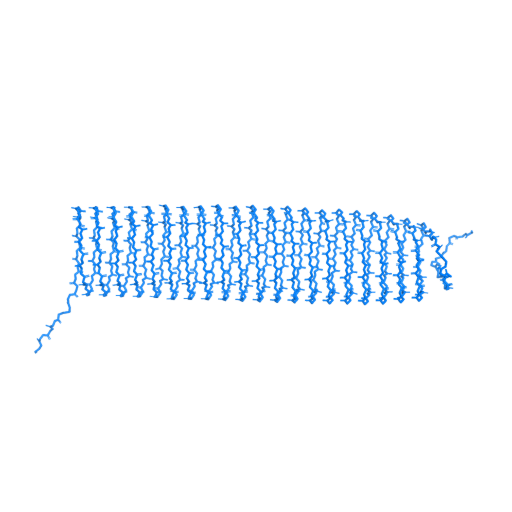HR A 1 339 ? -12.441 -12.607 32.147 1.00 85.38 339 THR A O 1
ATOM 2598 N N . ALA A 1 340 ? -13.516 -12.010 34.027 1.00 82.44 340 ALA A N 1
ATOM 2599 C CA . ALA A 1 340 ? -13.583 -10.594 33.682 1.00 82.44 340 ALA A CA 1
ATOM 2600 C C . ALA A 1 340 ? -13.234 -9.651 34.842 1.00 82.44 340 ALA A C 1
ATOM 2602 O O . ALA A 1 340 ? -13.739 -9.806 35.951 1.00 82.44 340 ALA A O 1
ATOM 2603 N N . ALA A 1 341 ? -12.467 -8.602 34.548 1.00 87.00 341 ALA A N 1
ATOM 2604 C CA . ALA A 1 341 ? -12.461 -7.359 35.315 1.00 87.00 341 ALA A CA 1
ATOM 2605 C C . ALA A 1 341 ? -13.066 -6.259 34.436 1.00 87.00 341 ALA A C 1
ATOM 2607 O O . ALA A 1 341 ? -12.496 -5.912 33.398 1.00 87.00 341 ALA A O 1
ATOM 2608 N N . LEU A 1 342 ? -14.243 -5.753 34.807 1.00 84.19 342 LEU A N 1
ATOM 2609 C CA . LEU A 1 342 ? -14.998 -4.813 33.981 1.00 84.19 342 LEU A CA 1
ATOM 2610 C C . LEU A 1 342 ? -15.185 -3.468 34.682 1.00 84.19 342 LEU A C 1
ATOM 2612 O O . LEU A 1 342 ? -15.667 -3.414 35.814 1.00 84.19 342 LEU A O 1
ATOM 2616 N N . TYR A 1 343 ? -14.878 -2.393 33.962 1.00 88.56 343 TYR A N 1
ATOM 2617 C CA . TYR A 1 343 ? -15.033 -1.010 34.397 1.00 88.56 343 TYR A CA 1
ATOM 2618 C C . TYR A 1 343 ? -15.895 -0.249 33.392 1.00 88.56 343 TYR A C 1
ATOM 2620 O O . TYR A 1 343 ? -15.510 -0.066 32.237 1.00 88.56 343 TYR A O 1
ATOM 2628 N N . PHE A 1 344 ? -17.060 0.214 33.832 1.00 84.31 344 PHE A N 1
ATOM 2629 C CA . PHE A 1 344 ? -18.035 0.898 32.989 1.00 84.31 344 PHE A CA 1
ATOM 2630 C C . PHE A 1 344 ? -18.402 2.264 33.558 1.00 84.31 344 PHE A C 1
ATOM 2632 O O . PHE A 1 344 ? -18.840 2.377 34.701 1.00 84.31 344 PHE A O 1
ATOM 2639 N N . THR A 1 345 ? -18.319 3.285 32.712 1.00 88.75 345 THR A N 1
ATOM 2640 C CA . THR A 1 345 ? -18.979 4.578 32.896 1.00 88.75 345 THR A CA 1
ATOM 2641 C C . THR A 1 345 ? -19.951 4.760 31.739 1.00 88.75 345 THR A C 1
ATOM 2643 O O . THR A 1 345 ? -19.522 4.960 30.600 1.00 88.75 345 THR A O 1
ATOM 2646 N N . VAL A 1 346 ? -21.256 4.624 32.000 1.00 83.62 346 VAL A N 1
ATOM 2647 C CA . VAL A 1 346 ? -22.281 4.652 30.944 1.00 83.62 346 VAL A CA 1
ATOM 2648 C C . VAL A 1 346 ? -23.417 5.609 31.283 1.00 83.62 346 VAL A C 1
ATOM 2650 O O . VAL A 1 346 ? -23.940 5.590 32.391 1.00 83.62 346 VAL A O 1
ATOM 2653 N N . ASN A 1 347 ? -23.844 6.450 30.341 1.00 86.19 347 ASN A N 1
ATOM 2654 C CA . ASN A 1 347 ? -24.988 7.331 30.593 1.00 86.19 347 ASN A CA 1
ATOM 2655 C C . ASN A 1 347 ? -26.314 6.569 30.432 1.00 86.19 347 ASN A C 1
ATOM 2657 O O . ASN A 1 347 ? -27.066 6.441 31.389 1.00 86.19 347 ASN A O 1
ATOM 2661 N N . THR A 1 348 ? -26.581 6.002 29.256 1.00 85.81 348 THR A N 1
ATOM 2662 C CA . THR A 1 348 ? -27.787 5.206 28.979 1.00 85.81 348 THR A CA 1
ATOM 2663 C C . THR A 1 348 ? -27.406 3.830 28.451 1.00 85.81 348 THR A C 1
ATOM 2665 O O . THR A 1 348 ? -26.675 3.731 27.465 1.00 85.81 348 THR A O 1
ATOM 2668 N N . ALA A 1 349 ? -27.897 2.762 29.081 1.00 82.75 349 ALA A N 1
ATOM 2669 C CA . ALA A 1 349 ? -27.488 1.406 28.733 1.00 82.75 349 ALA A CA 1
ATOM 2670 C C . ALA A 1 349 ? -28.625 0.377 28.762 1.00 82.75 349 ALA A C 1
ATOM 2672 O O . ALA A 1 349 ? -29.449 0.365 29.675 1.00 82.75 349 ALA A O 1
ATOM 2673 N N . VAL A 1 350 ? -28.589 -0.564 27.822 1.00 86.69 350 VAL A N 1
ATOM 2674 C CA . VAL A 1 350 ? -29.193 -1.892 27.974 1.00 86.69 350 VAL A CA 1
ATOM 2675 C C . VAL A 1 350 ? -28.057 -2.904 27.981 1.00 86.69 350 VAL A C 1
ATOM 2677 O O . VAL A 1 350 ? -27.281 -2.967 27.027 1.00 86.69 350 VAL A O 1
ATOM 2680 N N . LEU A 1 351 ? -27.930 -3.659 29.069 1.00 84.06 351 LEU A N 1
ATOM 2681 C CA . LEU A 1 351 ? -26.778 -4.515 29.321 1.00 84.06 351 LEU A CA 1
ATOM 2682 C C . LEU A 1 351 ? -27.216 -5.948 29.612 1.00 84.06 351 LEU A C 1
ATOM 2684 O O . LEU A 1 351 ? -28.018 -6.179 30.516 1.00 84.06 351 LEU A O 1
ATOM 2688 N N . TYR A 1 352 ? -26.631 -6.894 28.881 1.00 87.25 352 TYR A N 1
ATOM 2689 C CA . TYR A 1 352 ? -26.784 -8.329 29.089 1.00 87.25 352 TYR A CA 1
ATOM 2690 C C . TYR A 1 352 ? -25.424 -8.950 29.387 1.00 87.25 352 TYR A C 1
ATOM 2692 O O . TYR A 1 352 ? -24.502 -8.868 28.574 1.00 87.25 352 TYR A O 1
ATOM 2700 N N . PHE A 1 353 ? -25.309 -9.589 30.546 1.00 83.75 353 PHE A N 1
ATOM 2701 C CA . PHE A 1 353 ? -24.094 -10.254 30.998 1.00 83.75 353 PHE A CA 1
ATOM 2702 C C . PHE A 1 353 ? -24.369 -11.714 31.340 1.00 83.75 353 PHE A C 1
ATOM 2704 O O . PHE A 1 353 ? -25.236 -12.026 32.156 1.00 83.75 353 PHE A O 1
ATOM 2711 N N . THR A 1 354 ? -23.549 -12.594 30.782 1.00 86.69 354 THR A N 1
ATOM 2712 C CA . THR A 1 354 ? -23.370 -13.973 31.229 1.00 86.69 354 THR A CA 1
ATOM 2713 C C . THR A 1 354 ? -21.898 -14.141 31.570 1.00 86.69 354 THR A C 1
ATOM 2715 O O . THR A 1 354 ? -21.053 -14.154 30.674 1.00 86.69 354 THR A O 1
ATOM 2718 N N . VAL A 1 355 ? -21.576 -14.200 32.864 1.00 81.88 355 VAL A N 1
ATOM 2719 C CA . VAL A 1 355 ? -20.185 -14.241 33.332 1.00 81.88 355 VAL A CA 1
ATOM 2720 C C . VAL A 1 355 ? -19.926 -15.393 34.295 1.00 81.88 355 VAL A C 1
ATOM 2722 O O . VAL A 1 355 ? -20.720 -15.635 35.191 1.00 81.88 355 VAL A O 1
ATOM 2725 N N . ASN A 1 356 ? -18.822 -16.128 34.157 1.00 83.56 356 ASN A N 1
ATOM 2726 C CA . ASN A 1 356 ? -18.511 -17.182 35.131 1.00 83.56 356 ASN A CA 1
ATOM 2727 C C . ASN A 1 356 ? -17.886 -16.572 36.397 1.00 83.56 356 ASN A C 1
ATOM 2729 O O . ASN A 1 356 ? -18.464 -16.666 37.475 1.00 83.56 356 ASN A O 1
ATOM 2733 N N . THR A 1 357 ? -16.757 -15.877 36.249 1.00 82.00 357 THR A N 1
ATOM 2734 C CA . THR A 1 357 ? -16.058 -15.163 37.325 1.00 82.00 357 THR A CA 1
ATOM 2735 C C . THR A 1 357 ? -15.875 -13.698 36.947 1.00 82.00 357 THR A C 1
ATOM 2737 O O . THR A 1 357 ? -15.270 -13.400 35.917 1.00 82.00 357 THR A O 1
ATOM 2740 N N . ALA A 1 358 ? -16.365 -12.766 37.767 1.00 78.75 358 ALA A N 1
ATOM 2741 C CA . ALA A 1 358 ? -16.241 -11.342 37.462 1.00 78.75 358 ALA A CA 1
ATOM 2742 C C . ALA A 1 358 ? -15.952 -10.449 38.675 1.00 78.75 358 ALA A C 1
ATOM 2744 O O . ALA A 1 358 ? -16.532 -10.617 39.745 1.00 78.75 358 ALA A O 1
ATOM 2745 N N . ALA A 1 359 ? -15.115 -9.433 38.465 1.00 83.38 359 ALA A N 1
ATOM 2746 C CA . ALA A 1 359 ? -15.062 -8.225 39.282 1.00 83.38 359 ALA A CA 1
ATOM 2747 C C . ALA A 1 359 ? -15.630 -7.061 38.462 1.00 83.38 359 ALA A C 1
ATOM 2749 O O . ALA A 1 359 ? -15.141 -6.770 37.368 1.00 83.38 359 ALA A O 1
ATOM 2750 N N . LEU A 1 360 ? -16.684 -6.425 38.966 1.00 79.19 360 LEU A N 1
ATOM 2751 C CA . LEU A 1 360 ? -17.461 -5.442 38.221 1.00 79.19 360 LEU A CA 1
ATOM 2752 C C . LEU A 1 360 ? -17.520 -4.096 38.934 1.00 79.19 360 LEU A C 1
ATOM 2754 O O . LEU A 1 360 ? -17.926 -4.021 40.093 1.00 79.19 360 LEU A O 1
ATOM 2758 N N . TYR A 1 361 ? -17.203 -3.038 38.191 1.00 84.75 361 TYR A N 1
ATOM 2759 C CA . TYR A 1 361 ? -17.274 -1.650 38.627 1.00 84.75 361 TYR A CA 1
ATOM 2760 C C . TYR A 1 361 ? -18.106 -0.844 37.631 1.00 84.75 361 TYR A C 1
ATOM 2762 O O . TYR A 1 361 ? -17.713 -0.657 36.478 1.00 84.75 361 TYR A O 1
ATOM 2770 N N . PHE A 1 362 ? -19.255 -0.348 38.076 1.00 80.00 362 PHE A N 1
ATOM 2771 C CA . PHE A 1 362 ? -20.207 0.364 37.231 1.00 80.00 362 PHE A CA 1
ATOM 2772 C C . PHE A 1 362 ? -20.553 1.733 37.805 1.00 80.00 362 PHE A C 1
ATOM 2774 O O . PHE A 1 362 ? -20.950 1.853 38.961 1.00 80.00 362 PHE A O 1
ATOM 2781 N N . THR A 1 363 ? -20.504 2.752 36.955 1.00 84.31 363 THR A N 1
ATOM 2782 C CA . THR A 1 363 ? -21.168 4.039 37.163 1.00 84.31 363 THR A CA 1
ATOM 2783 C C . THR A 1 363 ? -22.147 4.244 36.016 1.00 84.31 363 THR A C 1
ATOM 2785 O O . THR A 1 363 ? -21.723 4.409 34.871 1.00 84.31 363 THR A O 1
ATOM 2788 N N . VAL A 1 364 ? -23.452 4.175 36.297 1.00 80.12 364 VAL A N 1
ATOM 2789 C CA . VAL A 1 364 ? -24.493 4.246 35.263 1.00 80.12 364 VAL A CA 1
ATOM 2790 C C . VAL A 1 364 ? -25.588 5.245 35.625 1.00 80.12 364 VAL A C 1
ATOM 2792 O O . VAL A 1 364 ? -26.116 5.221 36.731 1.00 80.12 364 VAL A O 1
ATOM 2795 N N . ASN A 1 365 ? -25.971 6.122 34.695 1.00 83.44 365 ASN A N 1
ATOM 2796 C CA . ASN A 1 365 ? -27.074 7.053 34.948 1.00 83.44 365 ASN A CA 1
ATOM 2797 C C . ASN A 1 365 ? -28.435 6.364 34.745 1.00 83.44 365 ASN A C 1
ATOM 2799 O O . ASN A 1 365 ? -29.216 6.260 35.683 1.00 83.44 365 ASN A O 1
ATOM 2803 N N . THR A 1 366 ? -28.706 5.831 33.553 1.00 83.62 366 THR A N 1
ATOM 2804 C CA . THR A 1 366 ? -29.936 5.089 33.234 1.00 83.62 366 THR A CA 1
ATOM 2805 C C . THR A 1 366 ? -29.611 3.710 32.660 1.00 83.62 366 THR A C 1
ATOM 2807 O O . THR A 1 366 ? -28.937 3.622 31.635 1.00 83.62 366 THR A O 1
ATOM 2810 N N . ALA A 1 367 ? -30.099 2.630 33.278 1.00 80.31 367 ALA A N 1
ATOM 2811 C CA . ALA A 1 367 ? -29.813 1.265 32.821 1.00 80.31 367 ALA A CA 1
ATOM 2812 C C . ALA A 1 367 ? -31.014 0.307 32.847 1.00 80.31 367 ALA A C 1
ATOM 2814 O O . ALA A 1 367 ? -31.826 0.326 33.769 1.00 80.31 367 ALA A O 1
ATOM 2815 N N . ALA A 1 368 ? -31.059 -0.614 31.888 1.00 84.00 368 ALA A N 1
ATOM 2816 C CA . ALA A 1 368 ? -31.704 -1.915 32.051 1.00 84.00 368 ALA A CA 1
ATOM 2817 C C . ALA A 1 368 ? -30.609 -2.986 32.119 1.00 84.00 368 ALA A C 1
ATOM 2819 O O . ALA A 1 368 ? -29.814 -3.107 31.184 1.00 84.00 368 ALA A O 1
ATOM 2820 N N . LEU A 1 369 ? -30.541 -3.721 33.229 1.00 80.44 369 LEU A N 1
ATOM 2821 C CA . LEU A 1 369 ? -29.475 -4.682 33.509 1.00 80.44 369 LEU A CA 1
ATOM 2822 C C . LEU A 1 369 ? -30.030 -6.103 33.612 1.00 80.44 369 LEU A C 1
ATOM 2824 O O . LEU A 1 369 ? -30.891 -6.368 34.449 1.00 80.44 369 LEU A O 1
ATOM 2828 N N . TYR A 1 370 ? -29.481 -7.010 32.809 1.00 85.19 370 TYR A N 1
ATOM 2829 C CA . TYR A 1 370 ? -29.714 -8.449 32.878 1.00 85.19 370 TYR A CA 1
ATOM 2830 C C . TYR A 1 370 ? -28.384 -9.139 33.141 1.00 85.19 370 TYR A C 1
ATOM 2832 O O . TYR A 1 370 ? -27.455 -9.048 32.338 1.00 85.19 370 TYR A O 1
ATOM 2840 N N . PHE A 1 371 ? -28.274 -9.810 34.279 1.00 81.38 371 PHE A N 1
ATOM 2841 C CA . PHE A 1 371 ? -27.004 -10.333 34.754 1.00 81.38 371 PHE A CA 1
ATOM 2842 C C . PHE A 1 371 ? -27.150 -11.762 35.260 1.00 81.38 371 PHE A C 1
ATOM 2844 O O . PHE A 1 371 ? -27.925 -12.031 36.173 1.00 81.38 371 PHE A O 1
ATOM 2851 N N . THR A 1 372 ? -26.368 -12.671 34.685 1.00 84.25 372 THR A N 1
ATOM 2852 C CA . THR A 1 372 ? -26.197 -14.043 35.165 1.00 84.25 372 THR A CA 1
ATOM 2853 C C . THR A 1 372 ? -24.734 -14.266 35.513 1.00 84.25 372 THR A C 1
ATOM 2855 O O . THR A 1 372 ? -23.876 -14.078 34.646 1.00 84.25 372 THR A O 1
ATOM 2858 N N . ALA A 1 373 ? -24.448 -14.682 36.750 1.00 80.94 373 ALA A N 1
ATOM 2859 C CA . ALA A 1 373 ? -23.098 -15.078 37.133 1.00 80.94 373 ALA A CA 1
ATOM 2860 C C . ALA A 1 373 ? -23.011 -16.294 38.044 1.00 80.94 373 ALA A C 1
ATOM 2862 O O . ALA A 1 373 ? -23.933 -16.568 38.806 1.00 80.94 373 ALA A O 1
ATOM 2863 N N . ASN A 1 374 ? -21.868 -16.981 38.008 1.00 82.12 374 ASN A N 1
ATOM 2864 C CA . ASN A 1 374 ? -21.545 -17.994 39.015 1.00 82.12 374 ASN A CA 1
ATOM 2865 C C . ASN A 1 374 ? -20.860 -17.333 40.221 1.00 82.12 374 ASN A C 1
ATOM 2867 O O . ASN A 1 374 ? -21.347 -17.414 41.342 1.00 82.12 374 ASN A O 1
ATOM 2871 N N . THR A 1 375 ? -19.765 -16.608 39.982 1.00 80.31 375 THR A N 1
ATOM 2872 C CA . THR A 1 375 ? -19.011 -15.884 41.014 1.00 80.31 375 THR A CA 1
ATOM 2873 C C . THR A 1 375 ? -18.828 -14.428 40.598 1.00 80.31 375 THR A C 1
ATOM 2875 O O . THR A 1 375 ? -18.270 -14.145 39.538 1.00 80.31 375 THR A O 1
ATOM 2878 N N . ALA A 1 376 ? -19.277 -13.482 41.426 1.00 77.00 376 ALA A N 1
ATOM 2879 C CA . ALA A 1 376 ? -19.158 -12.060 41.119 1.00 77.00 376 ALA A CA 1
ATOM 2880 C C . ALA A 1 376 ? -18.866 -11.207 42.359 1.00 77.00 376 ALA A C 1
ATOM 2882 O O . ALA A 1 376 ? -19.500 -11.373 43.399 1.00 77.00 376 ALA A O 1
ATOM 2883 N N . VAL A 1 377 ? -17.952 -10.247 42.209 1.00 80.62 377 VAL A N 1
ATOM 2884 C CA . VAL A 1 377 ? -17.781 -9.108 43.118 1.00 80.62 377 VAL A CA 1
ATOM 2885 C C . VAL A 1 377 ? -18.305 -7.865 42.411 1.00 80.62 377 VAL A C 1
ATOM 2887 O O . VAL A 1 377 ? -17.919 -7.584 41.276 1.00 80.62 377 VAL A O 1
ATOM 2890 N N . LEU A 1 378 ? -19.204 -7.139 43.072 1.00 77.94 378 LEU A N 1
ATOM 2891 C CA . LEU A 1 378 ? -20.036 -6.123 42.443 1.00 77.94 378 LEU A CA 1
ATOM 2892 C C . LEU A 1 378 ? -19.931 -4.769 43.156 1.00 77.94 378 LEU A C 1
ATOM 2894 O O . LEU A 1 378 ? -20.240 -4.669 44.342 1.00 77.94 378 LEU A O 1
ATOM 2898 N N . TYR A 1 379 ? -19.579 -3.723 42.406 1.00 81.94 379 TYR A N 1
ATOM 2899 C CA . TYR A 1 379 ? -19.595 -2.328 42.847 1.00 81.94 379 TYR A CA 1
ATOM 2900 C C . TYR A 1 379 ? -20.390 -1.480 41.850 1.00 81.94 379 TYR A C 1
ATOM 2902 O O . TYR A 1 379 ? -20.016 -1.368 40.680 1.00 81.94 379 TYR A O 1
ATOM 2910 N N . PHE A 1 380 ? -21.483 -0.868 42.308 1.00 77.94 380 PHE A N 1
ATOM 2911 C CA . PHE A 1 380 ? -22.383 -0.091 41.456 1.00 77.94 380 PHE A CA 1
ATOM 2912 C C . PHE A 1 380 ? -22.683 1.288 42.045 1.00 77.94 380 PHE A C 1
ATOM 2914 O O . PHE A 1 380 ? -23.046 1.406 43.213 1.00 77.94 380 PHE A O 1
ATOM 2921 N N . THR A 1 381 ? -22.651 2.300 41.182 1.00 82.19 381 THR A N 1
ATOM 2922 C CA . THR A 1 381 ? -23.274 3.610 41.387 1.00 82.19 381 THR A CA 1
ATOM 2923 C C . THR A 1 381 ? -24.302 3.796 40.281 1.00 82.19 381 THR A C 1
ATOM 2925 O O . THR A 1 381 ? -23.934 3.896 39.109 1.00 82.19 381 THR A O 1
ATOM 2928 N N . VAL A 1 382 ? -25.591 3.798 40.627 1.00 77.81 382 VAL A N 1
ATOM 2929 C CA . VAL A 1 382 ? -26.684 3.856 39.647 1.00 77.81 382 VAL A CA 1
ATOM 2930 C C . VAL A 1 382 ? -27.710 4.905 40.049 1.00 77.81 382 VAL A C 1
ATOM 2932 O O . VAL A 1 382 ? -28.172 4.892 41.185 1.00 77.81 382 VAL A O 1
ATOM 2935 N N . ASN A 1 383 ? -28.080 5.795 39.123 1.00 83.19 383 ASN A N 1
ATOM 2936 C CA . ASN A 1 383 ? -29.131 6.790 39.368 1.00 83.19 383 ASN A CA 1
ATOM 2937 C C . ASN A 1 383 ? -30.531 6.194 39.125 1.00 83.19 383 ASN A C 1
ATOM 2939 O O . ASN A 1 383 ? -31.373 6.178 40.017 1.00 83.19 383 ASN A O 1
ATOM 2943 N N . LYS A 1 384 ? -30.768 5.623 37.938 1.00 81.31 384 LYS A N 1
ATOM 2944 C CA . LYS A 1 384 ? -32.030 4.970 37.565 1.00 81.31 384 LYS A CA 1
ATOM 2945 C C . LYS A 1 384 ? -31.771 3.627 36.887 1.00 81.31 384 LYS A C 1
ATOM 2947 O O . LYS A 1 384 ? -31.137 3.584 35.836 1.00 81.31 384 LYS A O 1
ATOM 2952 N N . ALA A 1 385 ? -32.312 2.530 37.422 1.00 77.44 385 ALA A N 1
ATOM 2953 C CA . ALA A 1 385 ? -32.239 1.244 36.729 1.00 77.44 385 ALA A CA 1
ATOM 2954 C C . ALA A 1 385 ? -33.426 0.304 36.935 1.00 77.44 385 ALA A C 1
ATOM 2956 O O . ALA A 1 385 ? -34.083 0.320 37.973 1.00 77.44 385 ALA A O 1
ATOM 2957 N N . ALA A 1 386 ? -33.636 -0.549 35.931 1.00 80.19 386 ALA A N 1
ATOM 2958 C CA . ALA A 1 386 ? -34.359 -1.811 36.043 1.00 80.19 386 ALA A CA 1
ATOM 2959 C C . ALA A 1 386 ? -33.336 -2.956 36.095 1.00 80.19 386 ALA A C 1
ATOM 2961 O O . ALA A 1 386 ? -32.427 -3.004 35.264 1.00 80.19 386 ALA A O 1
ATOM 2962 N N . LEU A 1 387 ? -33.459 -3.846 37.080 1.00 77.75 387 LEU A N 1
ATOM 2963 C CA . LEU A 1 387 ? -32.428 -4.824 37.425 1.00 77.75 387 LEU A CA 1
ATOM 2964 C C . LEU A 1 387 ? -32.996 -6.249 37.461 1.00 77.75 387 LEU A C 1
ATOM 2966 O O . LEU A 1 387 ? -33.958 -6.509 38.180 1.00 77.75 387 LEU A O 1
ATOM 2970 N N . TYR A 1 388 ? -32.348 -7.168 36.744 1.00 81.00 388 TYR A N 1
ATOM 2971 C CA . TYR A 1 388 ? -32.626 -8.603 36.749 1.00 81.00 388 TYR A CA 1
ATOM 2972 C C . TYR A 1 388 ? -31.321 -9.372 36.979 1.00 81.00 388 TYR A C 1
ATOM 2974 O O . TYR A 1 388 ? -30.421 -9.345 36.139 1.00 81.00 388 TYR A O 1
ATOM 2982 N N . PHE A 1 389 ? -31.216 -10.055 38.121 1.00 77.06 389 PHE A N 1
ATOM 2983 C CA . PHE A 1 389 ? -30.012 -10.779 38.534 1.00 77.06 389 PHE A CA 1
ATOM 2984 C C . PHE A 1 389 ? -30.296 -12.266 38.757 1.00 77.06 389 PHE A C 1
ATOM 2986 O O . PHE A 1 389 ? -31.311 -12.641 39.340 1.00 77.06 389 PHE A O 1
ATOM 2993 N N . THR A 1 390 ? -29.360 -13.115 38.351 1.00 78.69 390 THR A N 1
ATOM 2994 C CA . THR A 1 390 ? -29.285 -14.529 38.729 1.00 78.69 390 THR A CA 1
ATOM 2995 C C . THR A 1 390 ? -27.845 -14.837 39.118 1.00 78.69 390 THR A C 1
ATOM 2997 O O . THR A 1 390 ? -26.931 -14.652 38.316 1.00 78.69 390 THR A O 1
ATOM 3000 N N . VAL A 1 391 ? -27.630 -15.269 40.362 1.00 71.75 391 VAL A N 1
ATOM 3001 C CA . VAL A 1 391 ? -26.307 -15.667 40.857 1.00 71.75 391 VAL A CA 1
ATOM 3002 C C . VAL A 1 391 ? -26.381 -17.121 41.302 1.00 71.75 391 VAL A C 1
ATOM 3004 O O . VAL A 1 391 ? -27.079 -17.434 42.264 1.00 71.75 391 VAL A O 1
ATOM 3007 N N . ASN A 1 392 ? -25.687 -18.004 40.587 1.00 72.06 392 ASN A N 1
ATOM 3008 C CA . ASN A 1 392 ? -25.627 -19.424 40.914 1.00 72.06 392 ASN A CA 1
ATOM 3009 C C . ASN A 1 392 ? -24.564 -19.635 41.995 1.00 72.06 392 ASN A C 1
ATOM 3011 O O . ASN A 1 392 ? -23.377 -19.742 41.691 1.00 72.06 392 ASN A O 1
ATOM 3015 N N . THR A 1 393 ? -24.974 -19.690 43.260 1.00 56.28 393 THR A N 1
ATOM 3016 C CA . THR A 1 393 ? -24.072 -20.101 44.339 1.00 56.28 393 THR A CA 1
ATOM 3017 C C . THR A 1 393 ? -23.878 -21.622 44.294 1.00 56.28 393 THR A C 1
ATOM 3019 O O . THR A 1 393 ? -24.853 -22.354 44.100 1.00 56.28 393 THR A O 1
ATOM 3022 N N . PRO A 1 394 ? -22.649 -22.147 44.461 1.00 48.62 394 PRO A N 1
ATOM 3023 C CA . PRO A 1 394 ? -22.464 -23.584 44.592 1.00 48.62 394 PRO A CA 1
ATOM 3024 C C . PRO A 1 394 ? -23.194 -24.058 45.853 1.00 48.62 394 PRO A C 1
ATOM 3026 O O . PRO A 1 394 ? -22.903 -23.610 46.963 1.00 48.62 394 PRO A O 1
ATOM 3029 N N . THR A 1 395 ? -24.159 -24.961 45.684 1.00 41.16 395 THR A N 1
ATOM 3030 C CA . THR A 1 395 ? -24.767 -25.691 46.796 1.00 41.16 395 THR A CA 1
ATOM 3031 C C . THR A 1 395 ? -23.676 -26.502 47.487 1.00 41.16 395 THR A C 1
ATOM 3033 O O . THR A 1 395 ? -23.175 -27.474 46.921 1.00 41.16 395 THR A O 1
ATOM 3036 N N . LEU A 1 396 ? -23.314 -26.124 48.713 1.00 38.53 396 LEU A N 1
ATOM 3037 C CA . LEU A 1 396 ? -22.646 -27.030 49.642 1.00 38.53 396 LEU A CA 1
ATOM 3038 C C . LEU A 1 396 ? -23.646 -28.144 49.967 1.00 38.53 396 LEU A C 1
ATOM 3040 O O . LEU A 1 396 ? -24.489 -27.989 50.846 1.00 38.53 396 LEU A O 1
ATOM 3044 N N . SER A 1 397 ? -23.600 -29.254 49.230 1.00 33.56 397 SER A N 1
ATOM 3045 C CA . SER A 1 397 ? -24.240 -30.485 49.681 1.00 33.56 397 SER A CA 1
ATOM 3046 C C . SER A 1 397 ? -23.428 -31.003 50.866 1.00 33.56 397 SER A C 1
ATOM 3048 O O . SER A 1 397 ? -22.412 -31.671 50.679 1.00 33.56 397 SER A O 1
ATOM 3050 N N . SER A 1 398 ? -23.832 -30.645 52.083 1.00 35.88 398 SER A N 1
ATOM 3051 C CA . SER A 1 398 ? -23.398 -31.361 53.278 1.00 35.88 398 SER A CA 1
ATOM 3052 C C . SER A 1 398 ? -23.968 -32.779 53.202 1.00 35.88 398 SER A C 1
ATOM 3054 O O . SER A 1 398 ? -25.190 -32.939 53.267 1.00 35.88 398 SER A O 1
ATOM 3056 N N . GLN A 1 399 ? -23.104 -33.779 53.017 1.00 34.81 399 GLN A N 1
ATOM 3057 C CA . GLN A 1 399 ? -23.369 -35.117 53.548 1.00 34.81 399 GLN A CA 1
ATOM 3058 C C . GLN A 1 399 ? -22.854 -35.187 54.978 1.00 34.81 399 GLN A C 1
ATOM 3060 O O . GLN A 1 399 ? -21.781 -34.586 55.229 1.00 34.81 399 GLN A O 1
#

Sequence (399 aa):
MSKGPNSEIPGNINPSISTIQVNTAALYFTVNTAALSFTINTAALSVTVNTAALSFTVNTAALYFTANTAALYFTVNRAGLSFTANTATLYFTVNKVALYFTVNKVALSFTANTATLYFTVNKVALYFTVNTPTLYFTVNTAALYFTVNTAVLYFTVNTAALYFTANTAVLYFTVNTAALYFTVNTAVLYFTVNTAALYFTANTAALYFTVNTAVLYFTVNTAALYFTVNTAALYFTANTAVLYFTVNTSAISFTVNTAALSFTVNTSALYFTVNKAALYFTANTAVLYFTANTAALSFPVNTAALYFTVNTAALYFTVNTAVLYFTVNTAALYFTVNTAALYFTVNTAVLYFTVNTAALYFTVNTAALYFTANTAVLYFTVNKAALYFTVNTPTLSSQ

Secondary structure (DSSP, 8-state):
----S---------SS--EEEEEEEEEEEEEEEEEEEEEEEEEEEEEEEEEEEEEEEEEEEEEEEEEEEEEEEEEEEEEEEEEEEEEEEEEEEEEEEEEEEEEEEEEEEEEEEEEEEEEEEEEEEEEEEEEEEEEEEEEEEEEEEEEEEEEEEEEEEEEEEEEEEEEEEEEEEEEEEEEEEEEEEEEEEEEEEEEEEEEEEEEEEEEEEEEEEEEEEEEEEEEEEEEEEEEEEEEEEEEEEEEEEEEEEEEEEEEEEEEEEEEEEEEEEEEEEEEEEEEEEEEEEEEEEEEEEEEEEEEEEEEEEEEEEEEEEEEEEEEEEEEEEEEEEEEEEEEEEEEEEEEEEEEEEEEEEEEEEEEEEEEEEEEEEEEEEEEEEEEEEEEEEEEEEEE--------

pLDDT: mean 85.42, std 13.27, range [28.44, 98.38]

Organism: Pelobates cultripes (NCBI:txid61616)

Foldseek 3Di:
DDDDADDADADADDADEDEAEEEEHEYEYEYAEHEYEYEYEEYEYEYEYAEYEYEYEYEEYEYEYHYAEYEYEYEYAEYEYEYHYAEYEYEYDYAEYEYEDDYAEYEYEYEYAEYEYEDDYAEYEYDYDYAEYEYEDDYAEYEEEDDYEEYEYEDDYAEYEYDYEYAYYEYEDDYAEYEYEYDYAEYEYHDDYAEYEYDYEYAYYEEEDDYAAYEEEYDYAAYEYEDDYAEYEEEYEYAEYEYDDEYAEYEYEYDYAAYEEEYAYAEYEYEDDYAAYEYEYEYAYYEYEYEYAEYEYEYDYEYYEYAYDYAAYEYHYDYAAYEYHDDYEEYEYADDYAEYEYHDDYEAYEYADDYAAYEDHDEYEEYEDHYEYAYYDDHYDYNYYDDHYHYNDPDPPDD

Radius of gyration: 32.69 Å; chains: 1; bounding box: 72×46×114 Å